Protein AF-A0A6P2DGN4-F1 (afdb_monomer)

Organism: NCBI:txid1210884

Solvent-accessible surface area (backbone atoms only — not comparable to full-atom values): 27970 Å² total; per-residue (Å²): 133,80,82,75,58,71,58,46,63,34,18,65,72,60,80,46,64,60,84,51,56,34,68,55,40,52,53,45,51,62,70,48,25,75,83,38,80,68,57,68,59,66,69,50,57,21,28,32,29,60,55,43,68,44,93,53,76,55,58,70,58,62,66,58,57,51,49,52,50,51,52,49,50,58,44,38,75,46,43,89,79,43,56,40,70,54,39,44,52,53,50,52,54,60,42,72,76,45,84,65,49,73,69,57,59,71,50,54,87,52,32,78,51,79,91,75,86,54,88,52,68,64,26,33,53,52,50,49,52,49,55,55,41,59,56,37,58,76,68,58,25,53,50,52,51,53,51,52,52,61,78,44,50,92,47,44,68,61,54,32,55,24,46,55,50,36,44,72,79,40,45,68,58,48,65,71,41,56,66,59,52,52,54,48,29,77,76,38,46,58,58,46,52,54,48,52,56,52,60,74,70,46,78,81,70,69,71,75,48,69,66,57,52,49,52,53,53,55,67,72,59,69,78,87,71,80,87,77,82,88,85,85,85,85,83,88,87,80,84,94,83,73,73,69,69,68,62,58,64,67,65,68,77,76,78,80,84,89,80,92,80,84,90,81,79,98,66,82,79,76,83,82,78,80,73,79,80,83,73,76,68,93,80,67,77,90,62,85,80,82,47,38,45,67,57,41,50,50,47,54,47,47,51,52,41,42,74,72,70,46,89,66,80,78,62,95,59,44,69,61,39,57,74,65,68,61,64,82,39,43,79,75,84,79,62,94,86,72,85,82,70,77,85,63,96,75,78,81,75,53,65,67,56,45,52,46,38,55,48,41,55,59,45,34,78,73,64,73,78,63,82,77,54,89,59,40,67,60,38,56,73,65,67,57,67,70,69,95,69,72,68,78,76,72,88,34,61,73,46,76,40,50,65,65,59,42,52,51,38,52,51,33,71,73,64,76,58,81,85,77,56,92,58,41,66,58,39,55,65,52,68,60,62,91,69,61,48,78,40,70,26,80,60,79,85,126

Sequence (446 aa):
MTATDPRAQWAELLPIPADAPPDAAVAQFLRTLPGADFVPPMERIAAVNVLAGAALPTTPDETVERMLRAEVEAFAERYWELPPAERLTTWVELSGRGTPTTRLRELEPGLDVPVTRLVDPVAEELAGVFRTLFVLPPRERAIRRNTWLLEHAADAGRWSSALAVVQRDSAPLVALEPNLRTALSAHFARTRTAFVEGATTAPLKSPPTYTDRVTRAAHSYEPQRASNEGWKGGGVLGSGALIVLFIGIRLIAALGSSSNSPSRSNVPDPPRLNFPAYTSPKGAPASIRTFTIAEVAEFQRYEREKDEGRNPQVPWAYASWVLAGRPAGTLERANPWAASAKPSHNQTFTAAEVAACERYEREKAKRGNVEQPQAYASWVLAGRPEVSSRPEQPNGLTFSFDSALILACQKYDQTMTGSKPDDYEFWVKAGKPSRPGDYTLPTDQN

Mean predicted aligned error: 20.8 Å

Foldseek 3Di:
DPDDDPLCVLCVVLVHDSPDALVVLVVSLVVCCVVVVNDDDLSSVLSSCVRNVPPDDSDPPVVLVVVLVVLLLVCLVCVLVDALVVNVVSLVVSVVSDPDDPSSVLCVLCSHFGDDQAPDPLLNVVLVLLSVLSSDDPVVSVVSLVVVCVVCLVVLVVLLVSLVRCCVVGVSSCVSCVPSVVCSHPVNNVVSVVVVVVVVPDDPPPDCPVVNVVVVVVVVPDPPDDDDDDDDDDDDDDDDPDPVVVVVVVVVVPPDDDDDDDDDDPDDDDDPPPDPDPDPPPDDPPDLDAAAQVRLVVLVVVVVCVVVVHDDDDDPCNVSCVVSVNDRHDHDDPDPPPPDDDPPLPDDDDLVQLVLLVVCVVVCVPPVDDDHDPCNVVCVVNVVDDPPPPPPPQPFDKDWDDQVNLVLLVVCVVPVDDDHPPCNVVCVQQVSDPHTDIGGGHPPPD

Structure (mmCIF, N/CA/C/O backbone):
data_AF-A0A6P2DGN4-F1
#
_entry.id   AF-A0A6P2DGN4-F1
#
loop_
_atom_site.group_PDB
_atom_site.id
_atom_site.type_symbol
_atom_site.label_atom_id
_atom_site.label_alt_id
_atom_site.label_comp_id
_atom_site.label_asym_id
_atom_site.label_entity_id
_atom_site.label_seq_id
_atom_site.pdbx_PDB_ins_code
_atom_site.Cartn_x
_atom_site.Cartn_y
_atom_site.Cartn_z
_atom_site.occupancy
_atom_site.B_iso_or_equiv
_atom_site.auth_seq_id
_atom_site.auth_comp_id
_atom_site.auth_asym_id
_atom_site.auth_atom_id
_atom_site.pdbx_PDB_model_num
ATOM 1 N N . MET A 1 1 ? -18.885 26.636 45.337 1.00 42.25 1 MET A N 1
ATOM 2 C CA . MET A 1 1 ? -18.660 26.264 43.926 1.00 42.25 1 MET A CA 1
ATOM 3 C C . MET A 1 1 ? -19.544 25.061 43.653 1.00 42.25 1 MET A C 1
ATOM 5 O O . MET A 1 1 ? -19.277 24.000 44.195 1.00 42.25 1 MET A O 1
ATOM 9 N N . THR A 1 2 ? -20.672 25.253 42.972 1.00 61.28 2 THR A N 1
ATOM 10 C CA . THR A 1 2 ? -21.564 24.157 42.564 1.00 61.28 2 THR A CA 1
ATOM 11 C C . THR A 1 2 ? -20.855 23.344 41.486 1.00 61.28 2 THR A C 1
ATOM 13 O O . THR A 1 2 ? -20.359 23.935 40.531 1.00 61.28 2 THR A O 1
ATOM 16 N N . ALA A 1 3 ? -20.753 22.025 41.656 1.00 61.59 3 ALA A N 1
ATOM 17 C CA . ALA A 1 3 ? -20.214 21.150 40.622 1.00 61.59 3 ALA A CA 1
ATOM 18 C C . ALA A 1 3 ? -21.085 21.296 39.368 1.00 61.59 3 ALA A C 1
ATOM 20 O O . ALA A 1 3 ? -22.277 20.994 39.410 1.00 61.59 3 ALA A O 1
ATOM 21 N N . THR A 1 4 ? -20.517 21.843 38.295 1.00 78.94 4 THR A N 1
ATOM 22 C CA . THR A 1 4 ? -21.189 21.950 37.001 1.00 78.94 4 THR A CA 1
ATOM 23 C C . THR A 1 4 ? -21.542 20.540 36.546 1.00 78.94 4 THR A C 1
ATOM 25 O O . THR A 1 4 ? -20.655 19.691 36.469 1.00 78.94 4 THR A O 1
ATOM 28 N N . ASP A 1 5 ? -22.826 20.277 36.299 1.00 85.62 5 ASP A N 1
ATOM 29 C CA . ASP A 1 5 ? -23.285 18.981 35.806 1.00 85.62 5 ASP A CA 1
ATOM 30 C C . ASP A 1 5 ? -22.560 18.672 34.481 1.00 85.62 5 ASP A C 1
ATOM 32 O O . ASP A 1 5 ? -22.741 19.414 33.508 1.00 85.62 5 ASP A O 1
ATOM 36 N N . PRO A 1 6 ? -21.729 17.614 34.407 1.00 81.38 6 PRO A N 1
ATOM 37 C CA . PRO A 1 6 ? -20.992 17.281 33.193 1.00 81.38 6 PRO A CA 1
ATOM 38 C C . PRO A 1 6 ? -21.928 17.037 32.004 1.00 81.38 6 PRO A C 1
ATOM 40 O O . PRO A 1 6 ? -21.554 17.309 30.866 1.00 81.38 6 PRO A O 1
ATOM 43 N N . ARG A 1 7 ? -23.170 16.592 32.243 1.00 85.88 7 ARG A N 1
ATOM 44 C CA . ARG A 1 7 ? -24.180 16.403 31.195 1.00 85.88 7 ARG A CA 1
ATOM 45 C C . ARG A 1 7 ? -24.610 17.733 30.567 1.00 85.88 7 ARG A C 1
ATOM 47 O O . ARG A 1 7 ? -24.830 17.784 29.359 1.00 85.88 7 ARG A O 1
ATOM 54 N N . ALA A 1 8 ? -24.671 18.810 31.353 1.00 89.81 8 ALA A N 1
ATOM 55 C CA . ALA A 1 8 ? -25.030 20.140 30.864 1.00 89.81 8 ALA A CA 1
ATOM 56 C C . ALA A 1 8 ? -23.984 20.694 29.885 1.00 89.81 8 ALA A C 1
ATOM 58 O O . ALA A 1 8 ? -24.351 21.236 28.846 1.00 89.81 8 ALA A O 1
ATOM 59 N N . GLN A 1 9 ? -22.694 20.466 30.152 1.00 87.12 9 GLN A N 1
ATOM 60 C CA . GLN A 1 9 ? -21.610 20.894 29.261 1.00 87.12 9 GLN A CA 1
ATOM 61 C C . GLN A 1 9 ? -21.675 20.204 27.885 1.00 87.12 9 GLN A C 1
ATOM 63 O O . GLN A 1 9 ? -21.457 20.839 26.856 1.00 87.12 9 GLN A O 1
ATOM 68 N N . TRP A 1 10 ? -22.014 18.911 27.841 1.00 88.75 10 TRP A N 1
ATOM 69 C CA . TRP A 1 10 ? -22.179 18.183 26.575 1.00 88.75 10 TRP A CA 1
ATOM 70 C C . TRP A 1 10 ? -23.445 18.593 25.813 1.00 88.75 10 TRP A C 1
ATOM 72 O O . TRP A 1 10 ? -23.447 18.611 24.581 1.00 88.75 10 TRP A O 1
ATOM 82 N N . ALA A 1 11 ? -24.512 18.951 26.529 1.00 90.50 11 ALA A N 1
ATOM 83 C CA . ALA A 1 11 ? -25.775 19.381 25.937 1.00 90.50 11 ALA A CA 1
ATOM 84 C C . ALA A 1 11 ? -25.652 20.714 25.168 1.00 90.50 11 ALA A C 1
ATOM 86 O O . ALA A 1 11 ? -26.287 20.880 24.121 1.00 90.50 11 ALA A O 1
ATOM 87 N N . GLU A 1 12 ? -24.761 21.613 25.608 1.00 91.06 12 GLU A N 1
ATOM 88 C CA . GLU A 1 12 ? -24.445 22.870 24.910 1.00 91.06 12 GLU A CA 1
ATOM 89 C C . GLU A 1 12 ? -23.850 22.649 23.505 1.00 91.06 12 GLU A C 1
ATOM 91 O O . GLU A 1 12 ? -24.103 23.440 22.594 1.00 91.06 12 GLU A O 1
ATOM 96 N N . LEU A 1 13 ? -23.107 21.555 23.288 1.00 90.06 13 LEU A N 1
ATOM 97 C CA . LEU A 1 13 ? -22.484 21.242 21.992 1.00 90.06 13 LEU A CA 1
ATOM 98 C C . LEU A 1 13 ? -23.475 20.718 20.937 1.00 90.06 13 LEU A C 1
ATOM 100 O O . LEU A 1 13 ? -23.181 20.786 19.737 1.00 90.06 13 LEU A O 1
ATOM 104 N N . LEU A 1 14 ? -24.636 20.202 21.362 1.00 90.44 14 LEU A N 1
ATOM 105 C CA . LEU A 1 14 ? -25.682 19.632 20.497 1.00 90.44 14 LEU A CA 1
ATOM 106 C C . LEU A 1 14 ? -26.949 20.498 20.410 1.00 90.44 14 LEU A C 1
ATOM 108 O O . LEU A 1 14 ? -27.947 20.064 19.844 1.00 90.44 14 LEU A O 1
ATOM 112 N N . PRO A 1 15 ? -26.860 21.788 20.751 1.00 93.12 15 PRO A N 1
ATOM 113 C CA . PRO A 1 15 ? -27.997 22.644 21.126 1.00 93.12 15 PRO A CA 1
ATOM 114 C C . PRO A 1 15 ? -29.261 21.914 21.634 1.00 93.12 15 PRO A C 1
ATOM 116 O O . PRO A 1 15 ? -30.344 22.093 21.073 1.00 93.12 15 PRO A O 1
ATOM 119 N N . ILE A 1 16 ? -29.142 21.088 22.683 1.00 94.81 16 ILE A N 1
ATOM 120 C CA . ILE A 1 16 ? -30.290 20.415 23.326 1.00 94.81 16 ILE A CA 1
ATOM 121 C C . ILE A 1 16 ? -30.358 20.702 24.834 1.00 94.81 16 ILE A C 1
ATOM 123 O O . ILE A 1 16 ? -29.330 21.003 25.436 1.00 94.81 16 ILE A O 1
ATOM 127 N N . PRO A 1 17 ? -31.540 20.594 25.472 1.00 95.00 17 PRO A N 1
ATOM 128 C CA . PRO A 1 17 ? -31.654 20.619 26.932 1.00 95.00 17 PRO A CA 1
ATOM 129 C C . PRO A 1 17 ? -30.862 19.482 27.599 1.00 95.00 17 PRO A C 1
ATOM 131 O O . PRO A 1 17 ? -30.801 18.372 27.069 1.00 95.00 17 PRO A O 1
ATOM 134 N N . ALA A 1 18 ? -30.274 19.729 28.775 1.00 91.81 18 ALA A N 1
ATOM 135 C CA . ALA A 1 18 ? -29.469 18.732 29.496 1.00 91.81 18 ALA A CA 1
ATOM 136 C C . ALA A 1 18 ? -30.286 17.509 29.961 1.00 91.81 18 ALA A C 1
ATOM 138 O O . ALA A 1 18 ? -29.761 16.399 30.048 1.00 91.81 18 ALA A O 1
ATOM 139 N N . ASP A 1 19 ? -31.579 17.697 30.210 1.00 93.00 19 ASP A N 1
ATOM 140 C CA . ASP A 1 19 ? -32.555 16.672 30.583 1.00 93.00 19 ASP A CA 1
ATOM 141 C C . ASP A 1 19 ? -33.188 15.964 29.372 1.00 93.00 19 ASP A C 1
ATOM 143 O O . ASP A 1 19 ? -34.050 15.099 29.541 1.00 93.00 19 ASP A O 1
ATOM 147 N N . ALA A 1 20 ? -32.754 16.287 28.146 1.00 94.19 20 ALA A N 1
ATOM 148 C CA . ALA A 1 20 ? -33.277 15.658 26.943 1.00 94.19 20 ALA A CA 1
ATOM 149 C C . ALA A 1 20 ? -33.047 14.131 26.964 1.00 94.19 20 ALA A C 1
ATOM 151 O O . ALA A 1 20 ? -31.972 13.665 27.376 1.00 94.19 20 ALA A O 1
ATOM 152 N N . PRO A 1 21 ? -34.033 13.336 26.499 1.00 95.25 21 PRO A N 1
ATOM 153 C CA . PRO A 1 21 ? -33.898 11.888 26.440 1.00 95.25 21 PRO A CA 1
ATOM 154 C C . PRO A 1 21 ? -32.789 11.483 25.449 1.00 95.25 21 PRO A C 1
ATOM 156 O O . PRO A 1 21 ? -32.555 12.207 24.476 1.00 95.25 21 PRO A O 1
ATOM 159 N N . PRO A 1 22 ? -32.141 10.318 25.639 1.00 93.69 22 PRO A N 1
ATOM 160 C CA . PRO A 1 22 ? -31.085 9.797 24.761 1.00 93.69 22 PRO A CA 1
ATOM 161 C C . PRO A 1 22 ? -31.377 9.924 23.257 1.00 93.69 22 PRO A C 1
ATOM 163 O O . PRO A 1 22 ? -30.546 10.414 22.490 1.00 93.69 22 PRO A O 1
ATOM 166 N N . ASP A 1 23 ? -32.595 9.569 22.846 1.00 95.00 23 ASP A N 1
ATOM 167 C CA . ASP A 1 23 ? -33.023 9.589 21.445 1.00 95.00 23 ASP A CA 1
ATOM 168 C C . ASP A 1 23 ? -33.029 11.002 20.841 1.00 95.00 23 ASP A C 1
ATOM 170 O O . ASP A 1 23 ? -32.777 11.175 19.646 1.00 95.00 23 ASP A O 1
ATOM 174 N N . ALA A 1 24 ? -33.271 12.034 21.657 1.00 95.31 24 ALA A N 1
ATOM 175 C CA . ALA A 1 24 ? -33.249 13.422 21.206 1.00 95.31 24 ALA A CA 1
ATOM 176 C C . ALA A 1 24 ? -31.824 13.884 20.863 1.00 95.31 24 ALA A C 1
ATOM 178 O O . ALA A 1 24 ? -31.646 14.611 19.883 1.00 95.31 24 ALA A O 1
ATOM 179 N N . ALA A 1 25 ? -30.811 13.420 21.604 1.00 93.69 25 ALA A N 1
ATOM 180 C CA . ALA A 1 25 ? -29.409 13.713 21.309 1.00 93.69 25 ALA A CA 1
ATOM 181 C C . ALA A 1 25 ? -28.961 13.074 19.987 1.00 93.69 25 ALA A C 1
ATOM 183 O O . ALA A 1 25 ? -28.352 13.743 19.148 1.00 93.69 25 ALA A O 1
ATOM 184 N N . VAL A 1 26 ? -29.336 11.810 19.757 1.00 93.94 26 VAL A N 1
ATOM 185 C CA . VAL A 1 26 ? -29.051 11.096 18.501 1.00 93.94 26 VAL A CA 1
ATOM 186 C C . VAL A 1 26 ? -29.756 11.768 17.321 1.00 93.94 26 VAL A C 1
ATOM 188 O O . VAL A 1 26 ? -29.125 12.064 16.305 1.00 93.94 26 VAL A O 1
ATOM 191 N N . ALA A 1 27 ? -31.053 12.065 17.453 1.00 95.50 27 ALA A N 1
ATOM 192 C CA . ALA A 1 27 ? -31.824 12.715 16.396 1.00 95.50 27 ALA A CA 1
ATOM 193 C C . ALA A 1 27 ? -31.245 14.087 16.025 1.00 95.50 27 ALA A C 1
ATOM 195 O O . ALA A 1 27 ? -31.149 14.426 14.843 1.00 95.50 27 ALA A O 1
ATOM 196 N N . GLN A 1 28 ? -30.836 14.873 17.021 1.00 95.62 28 GLN A N 1
ATOM 197 C CA . GLN A 1 28 ? -30.255 16.187 16.790 1.00 95.62 28 GLN A CA 1
ATOM 198 C C . GLN A 1 28 ? -28.887 16.103 16.108 1.00 95.62 28 GLN A C 1
ATOM 200 O O . GLN A 1 28 ? -28.640 16.829 15.146 1.00 95.62 28 GLN A O 1
ATOM 205 N N . PHE A 1 29 ? -28.029 15.172 16.520 1.00 94.94 29 PHE A N 1
ATOM 206 C CA . PHE A 1 29 ? -26.758 14.925 15.846 1.00 94.94 29 PHE A CA 1
ATOM 207 C C . PHE A 1 29 ? -26.941 14.573 14.370 1.00 94.94 29 PHE A C 1
ATOM 209 O O . PHE A 1 29 ? -26.343 15.229 13.514 1.00 94.94 29 PHE A O 1
ATOM 216 N N . LEU A 1 30 ? -27.835 13.628 14.058 1.00 95.31 30 LEU A N 1
ATOM 217 C CA . LEU A 1 30 ? -28.118 13.220 12.679 1.00 95.31 30 LEU A CA 1
ATOM 218 C C . LEU A 1 30 ? -28.623 14.386 11.813 1.00 95.31 30 LEU A C 1
ATOM 220 O O . LEU A 1 30 ? -28.238 14.489 10.650 1.00 95.31 30 LEU A O 1
ATOM 224 N N . ARG A 1 31 ? -29.419 15.309 12.374 1.00 96.00 31 ARG A N 1
ATOM 225 C CA . ARG A 1 31 ? -29.864 16.527 11.666 1.00 96.00 31 ARG A CA 1
ATOM 226 C C . ARG A 1 31 ? -28.724 17.492 11.349 1.00 96.00 31 ARG A C 1
ATOM 228 O O . ARG A 1 31 ? -28.823 18.230 10.373 1.00 96.00 31 ARG A O 1
ATOM 235 N N . THR A 1 32 ? -27.663 17.509 12.156 1.00 93.56 32 THR A N 1
ATOM 236 C CA . THR A 1 32 ? -26.519 18.413 11.952 1.00 93.56 32 THR A CA 1
ATOM 237 C C . THR A 1 32 ? -25.470 17.878 10.976 1.00 93.56 32 THR A C 1
ATOM 239 O O . THR A 1 32 ? -24.683 18.673 10.463 1.00 93.56 32 THR A O 1
ATOM 242 N N . LEU A 1 33 ? -25.476 16.573 10.669 1.00 92.38 33 LEU A N 1
ATOM 243 C CA . LEU A 1 33 ? -24.492 15.942 9.776 1.00 92.38 33 LEU A CA 1
ATOM 244 C C . LEU A 1 33 ? -24.392 16.591 8.386 1.00 92.38 33 LEU A C 1
ATOM 246 O O . LEU A 1 33 ? -23.265 16.843 7.958 1.00 92.38 33 LEU A O 1
ATOM 250 N N . PRO A 1 34 ? -25.496 16.927 7.685 1.00 93.62 34 PRO A N 1
ATOM 251 C CA . PRO A 1 34 ? -25.395 17.551 6.366 1.00 93.62 34 PRO A CA 1
ATOM 252 C C . PRO A 1 34 ? -24.683 18.910 6.386 1.00 93.62 34 PRO A C 1
ATOM 254 O O . PRO A 1 34 ? -24.055 19.281 5.404 1.00 93.62 34 PRO A O 1
ATOM 257 N N . GLY A 1 35 ? -24.757 19.648 7.501 1.00 87.38 35 GLY A N 1
ATOM 258 C CA . GLY A 1 35 ? -24.066 20.931 7.666 1.00 87.38 35 GLY A CA 1
ATOM 259 C C . GLY A 1 35 ? -22.568 20.804 7.962 1.00 87.38 35 GLY A C 1
ATOM 260 O O . GLY A 1 35 ? -21.872 21.814 7.968 1.00 87.38 35 GLY A O 1
ATOM 261 N N . ALA A 1 36 ? -22.084 19.588 8.217 1.00 83.31 36 ALA A N 1
ATOM 262 C CA . ALA A 1 36 ? -20.685 19.268 8.486 1.00 83.31 36 ALA A CA 1
ATOM 263 C C . ALA A 1 36 ? -20.106 18.309 7.428 1.00 83.31 36 ALA A C 1
ATOM 265 O O . ALA A 1 36 ? -19.214 17.529 7.740 1.00 83.31 36 ALA A O 1
ATOM 266 N N . ASP A 1 37 ? -20.663 18.295 6.209 1.00 88.62 37 ASP A N 1
ATOM 267 C CA . ASP A 1 37 ? -20.269 17.377 5.127 1.00 88.62 37 ASP A CA 1
ATOM 268 C C . ASP A 1 37 ? -20.249 15.895 5.554 1.00 88.62 37 ASP A C 1
ATOM 270 O O . ASP A 1 37 ? -19.453 15.096 5.066 1.00 88.62 37 ASP A O 1
ATOM 274 N N . PHE A 1 38 ? -21.135 15.518 6.487 1.00 88.88 38 PHE A N 1
ATOM 275 C CA . PHE A 1 38 ? -21.195 14.193 7.118 1.00 88.88 38 PHE A CA 1
ATOM 276 C C . PHE A 1 38 ? -19.922 13.780 7.884 1.00 88.88 38 PHE A C 1
ATOM 278 O O . PHE A 1 38 ? -19.768 12.610 8.233 1.00 88.88 38 PHE A O 1
ATOM 285 N N . VAL A 1 39 ? -19.051 14.738 8.216 1.00 84.06 39 VAL A N 1
ATOM 286 C CA . VAL A 1 39 ? -17.859 14.569 9.058 1.00 84.06 39 VAL A CA 1
ATOM 287 C C . VAL A 1 39 ? -17.999 15.473 10.292 1.00 84.06 39 VAL A C 1
ATOM 289 O O . VAL A 1 39 ? -17.487 16.593 10.318 1.00 84.06 39 VAL A O 1
ATOM 292 N N . PRO A 1 40 ? -18.756 15.042 11.318 1.00 84.19 40 PRO A N 1
ATOM 293 C CA . PRO A 1 40 ? -18.975 15.859 12.502 1.00 84.19 40 PRO A CA 1
ATOM 294 C C . PRO A 1 40 ? -17.672 16.013 13.308 1.00 84.19 40 PRO A C 1
ATOM 296 O O . PRO A 1 40 ? -16.874 15.076 13.361 1.00 84.19 40 PRO A O 1
ATOM 299 N N . PRO A 1 41 ? -17.471 17.157 13.985 1.00 82.38 41 PRO A N 1
ATOM 300 C CA . PRO A 1 41 ? -16.383 17.331 14.944 1.00 82.38 41 PRO A CA 1
ATOM 301 C C . PRO A 1 41 ? -16.406 16.240 16.022 1.00 82.38 41 PRO A C 1
ATOM 303 O O . PRO A 1 41 ? -17.484 15.824 16.465 1.00 82.38 41 PRO A O 1
ATOM 306 N N . MET A 1 42 ? -15.229 15.795 16.463 1.00 77.56 42 MET A N 1
ATOM 307 C CA . MET A 1 42 ? -15.087 14.704 17.436 1.00 77.56 42 MET A CA 1
ATOM 308 C C . MET A 1 42 ? -15.782 15.018 18.764 1.00 77.56 42 MET A C 1
ATOM 310 O O . MET A 1 42 ? -16.397 14.137 19.363 1.00 77.56 42 MET A O 1
ATOM 314 N N . GLU A 1 43 ? -15.795 16.286 19.173 1.00 85.19 43 GLU A N 1
ATOM 315 C CA . GLU A 1 43 ? -16.450 16.744 20.398 1.00 85.19 43 GLU A CA 1
ATOM 316 C C . GLU A 1 43 ? -17.971 16.548 20.334 1.00 85.19 43 GLU A C 1
ATOM 318 O O . GLU A 1 43 ? -18.611 16.281 21.349 1.00 85.19 43 GLU A O 1
ATOM 323 N N . ARG A 1 44 ? -18.570 16.621 19.137 1.00 89.06 44 ARG A N 1
ATOM 324 C CA . ARG A 1 44 ? -20.001 16.337 18.957 1.00 89.06 44 ARG A CA 1
ATOM 325 C C . ARG A 1 44 ? -20.299 14.847 19.014 1.00 89.06 44 ARG A C 1
ATOM 327 O O . ARG A 1 44 ? -21.336 14.473 19.548 1.00 89.06 44 ARG A O 1
ATOM 334 N N . ILE A 1 45 ? -19.408 14.001 18.498 1.00 86.69 45 ILE A N 1
ATOM 335 C CA . ILE A 1 45 ? -19.538 12.539 18.615 1.00 86.69 45 ILE A CA 1
ATOM 336 C C . ILE A 1 45 ? -19.454 12.134 20.094 1.00 86.69 45 ILE A C 1
ATOM 338 O O . ILE A 1 45 ? -20.305 11.388 20.580 1.00 86.69 45 ILE A O 1
ATOM 342 N N . ALA A 1 46 ? -18.481 12.691 20.821 1.00 84.12 46 ALA A N 1
ATOM 343 C CA . ALA A 1 46 ? -18.331 12.537 22.265 1.00 84.12 46 ALA A CA 1
ATOM 344 C C . ALA A 1 46 ? -19.606 12.952 23.016 1.00 84.12 46 ALA A C 1
ATOM 346 O O . ALA A 1 46 ? -20.144 12.167 23.800 1.00 84.12 46 ALA A O 1
ATOM 347 N N . ALA A 1 47 ? -20.136 14.143 22.708 1.00 89.00 47 ALA A N 1
ATOM 348 C CA . ALA A 1 47 ? -21.362 14.670 23.303 1.00 89.00 47 ALA A CA 1
ATOM 349 C C . ALA A 1 47 ? -22.556 13.725 23.116 1.00 89.00 47 ALA A C 1
ATOM 351 O O . ALA A 1 47 ? -23.285 13.457 24.071 1.00 89.00 47 ALA A O 1
ATOM 352 N N . VAL A 1 48 ? -22.747 13.184 21.906 1.00 92.12 48 VAL A N 1
ATOM 353 C CA . VAL A 1 48 ? -23.840 12.239 21.629 1.00 92.12 48 VAL A CA 1
ATOM 354 C C . VAL A 1 48 ? -23.671 10.965 22.429 1.00 92.12 48 VAL A C 1
ATOM 356 O O . VAL A 1 48 ? -24.644 10.510 23.015 1.00 92.12 48 VAL A O 1
ATOM 359 N N . ASN A 1 49 ? -22.466 10.397 22.477 1.00 86.75 49 ASN A N 1
ATOM 360 C CA . ASN A 1 49 ? -22.225 9.150 23.199 1.00 86.75 49 ASN A CA 1
ATOM 361 C C . ASN A 1 49 ? -22.531 9.304 24.696 1.00 86.75 49 ASN A C 1
ATOM 363 O O . ASN A 1 49 ? -23.222 8.456 25.262 1.00 86.75 49 ASN A O 1
ATOM 367 N N . VAL A 1 50 ? -22.111 10.423 25.306 1.00 88.38 50 VAL A N 1
ATOM 368 C CA . VAL A 1 50 ? -22.439 10.756 26.704 1.00 88.38 50 VAL A CA 1
ATOM 369 C C . VAL A 1 50 ? -23.949 10.918 26.896 1.00 88.38 50 VAL A C 1
ATOM 371 O O . VAL A 1 50 ? -24.535 10.295 27.782 1.00 88.38 50 VAL A O 1
ATOM 374 N N . LEU A 1 51 ? -24.602 11.751 26.078 1.00 90.00 51 LEU A N 1
ATOM 375 C CA . LEU A 1 51 ? -26.021 12.090 26.250 1.00 90.00 51 LEU A CA 1
ATOM 376 C C . LEU A 1 51 ? -26.956 10.917 25.930 1.00 90.00 51 LEU A C 1
ATOM 378 O O . LEU A 1 51 ? -27.994 10.770 26.583 1.00 90.00 51 LEU A O 1
ATOM 382 N N . ALA A 1 52 ? -26.566 10.065 24.980 1.00 90.75 52 ALA A N 1
ATOM 383 C CA . ALA A 1 52 ? -27.278 8.850 24.609 1.00 90.75 52 ALA A CA 1
ATOM 384 C C . ALA A 1 52 ? -27.080 7.699 25.612 1.00 90.75 52 ALA A C 1
ATOM 386 O O . ALA A 1 52 ? -27.725 6.661 25.482 1.00 90.75 52 ALA A O 1
ATOM 387 N N . GLY A 1 53 ? -26.192 7.857 26.603 1.00 86.12 53 GLY A N 1
ATOM 388 C CA . GLY A 1 53 ? -25.854 6.791 27.549 1.00 86.12 53 GLY A CA 1
ATOM 389 C C . GLY A 1 53 ? -25.175 5.592 26.881 1.00 86.12 53 GLY A C 1
ATOM 390 O O . GLY A 1 53 ? -25.220 4.482 27.411 1.00 86.12 53 GLY A O 1
ATOM 391 N N . ALA A 1 54 ? -24.569 5.792 25.708 1.00 81.69 54 ALA A N 1
ATOM 392 C CA . ALA A 1 54 ? -23.809 4.749 25.046 1.00 81.69 54 ALA A CA 1
ATOM 393 C C . ALA A 1 54 ? -22.514 4.529 25.834 1.00 81.69 54 ALA A C 1
ATOM 395 O O . ALA A 1 54 ? -21.751 5.466 26.054 1.00 81.69 54 ALA A O 1
ATOM 396 N N . ALA A 1 55 ? -22.226 3.282 26.212 1.00 66.38 55 ALA A N 1
ATOM 397 C CA . ALA A 1 55 ? -20.955 2.888 26.830 1.00 66.38 55 ALA A CA 1
ATOM 398 C C . ALA A 1 55 ? -19.788 2.887 25.816 1.00 66.38 55 ALA A C 1
ATOM 400 O O . ALA A 1 55 ? -18.919 2.018 25.841 1.00 66.38 55 ALA A O 1
ATOM 401 N N . LEU A 1 56 ? -19.805 3.825 24.870 1.00 63.84 56 LEU A N 1
ATOM 402 C CA . LEU A 1 56 ? -18.721 4.050 23.933 1.00 63.84 56 LEU A CA 1
ATOM 403 C C . LEU A 1 56 ? -17.712 4.985 24.603 1.00 63.84 56 LEU A C 1
ATOM 405 O O . LEU A 1 56 ? -18.135 5.956 25.233 1.00 63.84 56 LEU A O 1
ATOM 409 N N . PRO A 1 57 ? -16.399 4.730 24.475 1.00 57.91 57 PRO A N 1
ATOM 410 C CA . PRO A 1 57 ? -15.376 5.646 24.958 1.00 57.91 57 PRO A CA 1
ATOM 411 C C . PRO A 1 57 ? -15.662 7.049 24.420 1.00 57.91 57 PRO A C 1
ATOM 413 O O . PRO A 1 57 ? -15.691 7.275 23.211 1.00 57.91 57 PRO A O 1
ATOM 416 N N . THR A 1 58 ? -15.954 7.978 25.326 1.00 57.69 58 THR A N 1
ATOM 417 C CA . THR A 1 58 ? -16.406 9.338 24.998 1.00 57.69 58 THR A CA 1
ATOM 418 C C . THR A 1 58 ? -15.283 10.180 24.411 1.00 57.69 58 THR A C 1
ATOM 420 O O . THR A 1 58 ? -15.539 11.161 23.732 1.00 57.69 58 THR A O 1
ATOM 423 N N . THR A 1 59 ? -14.050 9.730 24.581 1.00 55.34 59 THR A N 1
ATOM 424 C CA . THR A 1 59 ? -12.884 10.096 23.794 1.00 55.34 59 THR A CA 1
ATOM 425 C C . THR A 1 59 ? -12.025 8.826 23.715 1.00 55.34 59 THR A C 1
ATOM 427 O O . THR A 1 59 ? -11.760 8.225 24.761 1.00 55.34 59 THR A O 1
ATOM 430 N N . PRO A 1 60 ? -11.565 8.349 22.538 1.00 54.88 60 PRO A N 1
ATOM 431 C CA . PRO A 1 60 ? -10.245 7.727 22.554 1.00 54.88 60 PRO A CA 1
ATOM 432 C C . PRO A 1 60 ? -9.352 8.784 23.195 1.00 54.88 60 PRO A C 1
ATOM 434 O O . PRO A 1 60 ? -9.471 9.945 22.810 1.00 54.88 60 PRO A O 1
ATOM 437 N N . ASP A 1 61 ? -8.592 8.445 24.236 1.00 65.38 61 ASP A N 1
ATOM 438 C CA . ASP A 1 61 ? -7.685 9.404 24.863 1.00 65.38 61 ASP A CA 1
ATOM 439 C C . ASP A 1 61 ? -6.878 10.041 23.726 1.00 65.38 61 ASP A C 1
ATOM 441 O O . ASP A 1 61 ? -6.049 9.380 23.099 1.00 65.38 61 ASP A O 1
ATOM 445 N N . GLU A 1 62 ? -7.239 11.270 23.332 1.00 67.69 62 GLU A N 1
ATOM 446 C CA . GLU A 1 62 ? -6.753 11.864 22.083 1.00 67.69 62 GLU A CA 1
ATOM 447 C C . GLU A 1 62 ? -5.238 11.994 22.150 1.00 67.69 62 GLU A C 1
ATOM 449 O O . GLU A 1 62 ? -4.556 12.019 21.129 1.00 67.69 62 GLU A O 1
ATOM 454 N N . THR A 1 63 ? -4.723 12.048 23.376 1.00 75.25 63 THR A N 1
ATOM 455 C CA . THR A 1 63 ? -3.324 11.929 23.734 1.00 75.25 63 THR A CA 1
ATOM 456 C C . THR A 1 63 ? -2.748 10.597 23.266 1.00 75.25 63 THR A C 1
ATOM 458 O O . THR A 1 63 ? -1.772 10.612 22.527 1.00 75.25 63 THR A O 1
ATOM 461 N N . VAL A 1 64 ? -3.363 9.461 23.608 1.00 78.88 64 VAL A N 1
ATOM 462 C CA . VAL A 1 64 ? -2.922 8.115 23.201 1.00 78.88 64 VAL A CA 1
ATOM 463 C C . VAL A 1 64 ? -3.003 7.936 21.688 1.00 78.88 64 VAL A C 1
ATOM 465 O O . VAL A 1 64 ? -2.039 7.467 21.090 1.00 78.88 64 VAL A O 1
ATOM 468 N N . GLU A 1 65 ? -4.092 8.351 21.034 1.00 81.81 65 GLU A N 1
ATOM 469 C CA . GLU A 1 65 ? -4.193 8.224 19.571 1.00 81.81 65 GLU A CA 1
ATOM 470 C C . GLU A 1 65 ? -3.173 9.123 18.851 1.00 81.81 65 GLU A C 1
ATOM 472 O O . GLU A 1 65 ? -2.542 8.711 17.876 1.00 81.81 65 GLU A O 1
ATOM 477 N N . ARG A 1 66 ? -2.964 10.351 19.341 1.00 84.75 66 ARG A N 1
ATOM 478 C CA . ARG A 1 66 ? -1.966 11.285 18.800 1.00 84.75 66 ARG A CA 1
ATOM 479 C C . ARG A 1 66 ? -0.543 10.792 19.036 1.00 84.75 66 ARG A C 1
ATOM 481 O O . ARG A 1 66 ? 0.281 10.929 18.136 1.00 84.75 66 ARG A O 1
ATOM 488 N N . MET A 1 67 ? -0.268 10.208 20.201 1.00 87.19 67 MET A N 1
ATOM 489 C CA . MET A 1 67 ? 1.010 9.566 20.509 1.00 87.19 67 MET A CA 1
ATOM 490 C C . MET A 1 67 ? 1.247 8.374 19.586 1.00 87.19 67 MET A C 1
ATOM 492 O O . MET A 1 67 ? 2.275 8.339 18.922 1.00 87.19 67 MET A O 1
ATOM 496 N N . LEU A 1 68 ? 0.274 7.468 19.443 1.00 91.06 68 LEU A N 1
ATOM 497 C CA . LEU A 1 68 ? 0.383 6.324 18.536 1.00 91.06 68 LEU A CA 1
ATOM 498 C C . LEU A 1 68 ? 0.584 6.777 17.085 1.00 91.06 68 LEU A C 1
ATOM 500 O O . LEU A 1 68 ? 1.396 6.210 16.363 1.00 91.06 68 LEU A O 1
ATOM 504 N N . ARG A 1 69 ? -0.113 7.832 16.648 1.00 91.19 69 ARG A N 1
ATOM 505 C CA . ARG A 1 69 ? 0.091 8.419 15.318 1.00 91.19 69 ARG A CA 1
ATOM 506 C C . ARG A 1 69 ? 1.520 8.933 15.146 1.00 91.19 69 ARG A C 1
ATOM 508 O O . ARG A 1 69 ? 2.135 8.633 14.131 1.00 91.19 69 ARG A O 1
ATOM 515 N N . ALA A 1 70 ? 2.051 9.660 16.127 1.00 92.69 70 ALA A N 1
ATOM 516 C CA . ALA A 1 70 ? 3.431 10.139 16.092 1.00 92.69 70 ALA A CA 1
ATOM 517 C C . ALA A 1 70 ? 4.447 8.982 16.078 1.00 92.69 70 ALA A C 1
ATOM 519 O O . ALA A 1 70 ? 5.419 9.037 15.331 1.00 92.69 70 ALA A O 1
ATOM 520 N N . GLU A 1 71 ? 4.203 7.913 16.840 1.00 96.00 71 GLU A N 1
ATOM 521 C CA . GLU A 1 71 ? 5.036 6.703 16.828 1.00 96.00 71 GLU A CA 1
ATOM 522 C C . GLU A 1 71 ? 5.005 5.992 15.468 1.00 96.00 71 GLU A C 1
ATOM 524 O O . GLU A 1 71 ? 6.049 5.559 14.981 1.00 96.00 71 GLU A O 1
ATOM 529 N N . VAL A 1 72 ? 3.834 5.905 14.826 1.00 96.50 72 VAL A N 1
ATOM 530 C CA . VAL A 1 72 ? 3.690 5.317 13.484 1.00 96.50 72 VAL A CA 1
ATOM 531 C C . VAL A 1 72 ? 4.437 6.140 12.433 1.00 96.50 72 VAL A C 1
ATOM 533 O O . VAL A 1 72 ? 5.097 5.553 11.578 1.00 96.50 72 VAL A O 1
ATOM 536 N N . GLU A 1 73 ? 4.391 7.473 12.495 1.00 96.06 73 GLU A N 1
ATOM 537 C CA . GLU A 1 73 ? 5.170 8.311 11.571 1.00 96.06 73 GLU A CA 1
ATOM 538 C C . GLU A 1 73 ? 6.683 8.198 11.840 1.00 96.06 73 GLU A C 1
ATOM 540 O O . GLU A 1 73 ? 7.458 8.012 10.905 1.00 96.06 73 GLU A O 1
ATOM 545 N N . ALA A 1 74 ? 7.116 8.165 13.105 1.00 97.12 74 ALA A N 1
ATOM 546 C CA . ALA A 1 74 ? 8.521 7.926 13.457 1.00 97.12 74 ALA A CA 1
ATOM 547 C C . ALA A 1 74 ? 9.016 6.521 13.047 1.00 97.12 74 ALA A C 1
ATOM 549 O O . ALA A 1 74 ? 10.207 6.308 12.792 1.00 97.12 74 ALA A O 1
ATOM 550 N N . PHE A 1 75 ? 8.115 5.535 13.002 1.00 98.12 75 PHE A N 1
ATOM 551 C CA . PHE A 1 75 ? 8.387 4.221 12.425 1.00 98.12 75 PHE A CA 1
ATOM 552 C C . PHE A 1 75 ? 8.500 4.291 10.898 1.00 98.12 75 PHE A C 1
ATOM 554 O O . PHE A 1 75 ? 9.431 3.711 10.344 1.00 98.12 75 PHE A O 1
ATOM 561 N N . ALA A 1 76 ? 7.616 5.030 10.219 1.00 97.62 76 ALA A N 1
ATOM 562 C CA . ALA A 1 76 ? 7.666 5.222 8.770 1.00 97.62 76 ALA A CA 1
ATOM 563 C C . ALA A 1 76 ? 8.971 5.903 8.312 1.00 97.62 76 ALA A C 1
ATOM 565 O O . ALA A 1 76 ? 9.559 5.483 7.316 1.00 97.62 76 ALA A O 1
ATOM 566 N N . GLU A 1 77 ? 9.461 6.898 9.058 1.00 97.50 77 GLU A N 1
ATOM 567 C CA . GLU A 1 77 ? 10.720 7.604 8.768 1.00 97.50 77 GLU A CA 1
ATOM 568 C C . GLU A 1 77 ? 11.940 6.672 8.788 1.00 97.50 77 GLU A C 1
ATOM 570 O O . GLU A 1 77 ? 12.776 6.723 7.887 1.00 97.50 77 GLU A O 1
ATOM 575 N N . ARG A 1 78 ? 12.015 5.771 9.775 1.00 98.31 78 ARG A N 1
ATOM 576 C CA . ARG A 1 78 ? 13.126 4.811 9.936 1.00 98.31 78 ARG A CA 1
ATOM 577 C C . ARG A 1 78 ? 12.885 3.477 9.236 1.00 98.31 78 ARG A C 1
ATOM 579 O O . ARG A 1 78 ? 13.707 2.571 9.333 1.00 98.31 78 ARG A O 1
ATOM 586 N N . TYR A 1 79 ? 11.760 3.326 8.541 1.00 98.50 79 TYR A N 1
ATOM 587 C CA . TYR A 1 79 ? 11.261 2.034 8.076 1.00 98.50 79 TYR A CA 1
ATOM 588 C C . TYR A 1 79 ? 12.311 1.245 7.283 1.00 98.50 79 TYR A C 1
ATOM 590 O O . TYR A 1 79 ? 12.555 0.077 7.562 1.00 98.50 79 TYR A O 1
ATOM 598 N N . TRP A 1 80 ? 12.987 1.892 6.332 1.00 98.19 80 TRP A N 1
ATOM 599 C CA . TRP A 1 80 ? 13.996 1.239 5.488 1.00 98.19 80 TRP A CA 1
ATOM 600 C C . TRP A 1 80 ? 15.393 1.145 6.110 1.00 98.19 80 TRP A C 1
ATOM 602 O O . TRP A 1 80 ? 16.262 0.497 5.529 1.00 98.19 80 TRP A O 1
ATOM 612 N N . GLU A 1 81 ? 15.614 1.761 7.270 1.00 97.75 81 GLU A N 1
ATOM 613 C CA . GLU A 1 81 ? 16.846 1.609 8.056 1.00 97.75 81 GLU A CA 1
ATOM 614 C C . GLU A 1 81 ? 16.807 0.329 8.903 1.00 97.75 81 GLU A C 1
ATOM 616 O O . GLU A 1 81 ? 17.849 -0.228 9.246 1.00 97.75 81 GLU A O 1
ATOM 621 N N . LEU A 1 82 ? 15.600 -0.161 9.206 1.00 98.25 82 LEU A N 1
ATOM 622 C CA . LEU A 1 82 ? 15.371 -1.353 10.010 1.00 98.25 82 LEU A CA 1
ATOM 623 C C . LEU A 1 82 ? 15.430 -2.638 9.156 1.00 98.25 82 LEU A C 1
ATOM 625 O O . LEU A 1 82 ? 14.759 -2.741 8.115 1.00 98.25 82 LEU A O 1
ATOM 629 N N . PRO A 1 83 ? 16.151 -3.683 9.607 1.00 97.31 83 PRO A N 1
ATOM 630 C CA . PRO A 1 83 ? 16.058 -5.018 9.026 1.00 97.31 83 PRO A CA 1
ATOM 631 C C . PRO A 1 83 ? 14.604 -5.536 8.992 1.00 97.31 83 PRO A C 1
ATOM 633 O O . PRO A 1 83 ? 13.805 -5.173 9.858 1.00 97.31 83 PRO A O 1
ATOM 636 N N . PRO A 1 84 ? 14.233 -6.421 8.041 1.00 98.00 84 PRO A N 1
ATOM 637 C CA . PRO A 1 84 ? 12.866 -6.958 7.935 1.00 98.00 84 PRO A CA 1
ATOM 638 C C . PRO A 1 84 ? 12.287 -7.512 9.252 1.00 98.00 84 PRO A C 1
ATOM 640 O O . PRO A 1 84 ? 11.145 -7.232 9.607 1.00 98.00 84 PRO A O 1
ATOM 643 N N . ALA A 1 85 ? 13.093 -8.252 10.023 1.00 97.19 85 ALA A N 1
ATOM 644 C CA . ALA A 1 85 ? 12.665 -8.829 11.300 1.00 97.19 85 ALA A CA 1
ATOM 645 C C . ALA A 1 85 ? 12.335 -7.760 12.361 1.00 97.19 85 ALA A C 1
ATOM 647 O O . ALA A 1 85 ? 11.363 -7.896 13.107 1.00 97.19 85 ALA A O 1
ATOM 648 N N . GLU A 1 86 ? 13.115 -6.678 12.407 1.00 98.06 86 GLU A N 1
ATOM 649 C CA . GLU A 1 86 ? 12.867 -5.554 13.313 1.00 98.06 86 GLU A CA 1
ATOM 650 C C . GLU A 1 86 ? 11.621 -4.778 12.889 1.00 98.06 86 GLU A C 1
ATOM 652 O O . GLU A 1 86 ? 10.787 -4.472 13.736 1.00 98.06 86 GLU A O 1
ATOM 657 N N . ARG A 1 87 ? 11.418 -4.558 11.581 1.00 98.50 87 ARG A N 1
ATOM 658 C CA . ARG A 1 87 ? 10.186 -3.943 11.065 1.00 98.50 87 ARG A CA 1
ATOM 659 C C . ARG A 1 87 ? 8.940 -4.708 11.476 1.00 98.50 87 ARG A C 1
ATOM 661 O O . ARG A 1 87 ? 7.994 -4.089 11.954 1.00 98.50 87 ARG A O 1
ATOM 668 N N . LEU A 1 88 ? 8.939 -6.031 11.303 1.00 97.75 88 LEU A N 1
ATOM 669 C CA . LEU A 1 88 ? 7.820 -6.877 11.717 1.00 97.75 88 LEU A CA 1
ATOM 670 C C . LEU A 1 88 ? 7.575 -6.763 13.2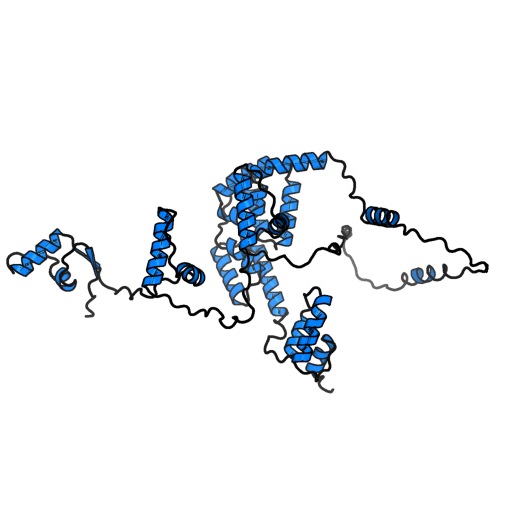26 1.00 97.75 88 LEU A C 1
ATOM 672 O O . LEU A 1 88 ? 6.436 -6.584 13.647 1.00 97.75 88 LEU A O 1
ATOM 676 N N . THR A 1 89 ? 8.639 -6.808 14.030 1.00 97.88 89 THR A N 1
ATOM 677 C CA . THR A 1 89 ? 8.546 -6.690 15.493 1.00 97.88 89 THR A CA 1
ATOM 678 C C . THR A 1 89 ? 7.936 -5.349 15.908 1.00 97.88 89 THR A C 1
ATOM 680 O O . THR A 1 89 ? 6.952 -5.329 16.645 1.00 97.88 89 THR A O 1
ATOM 683 N N . THR A 1 90 ? 8.453 -4.232 15.384 1.00 97.75 90 THR A N 1
ATOM 684 C CA . THR A 1 90 ? 7.923 -2.888 15.664 1.00 97.75 90 THR A CA 1
ATOM 685 C C . THR A 1 90 ? 6.486 -2.729 15.168 1.00 97.75 90 THR A C 1
ATOM 687 O O . THR A 1 90 ? 5.654 -2.142 15.856 1.00 97.75 90 THR A O 1
ATOM 690 N N . TRP A 1 91 ? 6.157 -3.279 13.998 1.00 97.75 91 TRP A N 1
ATOM 691 C CA . TRP A 1 91 ? 4.799 -3.235 13.460 1.00 97.75 91 TRP A CA 1
ATOM 692 C C . TRP A 1 91 ? 3.801 -4.004 14.337 1.00 97.75 91 TRP A C 1
ATOM 694 O O . TRP A 1 91 ? 2.711 -3.493 14.604 1.00 97.75 91 TRP A O 1
ATOM 704 N N . VAL A 1 92 ? 4.169 -5.197 14.823 1.00 96.81 92 VAL A N 1
ATOM 705 C CA . VAL A 1 92 ? 3.345 -5.999 15.747 1.00 96.81 92 VAL A CA 1
ATOM 706 C C . VAL A 1 92 ? 3.160 -5.268 17.074 1.00 96.81 92 VAL A C 1
ATOM 708 O O . VAL A 1 92 ? 2.044 -5.210 17.586 1.00 96.81 92 VAL A O 1
ATOM 711 N N . GLU A 1 93 ? 4.222 -4.663 17.607 1.00 96.25 93 GLU A N 1
ATOM 712 C CA . GLU A 1 93 ? 4.163 -3.876 18.838 1.00 96.25 93 GLU A CA 1
ATOM 713 C C . GLU A 1 93 ? 3.200 -2.687 18.709 1.00 96.25 93 GLU A C 1
ATOM 715 O O . GLU A 1 93 ? 2.299 -2.533 19.535 1.00 96.25 93 GLU A O 1
ATOM 720 N N . LEU A 1 94 ? 3.334 -1.880 17.650 1.00 95.62 94 LEU A N 1
ATOM 721 C CA . LEU A 1 94 ? 2.442 -0.745 17.390 1.00 95.62 94 LEU A CA 1
ATOM 722 C C . LEU A 1 94 ? 0.994 -1.196 17.154 1.00 95.62 94 LEU A C 1
ATOM 724 O O . LEU A 1 94 ? 0.062 -0.548 17.628 1.00 95.62 94 LEU A O 1
ATOM 728 N N . SER A 1 95 ? 0.797 -2.328 16.472 1.00 94.06 95 SER A N 1
ATOM 729 C CA . SER A 1 95 ? -0.531 -2.906 16.225 1.00 94.06 95 SER A CA 1
ATOM 730 C C . SER A 1 95 ? -1.180 -3.480 17.488 1.00 94.06 95 SER A C 1
ATOM 732 O O . SER A 1 95 ? -2.402 -3.528 17.573 1.00 94.06 95 SER A O 1
ATOM 734 N N . GLY A 1 96 ? -0.393 -3.910 18.479 1.00 92.62 96 GLY A N 1
ATOM 735 C CA . GLY A 1 96 ? -0.897 -4.434 19.752 1.00 92.62 96 GLY A CA 1
ATOM 736 C C . GLY A 1 96 ? -1.362 -3.355 20.736 1.00 92.62 96 GLY A C 1
ATOM 737 O O . GLY A 1 96 ? -2.135 -3.647 21.646 1.00 92.62 96 GLY A O 1
ATOM 738 N N . ARG A 1 97 ? -0.921 -2.102 20.559 1.00 89.12 97 ARG A N 1
ATOM 739 C CA . ARG A 1 97 ? -1.241 -0.970 21.451 1.00 89.12 97 ARG A CA 1
ATOM 740 C C . ARG A 1 97 ? -2.617 -0.341 21.191 1.00 89.12 97 ARG A C 1
ATOM 742 O O . ARG A 1 97 ? -3.046 0.516 21.959 1.00 89.12 97 ARG A O 1
ATOM 749 N N . GLY A 1 98 ? -3.320 -0.746 20.133 1.00 84.12 98 GLY A N 1
ATOM 750 C CA . GLY A 1 98 ? -4.650 -0.238 19.795 1.00 84.12 98 GLY A CA 1
ATOM 751 C C . GLY A 1 98 ? -5.095 -0.647 18.394 1.00 84.12 98 GLY A C 1
ATOM 752 O O . GLY A 1 98 ? -4.432 -1.428 17.722 1.00 84.12 98 GLY A O 1
ATOM 753 N N . THR A 1 99 ? -6.226 -0.117 17.924 1.00 73.25 99 THR A N 1
ATOM 754 C CA . THR A 1 99 ? -6.683 -0.372 16.550 1.00 73.25 99 THR A CA 1
ATOM 755 C C . THR A 1 99 ? -5.639 0.148 15.553 1.00 73.25 99 THR A C 1
ATOM 757 O O . THR A 1 99 ? -5.351 1.349 15.576 1.00 73.25 99 THR A O 1
ATOM 760 N N . PRO A 1 100 ? -5.101 -0.694 14.645 1.00 72.44 100 PRO A N 1
ATOM 761 C CA . PRO A 1 100 ? -4.094 -0.261 13.689 1.00 72.44 100 PRO A CA 1
ATOM 762 C C . PRO A 1 100 ? -4.601 0.914 12.858 1.00 72.44 100 PRO A C 1
ATOM 764 O O . PRO A 1 100 ? -5.615 0.817 12.143 1.00 72.44 100 PRO A O 1
ATOM 767 N N . THR A 1 101 ? -3.875 2.029 12.936 1.00 84.19 101 THR A N 1
ATOM 768 C CA . THR A 1 101 ? -4.140 3.192 12.091 1.00 84.19 101 THR A CA 1
ATOM 769 C C . THR A 1 101 ? -4.079 2.759 10.624 1.00 84.19 101 THR A C 1
ATOM 771 O O . THR A 1 101 ? -3.354 1.828 10.261 1.00 84.19 101 THR A O 1
ATOM 774 N N . THR A 1 102 ? -4.853 3.410 9.750 1.00 88.81 102 THR A N 1
ATOM 775 C CA . THR A 1 102 ? -4.795 3.140 8.299 1.00 88.81 102 THR A CA 1
ATOM 776 C C . THR A 1 102 ? -3.354 3.203 7.792 1.00 88.81 102 THR A C 1
ATOM 778 O O . THR A 1 102 ? -2.931 2.348 7.023 1.00 88.81 102 THR A O 1
ATOM 781 N N . ARG A 1 103 ? -2.579 4.156 8.323 1.00 93.50 103 ARG A N 1
ATOM 782 C CA . ARG A 1 103 ? -1.161 4.335 8.030 1.00 93.50 103 ARG A CA 1
ATOM 783 C C . ARG A 1 103 ? -0.322 3.091 8.336 1.00 93.50 103 ARG A C 1
ATOM 785 O O . ARG A 1 103 ? 0.451 2.668 7.486 1.00 93.50 103 ARG A O 1
ATOM 792 N N . LEU A 1 104 ? -0.482 2.487 9.515 1.00 95.94 104 LEU A N 1
ATOM 793 C CA . LEU A 1 104 ? 0.293 1.307 9.908 1.00 95.94 104 LEU A CA 1
ATOM 794 C C . LEU A 1 104 ? -0.016 0.093 9.015 1.00 95.94 104 LEU A C 1
ATOM 796 O O . LEU A 1 104 ? 0.894 -0.636 8.626 1.00 95.94 104 LEU A O 1
ATOM 800 N N . ARG A 1 105 ? -1.285 -0.086 8.624 1.00 95.50 105 ARG A N 1
ATOM 801 C CA . ARG A 1 105 ? -1.702 -1.139 7.679 1.00 95.50 105 ARG A CA 1
ATOM 802 C C . ARG A 1 105 ? -1.103 -0.959 6.286 1.00 95.50 105 ARG A C 1
ATOM 804 O O . ARG A 1 105 ? -0.709 -1.930 5.657 1.00 95.50 105 ARG A O 1
ATOM 811 N N . GLU A 1 106 ? -0.974 0.274 5.805 1.00 95.50 106 GLU A N 1
ATOM 812 C CA . GLU A 1 106 ? -0.342 0.551 4.505 1.00 95.50 106 GLU A CA 1
ATOM 813 C C . GLU A 1 106 ? 1.146 0.176 4.454 1.00 95.50 106 GLU A C 1
ATOM 815 O O . GLU A 1 106 ? 1.675 -0.040 3.364 1.00 95.50 106 GLU A O 1
ATOM 820 N N . LEU A 1 107 ? 1.817 0.107 5.607 1.00 97.94 107 LEU A N 1
ATOM 821 C CA . LEU A 1 107 ? 3.220 -0.295 5.718 1.00 97.94 107 LEU A CA 1
ATOM 822 C C . LEU A 1 107 ? 3.403 -1.818 5.813 1.00 97.94 107 LEU A C 1
ATOM 824 O O . LEU A 1 107 ? 4.520 -2.298 5.648 1.00 97.94 107 LEU A O 1
ATOM 828 N N . GLU A 1 108 ? 2.340 -2.585 6.057 1.00 97.75 108 GLU A N 1
ATOM 829 C CA . GLU A 1 108 ? 2.392 -4.047 6.198 1.00 97.75 108 GLU A CA 1
ATOM 830 C C . GLU A 1 108 ? 2.999 -4.767 4.974 1.00 97.75 108 GLU A C 1
ATOM 832 O O . GLU A 1 108 ? 3.877 -5.609 5.165 1.00 97.75 108 GLU A O 1
ATOM 837 N N . PRO A 1 109 ? 2.664 -4.415 3.713 1.00 98.31 109 PRO A N 1
ATOM 838 C CA . PRO A 1 109 ? 3.191 -5.131 2.547 1.00 98.31 109 PRO A CA 1
ATOM 839 C C . PRO A 1 109 ? 4.705 -5.000 2.352 1.00 98.31 109 PRO A C 1
ATOM 841 O O . PRO A 1 109 ? 5.277 -5.709 1.534 1.00 98.31 109 PRO A O 1
ATOM 844 N N . GLY A 1 110 ? 5.347 -4.050 3.037 1.00 98.00 110 GLY A N 1
ATOM 845 C CA . GLY A 1 110 ? 6.783 -3.828 2.934 1.00 98.00 110 GLY A CA 1
ATOM 846 C C . GLY A 1 110 ? 7.607 -4.618 3.947 1.00 98.00 110 GLY A C 1
ATOM 847 O O . GLY A 1 110 ? 8.829 -4.595 3.825 1.00 98.00 110 GLY A O 1
ATOM 848 N N . LEU A 1 111 ? 6.994 -5.266 4.950 1.00 98.38 111 LEU A N 1
ATOM 849 C CA . LEU A 1 111 ? 7.697 -5.733 6.156 1.00 98.38 111 LEU A CA 1
ATOM 850 C C . LEU A 1 111 ? 8.794 -6.760 5.853 1.00 98.38 111 LEU A C 1
ATOM 852 O O . LEU A 1 111 ? 9.850 -6.737 6.481 1.00 98.38 111 LEU A O 1
ATOM 856 N N . ASP A 1 112 ? 8.568 -7.617 4.863 1.00 97.75 112 ASP A N 1
ATOM 857 C CA . ASP A 1 112 ? 9.465 -8.690 4.438 1.00 97.75 112 ASP A CA 1
ATOM 858 C C . ASP A 1 112 ? 10.385 -8.301 3.266 1.00 97.75 112 ASP A C 1
ATOM 860 O O . ASP A 1 112 ? 11.310 -9.043 2.932 1.00 97.75 112 ASP A O 1
ATOM 864 N N . VAL A 1 113 ? 10.188 -7.125 2.659 1.00 98.06 113 VAL A N 1
ATOM 865 C CA . VAL A 1 113 ? 10.945 -6.692 1.476 1.00 98.06 113 VAL A CA 1
ATOM 866 C C . VAL A 1 113 ? 12.401 -6.393 1.855 1.00 98.06 113 VAL A C 1
ATOM 868 O O . VAL A 1 113 ? 12.643 -5.451 2.617 1.00 98.06 113 VAL A O 1
ATOM 871 N N . PRO A 1 114 ? 13.401 -7.131 1.335 1.00 97.19 114 PRO A N 1
ATOM 872 C CA . PRO A 1 114 ? 14.800 -6.905 1.680 1.00 97.19 114 PRO A CA 1
ATOM 873 C C . PRO A 1 114 ? 15.332 -5.604 1.062 1.00 97.19 114 PRO A C 1
ATOM 875 O O . PRO A 1 114 ? 15.021 -5.260 -0.079 1.00 97.19 114 PRO A O 1
ATOM 878 N N . VAL A 1 115 ? 16.195 -4.899 1.800 1.00 96.62 115 VAL A N 1
ATOM 879 C CA . VAL A 1 115 ? 16.938 -3.742 1.281 1.00 96.62 115 VAL A CA 1
ATOM 880 C C . VAL A 1 115 ? 18.256 -4.240 0.698 1.00 96.62 115 VAL A C 1
ATOM 882 O O . VAL A 1 115 ? 19.272 -4.330 1.383 1.00 96.62 115 VAL A O 1
ATOM 885 N N . THR A 1 116 ? 18.232 -4.607 -0.580 1.00 95.88 116 THR A N 1
ATOM 886 C CA . THR A 1 116 ? 19.434 -4.991 -1.327 1.00 95.88 116 THR A CA 1
ATOM 887 C C . THR A 1 116 ? 19.910 -3.807 -2.154 1.00 95.88 116 THR A C 1
ATOM 889 O O . THR A 1 116 ? 19.136 -3.229 -2.914 1.00 95.88 116 THR A O 1
ATOM 892 N N . ARG A 1 117 ? 21.187 -3.445 -2.007 1.00 97.50 117 ARG A N 1
ATOM 893 C CA . ARG A 1 117 ? 21.815 -2.418 -2.839 1.00 97.50 117 ARG A CA 1
ATOM 894 C C . ARG A 1 117 ? 22.049 -2.970 -4.242 1.00 97.50 117 ARG A C 1
ATOM 896 O O . ARG A 1 117 ? 22.682 -4.014 -4.397 1.00 97.50 117 ARG A O 1
ATOM 903 N N . LEU A 1 118 ? 21.559 -2.262 -5.248 1.00 97.75 118 LEU A N 1
ATOM 904 C CA . LEU A 1 118 ? 21.742 -2.595 -6.651 1.00 97.75 118 LEU A CA 1
ATOM 905 C C . LEU A 1 118 ? 23.112 -2.113 -7.144 1.00 97.75 118 LEU A C 1
ATOM 907 O O . LEU A 1 118 ? 23.638 -1.092 -6.699 1.00 97.75 118 LEU A O 1
ATOM 911 N N . VAL A 1 119 ? 23.701 -2.877 -8.066 1.00 98.19 119 VAL A N 1
ATOM 912 C CA . VAL A 1 119 ? 25.021 -2.570 -8.647 1.00 98.19 119 VAL A CA 1
ATOM 913 C C . VAL A 1 119 ? 24.936 -1.394 -9.623 1.00 98.19 119 VAL A C 1
ATOM 915 O O . VAL A 1 119 ? 25.843 -0.566 -9.671 1.00 98.19 119 VAL A O 1
ATOM 918 N N . ASP A 1 120 ? 23.851 -1.314 -10.396 1.00 98.06 120 ASP A N 1
ATOM 919 C CA . ASP A 1 120 ? 23.600 -0.200 -11.310 1.00 98.06 120 ASP A CA 1
ATOM 920 C C . ASP A 1 120 ? 23.195 1.051 -10.502 1.00 98.06 120 ASP A C 1
ATOM 922 O O . ASP A 1 120 ? 22.165 1.021 -9.820 1.00 98.06 120 ASP A O 1
ATOM 926 N N . PRO A 1 121 ? 23.962 2.157 -10.576 1.00 98.25 121 PRO A N 1
ATOM 927 C CA . PRO A 1 121 ? 23.690 3.357 -9.788 1.00 98.25 121 PRO A CA 1
ATOM 928 C C . PRO A 1 121 ? 22.352 4.019 -10.140 1.00 98.25 121 PRO A C 1
ATOM 930 O O . PRO A 1 121 ? 21.711 4.589 -9.262 1.00 98.25 121 PRO A O 1
ATOM 933 N N . VAL A 1 122 ? 21.902 3.934 -11.395 1.00 98.12 122 VAL A N 1
ATOM 934 C CA . VAL A 1 122 ? 20.616 4.504 -11.825 1.00 98.12 122 VAL A CA 1
ATOM 935 C C . VAL A 1 122 ? 19.459 3.650 -11.313 1.00 98.12 122 VAL A C 1
ATOM 937 O O . VAL A 1 122 ? 18.430 4.177 -10.889 1.00 98.12 122 VAL A O 1
ATOM 940 N N . ALA A 1 123 ? 19.626 2.326 -11.330 1.00 98.19 123 ALA A N 1
ATOM 941 C CA . ALA A 1 123 ? 18.652 1.415 -10.741 1.00 98.19 123 ALA A CA 1
ATOM 942 C C . ALA A 1 123 ? 18.566 1.600 -9.219 1.00 98.19 123 ALA A C 1
ATOM 944 O O . ALA A 1 123 ? 17.464 1.617 -8.677 1.00 98.19 123 ALA A O 1
ATOM 945 N N . GLU A 1 124 ? 19.698 1.797 -8.537 1.00 98.44 124 GLU A N 1
ATOM 946 C CA . GLU A 1 124 ? 19.732 2.079 -7.097 1.00 98.44 124 GLU A CA 1
ATOM 947 C C . GLU A 1 124 ? 19.040 3.405 -6.754 1.00 98.44 124 GLU A C 1
ATOM 949 O O . GLU A 1 124 ? 18.268 3.474 -5.797 1.00 98.44 124 GLU A O 1
ATOM 954 N N . GLU A 1 125 ? 19.250 4.445 -7.565 1.00 98.31 125 GLU A N 1
ATOM 955 C CA . GLU A 1 125 ? 18.550 5.724 -7.426 1.00 98.31 125 GLU A CA 1
ATOM 956 C C . GLU A 1 125 ? 17.029 5.541 -7.558 1.00 98.31 125 GLU A C 1
ATOM 958 O O . GLU A 1 125 ? 16.266 5.987 -6.697 1.00 98.31 125 GLU A O 1
ATOM 963 N N . LEU A 1 126 ? 16.575 4.801 -8.577 1.00 98.44 126 LEU A N 1
ATOM 964 C CA . LEU A 1 126 ? 15.157 4.492 -8.763 1.00 98.44 126 LEU A CA 1
ATOM 965 C C . LEU A 1 126 ? 14.592 3.642 -7.612 1.00 98.44 126 LEU A C 1
ATOM 967 O O . LEU A 1 126 ? 13.490 3.914 -7.137 1.00 98.44 126 LEU A O 1
ATOM 971 N N . ALA A 1 127 ? 15.333 2.643 -7.127 1.00 98.38 127 ALA A N 1
ATOM 972 C CA . ALA A 1 127 ? 14.951 1.858 -5.954 1.00 98.38 127 ALA A CA 1
ATOM 973 C C . ALA A 1 127 ? 14.791 2.751 -4.709 1.00 98.38 127 ALA A C 1
ATOM 975 O O . ALA A 1 127 ? 13.848 2.574 -3.935 1.00 98.38 127 ALA A O 1
ATOM 976 N N . GLY A 1 128 ? 15.648 3.767 -4.559 1.00 98.38 128 GLY A N 1
ATOM 977 C CA . GLY A 1 128 ? 15.493 4.835 -3.571 1.00 98.38 128 GLY A CA 1
ATOM 978 C C . GLY A 1 128 ? 14.142 5.545 -3.675 1.00 98.38 128 GLY A C 1
ATOM 979 O O . GLY A 1 128 ? 13.453 5.691 -2.669 1.00 98.38 128 GLY A O 1
ATOM 980 N N . VAL A 1 129 ? 13.705 5.896 -4.888 1.00 98.44 129 VAL A N 1
ATOM 981 C CA . VAL A 1 129 ? 12.394 6.529 -5.123 1.00 98.44 129 VAL A CA 1
ATOM 982 C C . VAL A 1 129 ? 11.237 5.612 -4.713 1.00 98.44 129 VAL A C 1
ATOM 984 O O . VAL A 1 129 ? 10.318 6.079 -4.041 1.00 98.44 129 VAL A O 1
ATOM 987 N N . PHE A 1 130 ? 11.275 4.317 -5.053 1.00 98.50 130 PHE A N 1
ATOM 988 C CA . PHE A 1 130 ? 10.261 3.345 -4.605 1.00 98.50 130 PHE A CA 1
ATOM 989 C C . PHE A 1 130 ? 10.170 3.290 -3.073 1.00 98.50 130 PHE A C 1
ATOM 991 O O . PHE A 1 130 ? 9.074 3.384 -2.516 1.00 98.50 130 PHE A O 1
ATOM 998 N N . ARG A 1 131 ? 11.324 3.208 -2.395 1.00 98.50 131 ARG A N 1
ATOM 999 C CA . ARG A 1 131 ? 11.411 3.207 -0.929 1.00 98.50 131 ARG A CA 1
ATOM 1000 C C . ARG A 1 131 ? 10.819 4.484 -0.328 1.00 98.50 131 ARG A C 1
ATOM 1002 O O . ARG A 1 131 ? 9.960 4.394 0.549 1.00 98.50 131 ARG A O 1
ATOM 1009 N N . THR A 1 132 ? 11.211 5.656 -0.831 1.00 98.38 132 THR A N 1
ATOM 1010 C CA . THR A 1 132 ? 10.684 6.949 -0.368 1.00 98.38 132 THR A CA 1
ATOM 1011 C C . THR A 1 132 ? 9.177 7.059 -0.577 1.00 98.38 132 THR A C 1
ATOM 1013 O O . THR A 1 132 ? 8.469 7.452 0.340 1.00 98.38 132 THR A O 1
ATOM 1016 N N . LEU A 1 133 ? 8.654 6.706 -1.755 1.00 98.38 133 LEU A N 1
ATOM 1017 C CA . LEU A 1 133 ? 7.219 6.817 -2.032 1.00 98.38 133 LEU A CA 1
ATOM 1018 C C . LEU A 1 133 ? 6.379 5.918 -1.117 1.00 98.38 133 LEU A C 1
ATOM 1020 O O . LEU A 1 133 ? 5.342 6.360 -0.618 1.00 98.38 133 LEU A O 1
ATOM 1024 N N . PHE A 1 134 ? 6.840 4.695 -0.853 1.00 98.31 134 PHE A N 1
ATOM 1025 C CA . PHE A 1 134 ? 6.124 3.749 -0.003 1.00 98.31 134 PHE A CA 1
ATOM 1026 C C . PHE A 1 134 ? 5.913 4.279 1.429 1.00 98.31 134 PHE A C 1
ATOM 1028 O O . PHE A 1 134 ? 4.814 4.181 1.979 1.00 98.31 134 PHE A O 1
ATOM 1035 N N . VAL A 1 135 ? 6.921 4.928 2.016 1.00 98.06 135 VAL A N 1
ATOM 1036 C CA . VAL A 1 135 ? 6.840 5.466 3.389 1.00 98.06 135 VAL A CA 1
ATOM 1037 C C . VAL A 1 135 ? 6.131 6.814 3.489 1.00 98.06 135 VAL A C 1
ATOM 1039 O O . VAL A 1 135 ? 5.980 7.332 4.591 1.00 98.06 135 VAL A O 1
ATOM 1042 N N . LEU A 1 136 ? 5.620 7.364 2.384 1.00 96.75 136 LEU A N 1
ATOM 1043 C CA . LEU A 1 136 ? 4.783 8.564 2.418 1.00 96.75 136 LEU A CA 1
ATOM 1044 C C . LEU A 1 136 ? 3.293 8.223 2.597 1.00 96.75 136 LEU A C 1
ATOM 1046 O O . LEU A 1 136 ? 2.831 7.198 2.068 1.00 96.75 136 LEU A O 1
ATOM 1050 N N . PRO A 1 137 ? 2.516 9.096 3.272 1.00 94.31 137 PRO A N 1
ATOM 1051 C CA . PRO A 1 137 ? 1.056 9.043 3.273 1.00 94.31 137 PRO A CA 1
ATOM 1052 C C . PRO A 1 137 ? 0.476 9.087 1.846 1.00 94.31 137 PRO A C 1
ATOM 1054 O O . PRO A 1 137 ? 1.077 9.706 0.962 1.00 94.31 137 PRO A O 1
ATOM 1057 N N . PRO A 1 138 ? -0.722 8.524 1.581 1.00 90.81 138 PRO A N 1
ATOM 1058 C CA . PRO A 1 138 ? -1.242 8.349 0.217 1.00 90.81 138 PRO A CA 1
ATOM 1059 C C . PRO A 1 138 ? -1.290 9.625 -0.635 1.00 90.81 138 PRO A C 1
ATOM 1061 O O . PRO A 1 138 ? -0.945 9.607 -1.821 1.00 90.81 138 PRO A O 1
ATOM 1064 N N . ARG A 1 139 ? -1.693 10.754 -0.036 1.00 92.50 139 ARG A N 1
ATOM 1065 C CA . ARG A 1 139 ? -1.761 12.050 -0.729 1.00 92.50 139 ARG A CA 1
ATOM 1066 C C . ARG A 1 139 ? -0.369 12.566 -1.092 1.00 92.50 139 ARG A C 1
ATOM 1068 O O . ARG A 1 139 ? -0.146 12.968 -2.232 1.00 92.50 139 ARG A O 1
ATOM 1075 N N . GLU A 1 140 ? 0.556 12.548 -0.140 1.00 95.25 140 GLU A N 1
ATOM 1076 C CA . GLU A 1 140 ? 1.932 13.015 -0.335 1.00 95.25 140 GLU A CA 1
ATOM 1077 C C . GLU A 1 140 ? 2.686 12.130 -1.322 1.00 95.25 140 GLU A C 1
ATOM 1079 O O . GLU A 1 140 ? 3.342 12.640 -2.225 1.00 95.25 140 GLU A O 1
ATOM 1084 N N . ARG A 1 141 ? 2.495 10.812 -1.237 1.00 96.94 141 ARG A N 1
ATOM 1085 C CA . ARG A 1 141 ? 2.992 9.828 -2.201 1.00 96.94 141 ARG A CA 1
ATOM 1086 C C . ARG A 1 141 ? 2.543 10.147 -3.625 1.00 96.94 141 ARG A C 1
ATOM 1088 O O . ARG A 1 141 ? 3.361 10.147 -4.542 1.00 96.94 141 ARG A O 1
ATOM 1095 N N . ALA A 1 142 ? 1.257 10.440 -3.834 1.00 95.56 142 ALA A N 1
ATOM 1096 C CA . ALA A 1 142 ? 0.736 10.781 -5.158 1.00 95.56 142 ALA A CA 1
ATOM 1097 C C . ALA A 1 142 ? 1.348 12.082 -5.704 1.00 95.56 142 ALA A C 1
ATOM 1099 O O . ALA A 1 142 ? 1.746 12.124 -6.870 1.00 95.56 142 ALA A O 1
ATOM 1100 N N . ILE A 1 143 ? 1.459 13.115 -4.861 1.00 94.56 143 ILE A N 1
ATOM 1101 C CA . ILE A 1 143 ? 2.100 14.388 -5.218 1.00 94.56 143 ILE A CA 1
ATOM 1102 C C . ILE A 1 143 ? 3.570 14.146 -5.567 1.00 94.56 143 ILE A C 1
ATOM 1104 O O . ILE A 1 143 ? 3.988 14.469 -6.675 1.00 94.56 143 ILE A O 1
ATOM 1108 N N . ARG A 1 144 ? 4.333 13.504 -4.673 1.00 97.81 144 ARG A N 1
ATOM 1109 C CA . ARG A 1 144 ? 5.766 13.251 -4.853 1.00 97.81 144 ARG A CA 1
ATOM 1110 C C . ARG A 1 144 ? 6.046 12.420 -6.099 1.00 97.81 144 ARG A C 1
ATOM 1112 O O . ARG A 1 144 ? 6.964 12.756 -6.841 1.00 97.81 144 ARG A O 1
ATOM 1119 N N . ARG A 1 145 ? 5.238 11.391 -6.370 1.00 97.94 145 ARG A N 1
ATOM 1120 C CA . ARG A 1 145 ? 5.339 10.576 -7.589 1.00 97.94 145 ARG A CA 1
ATOM 1121 C C . ARG A 1 145 ? 5.153 11.423 -8.844 1.00 97.94 145 ARG A C 1
ATOM 1123 O O . ARG A 1 145 ? 5.958 11.325 -9.763 1.00 97.94 145 ARG A O 1
ATOM 1130 N N . ASN A 1 146 ? 4.105 12.244 -8.893 1.00 95.38 146 ASN A N 1
ATOM 1131 C CA . ASN A 1 146 ? 3.823 13.077 -10.062 1.00 95.38 146 ASN A CA 1
ATOM 1132 C C . ASN A 1 146 ? 4.898 14.151 -10.263 1.00 95.38 146 ASN A C 1
ATOM 1134 O O . ASN A 1 146 ? 5.345 14.347 -11.389 1.00 95.38 146 ASN A O 1
ATOM 1138 N N . THR A 1 147 ? 5.351 14.793 -9.183 1.00 95.06 147 THR A N 1
ATOM 1139 C CA . THR A 1 147 ? 6.467 15.746 -9.215 1.00 95.06 147 THR A CA 1
ATOM 1140 C C . THR A 1 147 ? 7.728 15.089 -9.765 1.00 95.06 147 THR A C 1
ATOM 1142 O O . THR A 1 147 ? 8.288 15.580 -10.739 1.00 95.06 147 THR A O 1
ATOM 1145 N N . TRP A 1 148 ? 8.115 13.928 -9.226 1.00 97.38 148 TRP A N 1
ATOM 1146 C CA . TRP A 1 148 ? 9.298 13.203 -9.687 1.00 97.38 148 TRP A CA 1
ATOM 1147 C C . TRP A 1 148 ? 9.188 12.807 -11.168 1.00 97.38 148 TRP A C 1
ATOM 1149 O O . TRP A 1 148 ? 10.133 12.998 -11.928 1.00 97.38 148 TRP A O 1
ATOM 1159 N N . LEU A 1 149 ? 8.021 12.323 -11.614 1.00 94.44 149 LEU A N 1
ATOM 1160 C CA . LEU A 1 149 ? 7.786 11.955 -13.017 1.00 94.44 149 LEU A CA 1
ATOM 1161 C C . LEU A 1 149 ? 7.878 13.146 -13.984 1.00 94.44 149 LEU A C 1
ATOM 1163 O O . LEU A 1 149 ? 8.272 12.942 -15.133 1.00 94.44 149 LEU A O 1
ATOM 1167 N N . LEU A 1 150 ? 7.490 14.349 -13.548 1.00 89.31 150 LEU A N 1
ATOM 1168 C CA . LEU A 1 150 ? 7.596 15.580 -14.336 1.00 89.31 150 LEU A CA 1
ATOM 1169 C C . LEU A 1 150 ? 9.040 16.086 -14.395 1.00 89.31 150 LEU A C 1
ATOM 1171 O O . LEU A 1 150 ? 9.525 16.387 -15.482 1.00 89.31 150 LEU A O 1
ATOM 1175 N N . GLU A 1 151 ? 9.733 16.124 -13.252 1.00 93.56 151 GLU A N 1
ATOM 1176 C CA . GLU A 1 151 ? 11.148 16.521 -13.148 1.00 93.56 151 GLU A CA 1
ATOM 1177 C C . GLU A 1 151 ? 12.051 15.657 -14.040 1.00 93.56 151 GLU A C 1
ATOM 1179 O O . GLU A 1 151 ? 13.005 16.151 -14.632 1.00 93.56 151 GLU A O 1
ATOM 1184 N N . HIS A 1 152 ? 11.704 14.378 -14.190 1.00 94.75 152 HIS A N 1
ATOM 1185 C CA . HIS A 1 152 ? 12.502 13.385 -14.906 1.00 94.75 152 HIS A CA 1
ATOM 1186 C C . HIS A 1 152 ? 11.910 12.985 -16.266 1.00 94.75 152 HIS A C 1
ATOM 1188 O O . HIS A 1 152 ? 12.279 11.953 -16.834 1.00 94.75 152 HIS A O 1
ATOM 1194 N N . ALA A 1 153 ? 10.975 13.774 -16.806 1.00 90.69 153 ALA A N 1
ATOM 1195 C CA . ALA A 1 153 ? 10.287 13.444 -18.052 1.00 90.69 153 ALA A CA 1
ATOM 1196 C C . ALA A 1 153 ? 11.235 13.365 -19.264 1.00 90.69 153 ALA A C 1
ATOM 1198 O O . ALA A 1 153 ? 11.046 12.499 -20.119 1.00 90.69 153 ALA A O 1
ATOM 1199 N N . ALA A 1 154 ? 12.265 14.218 -19.315 1.00 89.31 154 ALA A N 1
ATOM 1200 C CA . ALA A 1 154 ? 13.261 14.231 -20.392 1.00 89.31 154 ALA A CA 1
ATOM 1201 C C . ALA A 1 154 ? 14.104 12.940 -20.440 1.00 89.31 154 ALA A C 1
ATOM 1203 O O . ALA A 1 154 ? 14.478 12.483 -21.516 1.00 89.31 154 ALA A O 1
ATOM 1204 N N . ASP A 1 155 ? 1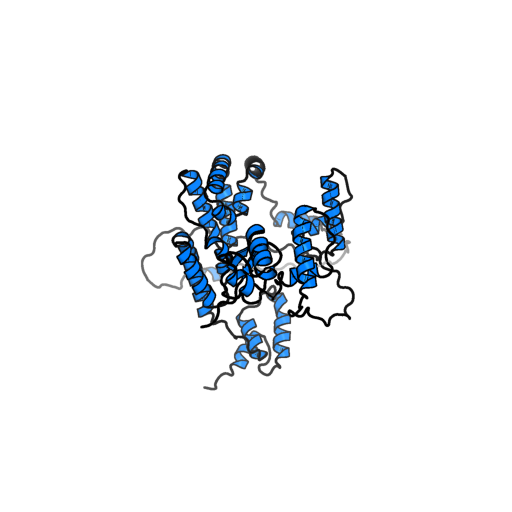4.313 12.301 -19.286 1.00 94.38 155 ASP A N 1
ATOM 1205 C CA . ASP A 1 155 ? 15.117 11.085 -19.133 1.00 94.38 155 ASP A CA 1
ATOM 1206 C C . ASP A 1 155 ? 14.258 9.810 -19.052 1.00 94.38 155 ASP A C 1
ATOM 1208 O O . ASP A 1 155 ? 14.693 8.777 -18.538 1.00 94.38 155 ASP A O 1
ATOM 1212 N N . ALA A 1 156 ? 13.017 9.838 -19.553 1.00 90.94 156 ALA A N 1
ATOM 1213 C CA . ALA A 1 156 ? 12.073 8.725 -19.408 1.00 90.94 156 ALA A CA 1
ATOM 1214 C C . ALA A 1 156 ? 12.626 7.375 -19.910 1.00 90.94 156 ALA A C 1
ATOM 1216 O O . ALA A 1 156 ? 12.351 6.335 -19.304 1.00 90.94 156 ALA A O 1
ATOM 1217 N N . GLY A 1 157 ? 13.429 7.378 -20.981 1.00 92.69 157 GLY A N 1
ATOM 1218 C CA . GLY A 1 157 ? 14.088 6.174 -21.498 1.00 92.69 157 GLY A CA 1
ATOM 1219 C C . GLY A 1 157 ? 15.083 5.567 -20.503 1.00 92.69 157 GLY A C 1
ATOM 1220 O O . GLY A 1 157 ? 15.045 4.361 -20.263 1.00 92.69 157 GLY A O 1
ATOM 1221 N N . ARG A 1 158 ? 15.906 6.404 -19.854 1.00 95.94 158 ARG A N 1
ATOM 1222 C CA . ARG A 1 158 ? 16.864 5.988 -18.816 1.00 95.94 158 ARG A CA 1
ATOM 1223 C C . ARG A 1 158 ? 16.142 5.330 -17.638 1.00 95.94 158 ARG A C 1
ATOM 1225 O O . ARG A 1 158 ? 16.526 4.239 -17.224 1.00 95.94 158 ARG A O 1
ATOM 1232 N N . TRP A 1 159 ? 15.063 5.942 -17.150 1.00 96.88 159 TRP A N 1
ATOM 1233 C CA . TRP A 1 159 ? 14.279 5.400 -16.032 1.00 96.88 159 TRP A CA 1
ATOM 1234 C C . TRP A 1 159 ? 13.508 4.127 -16.383 1.00 96.88 159 TRP A C 1
ATOM 1236 O O . TRP A 1 159 ? 13.361 3.250 -15.536 1.00 96.88 159 TRP A O 1
ATOM 1246 N N . SER A 1 160 ? 13.059 3.993 -17.632 1.00 95.62 160 SER A N 1
ATOM 1247 C CA . SER A 1 160 ? 12.413 2.765 -18.115 1.00 95.62 160 SER A CA 1
ATOM 1248 C C . SER A 1 160 ? 13.400 1.590 -18.144 1.00 95.62 160 SER A C 1
ATOM 1250 O O . SER A 1 160 ? 13.056 0.488 -17.719 1.00 95.62 160 SER A O 1
ATOM 1252 N N . SER A 1 161 ? 14.642 1.822 -18.586 1.00 95.81 161 SER A N 1
ATOM 1253 C CA . SER A 1 161 ? 15.708 0.811 -18.544 1.00 95.81 161 SER A CA 1
ATOM 1254 C C . SER A 1 161 ? 16.098 0.449 -17.109 1.00 95.81 161 SER A C 1
ATOM 1256 O O . SER A 1 161 ? 16.212 -0.732 -16.786 1.00 95.81 161 SER A O 1
ATOM 1258 N N . ALA A 1 162 ? 16.228 1.445 -16.226 1.00 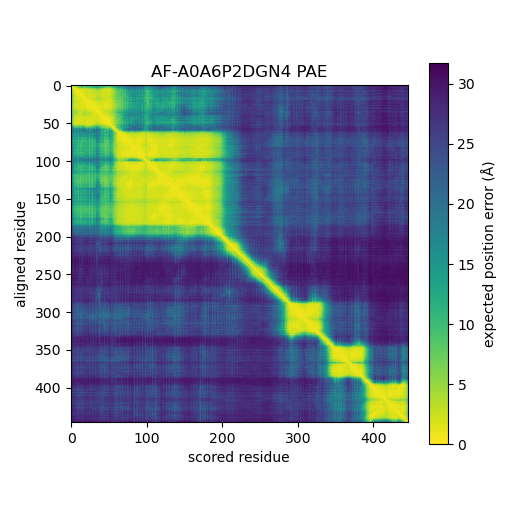97.50 162 ALA A N 1
ATOM 1259 C CA . ALA A 1 162 ? 16.502 1.221 -14.807 1.00 97.50 162 ALA A CA 1
ATOM 1260 C C . ALA A 1 162 ? 15.393 0.397 -14.132 1.00 97.50 162 ALA A C 1
ATOM 1262 O O . ALA A 1 162 ? 15.691 -0.514 -13.363 1.00 97.50 162 ALA A O 1
ATOM 1263 N N . LEU A 1 163 ? 14.118 0.642 -14.465 1.00 97.62 163 LEU A N 1
ATOM 1264 C CA . LEU A 1 163 ? 12.993 -0.140 -13.941 1.00 97.62 163 LEU A CA 1
ATOM 1265 C C . LEU A 1 163 ? 13.136 -1.635 -14.254 1.00 97.62 163 LEU A C 1
ATOM 1267 O O . LEU A 1 163 ? 12.834 -2.454 -13.391 1.00 97.62 163 LEU A O 1
ATOM 1271 N N . ALA A 1 164 ? 13.611 -2.002 -15.449 1.00 97.00 164 ALA A N 1
ATOM 1272 C CA . ALA A 1 164 ? 13.826 -3.405 -15.800 1.00 97.00 164 ALA A CA 1
ATOM 1273 C C . ALA A 1 164 ? 14.875 -4.073 -14.890 1.00 97.00 164 ALA A C 1
ATOM 1275 O O . ALA A 1 164 ? 14.697 -5.225 -14.493 1.00 97.00 164 ALA A O 1
ATOM 1276 N N . VAL A 1 165 ? 15.927 -3.337 -14.510 1.00 98.00 165 VAL A N 1
ATOM 1277 C CA . VAL A 1 165 ? 16.953 -3.804 -13.563 1.00 98.00 165 VAL A CA 1
ATOM 1278 C C . VAL A 1 165 ? 16.365 -3.957 -12.158 1.00 98.00 165 VAL A C 1
ATOM 1280 O O . VAL A 1 165 ? 16.477 -5.032 -11.574 1.00 98.00 165 VAL A O 1
ATOM 1283 N N . VAL A 1 166 ? 15.658 -2.939 -11.644 1.00 98.06 166 VAL A N 1
ATOM 1284 C CA . VAL A 1 166 ? 15.014 -3.007 -10.316 1.00 98.06 166 VAL A CA 1
ATOM 1285 C C . VAL A 1 166 ? 13.991 -4.143 -10.260 1.00 98.06 166 VAL A C 1
ATOM 1287 O O . VAL A 1 166 ? 13.923 -4.863 -9.273 1.00 98.06 166 VAL A O 1
ATOM 1290 N N . GLN A 1 167 ? 13.212 -4.356 -11.321 1.00 97.62 167 GLN A N 1
ATOM 1291 C CA . GLN A 1 167 ? 12.220 -5.429 -11.366 1.00 97.62 167 GLN A CA 1
ATOM 1292 C C . GLN A 1 167 ? 12.861 -6.821 -11.378 1.00 97.62 167 GLN A C 1
ATOM 1294 O O . GLN A 1 167 ? 12.307 -7.736 -10.774 1.00 97.62 167 GLN A O 1
ATOM 1299 N N . ARG A 1 168 ? 14.006 -6.993 -12.047 1.00 97.75 168 ARG A N 1
ATOM 1300 C CA . ARG A 1 168 ? 14.749 -8.260 -12.054 1.00 97.75 168 ARG A CA 1
ATOM 1301 C C . ARG A 1 168 ? 15.362 -8.555 -10.685 1.00 97.75 168 ARG A C 1
ATOM 1303 O O . ARG A 1 168 ? 15.237 -9.673 -10.198 1.00 97.75 168 ARG A O 1
ATOM 1310 N N . ASP A 1 169 ? 15.994 -7.553 -10.081 1.00 98.00 169 ASP A N 1
ATOM 1311 C CA . ASP A 1 169 ? 16.848 -7.742 -8.903 1.00 98.00 169 ASP A CA 1
ATOM 1312 C C . ASP A 1 169 ? 16.104 -7.486 -7.575 1.00 98.00 169 ASP A C 1
ATOM 1314 O O . ASP A 1 169 ? 16.557 -7.905 -6.514 1.00 98.00 169 ASP A O 1
ATOM 1318 N N . SER A 1 170 ? 14.946 -6.816 -7.614 1.00 97.88 170 SER A N 1
ATOM 1319 C CA . SER A 1 170 ? 14.126 -6.464 -6.446 1.00 97.88 170 SER A CA 1
ATOM 1320 C C . SER A 1 170 ? 12.627 -6.367 -6.791 1.00 97.88 170 SER A C 1
ATOM 1322 O O . SER A 1 170 ? 11.949 -5.370 -6.530 1.00 97.88 170 SER A O 1
ATOM 1324 N N . ALA A 1 171 ? 12.069 -7.428 -7.384 1.00 97.88 171 ALA A N 1
ATOM 1325 C CA . ALA A 1 171 ? 10.646 -7.488 -7.741 1.00 97.88 171 ALA A CA 1
ATOM 1326 C C . ALA A 1 171 ? 9.671 -7.127 -6.590 1.00 97.88 171 ALA A C 1
ATOM 1328 O O . ALA A 1 171 ? 8.710 -6.396 -6.861 1.00 97.88 171 ALA A O 1
ATOM 1329 N N . PRO A 1 172 ? 9.891 -7.562 -5.325 1.00 98.12 172 PRO A N 1
ATOM 1330 C CA . PRO A 1 172 ? 9.003 -7.208 -4.215 1.00 98.12 172 PRO A CA 1
ATOM 1331 C C . PRO A 1 172 ? 8.927 -5.699 -3.954 1.00 98.12 172 PRO A C 1
ATOM 1333 O O . PRO A 1 172 ? 7.841 -5.176 -3.729 1.00 98.12 172 PRO A O 1
ATOM 1336 N N . LEU A 1 173 ? 10.043 -4.969 -4.079 1.00 98.31 173 LEU A N 1
ATOM 1337 C CA . LEU A 1 173 ? 10.063 -3.513 -3.907 1.00 98.31 173 LEU A CA 1
ATOM 1338 C C . LEU A 1 173 ? 9.209 -2.807 -4.966 1.00 98.31 173 LEU A C 1
ATOM 1340 O O . LEU A 1 173 ? 8.455 -1.885 -4.661 1.00 98.31 173 LEU A O 1
ATOM 1344 N N . VAL A 1 174 ? 9.281 -3.266 -6.217 1.00 98.19 174 VAL A N 1
ATOM 1345 C CA . VAL A 1 174 ? 8.489 -2.696 -7.316 1.00 98.19 174 VAL A CA 1
ATOM 1346 C C . VAL A 1 174 ? 6.986 -2.926 -7.106 1.00 98.19 174 VAL A C 1
ATOM 1348 O O . VAL A 1 174 ? 6.169 -2.092 -7.508 1.00 98.19 174 VAL A O 1
ATOM 1351 N N . ALA A 1 175 ? 6.601 -4.036 -6.468 1.00 97.75 175 ALA A N 1
ATOM 1352 C CA . ALA A 1 175 ? 5.203 -4.347 -6.175 1.00 97.75 175 ALA A CA 1
ATOM 1353 C C . ALA A 1 175 ? 4.555 -3.350 -5.195 1.00 97.75 175 ALA A C 1
ATOM 1355 O O . ALA A 1 175 ? 3.337 -3.178 -5.243 1.00 97.75 175 ALA A O 1
ATOM 1356 N N . LEU A 1 176 ? 5.352 -2.651 -4.378 1.00 97.69 176 LEU A N 1
ATOM 1357 C CA . LEU A 1 176 ? 4.866 -1.665 -3.408 1.00 97.69 176 LEU A CA 1
ATOM 1358 C C . LEU A 1 176 ? 4.325 -0.377 -4.054 1.00 97.69 176 LEU A C 1
ATOM 1360 O O . LEU A 1 176 ? 3.436 0.260 -3.495 1.00 97.69 176 LEU A O 1
ATOM 1364 N N . GLU A 1 177 ? 4.811 -0.000 -5.244 1.00 98.00 177 GLU A N 1
ATOM 1365 C CA . GLU A 1 177 ? 4.352 1.193 -5.979 1.00 98.00 177 GLU A CA 1
ATOM 1366 C C . GLU A 1 177 ? 3.908 0.852 -7.413 1.00 98.00 177 GLU A C 1
ATOM 1368 O O . GLU A 1 177 ? 4.555 1.230 -8.402 1.00 98.00 177 GLU A O 1
ATOM 1373 N N . PRO A 1 178 ? 2.748 0.187 -7.575 1.00 97.38 178 PRO A N 1
ATOM 1374 C CA . PRO A 1 178 ? 2.271 -0.259 -8.884 1.00 97.38 178 PRO A CA 1
ATOM 1375 C C . PRO A 1 178 ? 2.023 0.902 -9.856 1.00 97.38 178 PRO A C 1
ATOM 1377 O O . PRO A 1 178 ? 2.168 0.743 -11.070 1.00 97.38 178 PRO A O 1
ATOM 1380 N N . ASN A 1 179 ? 1.686 2.084 -9.338 1.00 96.75 179 ASN A N 1
ATOM 1381 C CA . ASN A 1 179 ? 1.442 3.277 -10.142 1.00 96.75 179 ASN A CA 1
ATOM 1382 C C . ASN A 1 179 ? 2.731 3.839 -10.755 1.00 96.75 179 ASN A C 1
ATOM 1384 O O . ASN A 1 179 ? 2.727 4.210 -11.928 1.00 96.75 179 ASN A O 1
ATOM 1388 N N . LEU A 1 180 ? 3.837 3.876 -9.998 1.00 97.06 180 LEU A N 1
ATOM 1389 C CA . LEU A 1 180 ? 5.129 4.312 -10.537 1.00 97.06 180 LEU A CA 1
ATOM 1390 C C . LEU A 1 180 ? 5.638 3.307 -11.576 1.00 97.06 180 LEU A C 1
ATOM 1392 O O . LEU A 1 180 ? 6.028 3.716 -12.670 1.00 97.06 180 LEU A O 1
ATOM 1396 N N . ARG A 1 181 ? 5.537 2.001 -11.282 1.00 97.31 181 ARG A N 1
ATOM 1397 C CA . ARG A 1 181 ? 5.839 0.932 -12.248 1.00 97.31 181 ARG A CA 1
ATOM 1398 C C . ARG A 1 181 ? 5.063 1.122 -13.551 1.00 97.31 181 ARG A C 1
ATOM 1400 O O . ARG A 1 181 ? 5.646 1.088 -14.629 1.00 97.31 181 ARG A O 1
ATOM 1407 N N . THR A 1 182 ? 3.749 1.323 -13.453 1.00 95.62 182 THR A N 1
ATOM 1408 C CA . THR A 1 182 ? 2.876 1.487 -14.625 1.00 95.62 182 THR A CA 1
ATOM 1409 C C . THR A 1 182 ? 3.276 2.716 -15.430 1.00 95.62 182 THR A C 1
ATOM 1411 O O . THR A 1 182 ? 3.453 2.611 -16.643 1.00 95.62 182 THR A O 1
ATOM 1414 N N . ALA A 1 183 ? 3.502 3.850 -14.759 1.00 94.19 183 ALA A N 1
ATOM 1415 C CA . ALA A 1 183 ? 3.930 5.078 -15.413 1.00 94.19 183 ALA A CA 1
ATOM 1416 C C . ALA A 1 183 ? 5.240 4.876 -16.184 1.00 94.19 183 ALA A C 1
ATOM 1418 O O . ALA A 1 183 ? 5.312 5.258 -17.348 1.00 94.19 183 ALA A O 1
ATOM 1419 N N . LEU A 1 184 ? 6.249 4.252 -15.568 1.00 95.38 184 LEU A N 1
ATOM 1420 C CA . LEU A 1 184 ? 7.575 4.002 -16.146 1.00 95.38 184 LEU A CA 1
ATOM 1421 C C . LEU A 1 184 ? 7.632 2.840 -17.153 1.00 95.38 184 LEU A C 1
ATOM 1423 O O . LEU A 1 184 ? 8.670 2.624 -17.771 1.00 95.38 184 LEU A O 1
ATOM 1427 N N . SER A 1 185 ? 6.544 2.097 -17.350 1.00 93.88 185 SER A N 1
ATOM 1428 C CA . SER A 1 185 ? 6.512 1.031 -18.351 1.00 93.88 185 SER A CA 1
ATOM 1429 C C . SER A 1 185 ? 6.649 1.587 -19.776 1.00 93.88 185 SER A C 1
ATOM 1431 O O . SER A 1 185 ? 6.153 2.671 -20.098 1.00 93.88 185 SER A O 1
ATOM 1433 N N . ALA A 1 186 ? 7.268 0.808 -20.669 1.00 85.50 186 ALA A N 1
ATOM 1434 C CA . ALA A 1 186 ? 7.486 1.199 -22.066 1.00 85.50 186 ALA A CA 1
ATOM 1435 C C . ALA A 1 186 ? 6.187 1.585 -22.804 1.00 85.50 186 ALA A C 1
ATOM 1437 O O . ALA A 1 186 ? 6.208 2.418 -23.711 1.00 85.50 186 ALA A O 1
ATOM 1438 N N . HIS A 1 187 ? 5.051 1.009 -22.396 1.00 81.19 187 HIS A N 1
ATOM 1439 C CA . HIS A 1 187 ? 3.739 1.334 -22.949 1.00 81.19 187 HIS A CA 1
ATOM 1440 C C . HIS A 1 187 ? 3.347 2.795 -22.676 1.00 81.19 187 HIS A C 1
ATOM 1442 O O . HIS A 1 187 ? 2.924 3.502 -23.588 1.00 81.19 187 HIS A O 1
ATOM 1448 N N . PHE A 1 188 ? 3.563 3.273 -21.448 1.00 81.56 188 PHE A N 1
ATOM 1449 C CA . PHE A 1 188 ? 3.235 4.641 -21.045 1.00 81.56 188 PHE A CA 1
ATOM 1450 C C . PHE A 1 188 ? 4.304 5.667 -21.420 1.00 81.56 188 PHE A C 1
ATOM 1452 O O . PHE A 1 188 ? 3.987 6.852 -21.540 1.00 81.56 188 PHE A O 1
ATOM 1459 N N . ALA A 1 189 ? 5.551 5.240 -21.645 1.00 76.25 189 ALA A N 1
ATOM 1460 C CA . ALA A 1 189 ? 6.618 6.130 -22.098 1.00 76.25 189 ALA A CA 1
ATOM 1461 C C . ALA A 1 189 ? 6.229 6.862 -23.397 1.00 76.25 189 ALA A C 1
ATOM 1463 O O . ALA A 1 189 ? 6.355 8.081 -23.466 1.00 76.25 189 ALA A O 1
ATOM 1464 N N . ARG A 1 190 ? 5.640 6.151 -24.373 1.00 73.94 190 ARG A N 1
ATOM 1465 C CA . ARG A 1 190 ? 5.201 6.739 -25.655 1.00 73.94 190 ARG A CA 1
ATOM 1466 C C . ARG A 1 190 ? 4.123 7.808 -25.480 1.00 73.94 190 ARG A C 1
ATOM 1468 O O . ARG A 1 190 ? 4.215 8.881 -26.069 1.00 73.94 190 ARG A O 1
ATOM 1475 N N . THR A 1 191 ? 3.117 7.534 -24.651 1.00 76.00 191 THR A N 1
ATOM 1476 C CA . THR A 1 191 ? 2.033 8.487 -24.369 1.00 76.00 191 THR A CA 1
ATOM 1477 C C . THR A 1 191 ? 2.557 9.727 -23.650 1.00 76.00 191 THR A C 1
ATOM 1479 O O . THR A 1 191 ? 2.080 10.834 -23.891 1.00 76.00 191 THR A O 1
ATOM 1482 N N . ARG A 1 192 ? 3.564 9.560 -22.786 1.00 73.50 192 ARG A N 1
ATOM 1483 C CA . ARG A 1 192 ? 4.153 10.664 -22.030 1.00 73.50 192 ARG A CA 1
ATOM 1484 C C . ARG A 1 192 ? 4.996 11.583 -22.906 1.00 73.50 192 ARG A C 1
ATOM 1486 O O . ARG A 1 192 ? 4.856 12.792 -22.775 1.00 73.50 192 ARG A O 1
ATOM 1493 N N . THR A 1 193 ? 5.811 11.038 -23.811 1.00 73.94 193 THR A N 1
ATOM 1494 C CA . THR A 1 193 ? 6.586 11.849 -24.765 1.00 73.94 193 THR A CA 1
ATOM 1495 C C . THR A 1 193 ? 5.653 12.703 -25.621 1.00 73.94 193 THR A C 1
ATOM 1497 O O . THR A 1 193 ? 5.829 13.914 -25.677 1.00 73.94 193 THR A O 1
ATOM 1500 N N . ALA A 1 194 ? 4.576 12.111 -26.151 1.00 76.69 194 ALA A N 1
ATOM 1501 C CA . ALA A 1 194 ? 3.562 12.846 -26.907 1.00 76.69 194 ALA A CA 1
ATOM 1502 C C . ALA A 1 194 ? 2.857 13.933 -26.069 1.00 76.69 194 ALA A C 1
ATOM 1504 O O . ALA A 1 194 ? 2.582 15.023 -26.567 1.00 76.69 194 ALA A O 1
ATOM 1505 N N . PHE A 1 195 ? 2.579 13.665 -24.787 1.00 75.75 195 PHE A N 1
ATOM 1506 C CA . PHE A 1 195 ? 1.999 14.663 -23.886 1.00 75.75 195 PHE A CA 1
ATOM 1507 C C . PHE A 1 195 ? 2.958 15.826 -23.614 1.00 75.75 195 PHE A C 1
ATOM 1509 O O . PHE A 1 195 ? 2.532 16.974 -23.651 1.00 75.75 195 PHE A O 1
ATOM 1516 N N . VAL A 1 196 ? 4.240 15.554 -23.358 1.00 74.50 196 VAL A N 1
ATOM 1517 C CA . VAL A 1 196 ? 5.250 16.590 -23.080 1.00 74.50 196 VAL A CA 1
ATOM 1518 C C . VAL A 1 196 ? 5.542 17.421 -24.332 1.00 74.50 196 VAL A C 1
ATOM 1520 O O . VAL A 1 196 ? 5.594 18.648 -24.251 1.00 74.50 196 VAL A O 1
ATOM 1523 N N . GLU A 1 197 ? 5.657 16.790 -25.500 1.00 76.00 197 GLU A N 1
ATOM 1524 C CA . GLU A 1 197 ? 5.796 17.487 -26.786 1.00 76.00 197 GLU A CA 1
ATOM 1525 C C . GLU A 1 197 ? 4.559 18.347 -27.092 1.00 76.00 197 GLU A C 1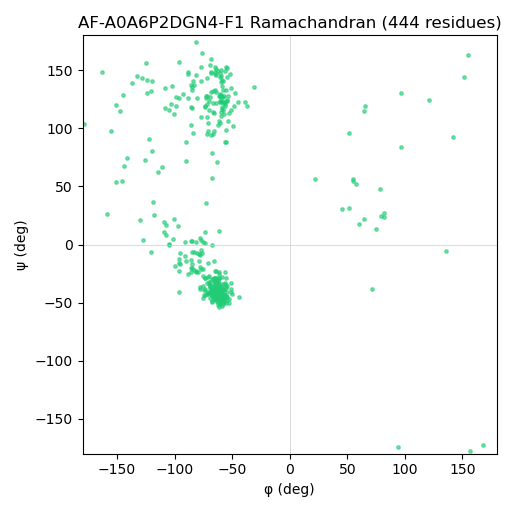
ATOM 1527 O O . GLU A 1 197 ? 4.684 19.501 -27.500 1.00 76.00 197 GLU A O 1
ATOM 1532 N N . GLY A 1 198 ? 3.351 17.845 -26.813 1.00 70.69 198 GLY A N 1
ATOM 1533 C CA . GLY A 1 198 ? 2.111 18.611 -26.970 1.00 70.69 198 GLY A CA 1
ATOM 1534 C C . GLY A 1 198 ? 1.955 19.750 -25.953 1.00 70.69 198 GLY A C 1
ATOM 1535 O O . GLY A 1 198 ? 1.460 20.824 -26.293 1.00 70.69 198 GLY A O 1
ATOM 1536 N N . ALA A 1 199 ? 2.406 19.548 -24.713 1.00 68.19 199 ALA A N 1
ATOM 1537 C CA . ALA A 1 199 ? 2.336 20.542 -23.642 1.00 68.19 199 ALA A CA 1
ATOM 1538 C C . ALA A 1 199 ? 3.370 21.669 -23.792 1.00 68.19 199 ALA A C 1
ATOM 1540 O O . ALA A 1 199 ? 3.128 22.778 -23.326 1.00 68.19 199 ALA A O 1
ATOM 1541 N N . THR A 1 200 ? 4.509 21.406 -24.438 1.00 60.56 200 THR A N 1
ATOM 1542 C CA . THR A 1 200 ? 5.557 22.413 -24.685 1.00 60.56 200 THR A CA 1
ATOM 1543 C C . THR A 1 200 ? 5.312 23.235 -25.953 1.00 60.56 200 THR A C 1
ATOM 1545 O O . THR A 1 200 ? 5.791 24.363 -26.045 1.00 60.56 200 THR A O 1
ATOM 1548 N N . THR A 1 201 ? 4.543 22.715 -26.915 1.00 56.50 201 THR A N 1
ATOM 1549 C CA . THR A 1 201 ? 4.283 23.382 -28.207 1.00 56.50 201 THR A CA 1
ATOM 1550 C C . THR A 1 201 ? 2.983 24.181 -28.249 1.00 56.50 201 THR A C 1
ATOM 1552 O O . THR A 1 201 ? 2.866 25.122 -29.036 1.00 56.50 201 THR A O 1
ATOM 1555 N N . ALA A 1 202 ? 2.010 23.869 -27.393 1.00 46.72 202 ALA A N 1
ATOM 1556 C CA . ALA A 1 202 ? 0.823 24.695 -27.242 1.00 46.72 202 ALA A CA 1
ATOM 1557 C C . ALA A 1 202 ? 1.117 25.836 -26.251 1.00 46.72 202 ALA A C 1
ATOM 1559 O O . ALA A 1 202 ? 1.349 25.553 -25.073 1.00 46.72 202 ALA A O 1
ATOM 1560 N N . PRO A 1 203 ? 1.068 27.126 -26.652 1.00 46.88 203 PRO A N 1
ATOM 1561 C CA . PRO A 1 203 ? 1.019 28.195 -25.668 1.00 46.88 203 PRO A CA 1
ATOM 1562 C C . PRO A 1 203 ? -0.161 27.891 -24.750 1.00 46.88 203 PRO A C 1
ATOM 1564 O O . PRO A 1 203 ? -1.277 27.687 -25.237 1.00 46.88 203 PRO A O 1
ATOM 1567 N N . LEU A 1 204 ? 0.100 27.813 -23.442 1.00 41.34 204 LEU A N 1
ATOM 1568 C CA . LEU A 1 204 ? -0.925 27.717 -22.410 1.00 41.34 204 LEU A CA 1
ATOM 1569 C C . LEU A 1 204 ? -1.856 28.917 -22.592 1.00 41.34 204 LEU A C 1
ATOM 1571 O O . LEU A 1 204 ? -1.649 29.981 -22.014 1.00 41.34 204 LEU A O 1
ATOM 1575 N N . LYS A 1 205 ? -2.885 28.769 -23.433 1.00 44.34 205 LYS A N 1
ATOM 1576 C CA . LYS A 1 205 ? -4.051 29.633 -23.389 1.00 44.34 205 LYS A CA 1
ATOM 1577 C C . LYS A 1 205 ? -4.589 29.404 -21.997 1.00 44.34 205 LYS A C 1
ATOM 1579 O O . LYS A 1 205 ? -5.122 28.327 -21.723 1.00 44.34 205 LYS A O 1
ATOM 1584 N N . SER A 1 206 ? -4.365 30.381 -21.121 1.00 38.03 206 SER A N 1
ATOM 1585 C CA . SER A 1 206 ? -4.961 30.430 -19.798 1.00 38.03 206 SER A CA 1
ATOM 1586 C C . SER A 1 206 ? -6.396 29.937 -19.948 1.00 38.03 206 SER A C 1
ATOM 1588 O O . SER A 1 206 ? -7.112 30.472 -20.807 1.00 38.03 206 SER A O 1
ATOM 1590 N N . PRO A 1 207 ? -6.812 28.886 -19.218 1.00 46.62 207 PRO A N 1
ATOM 1591 C CA . PRO A 1 207 ? -8.206 28.483 -19.221 1.00 46.62 207 PRO A CA 1
ATOM 1592 C C . PRO A 1 207 ? -9.023 29.759 -19.015 1.00 46.62 207 PRO A C 1
ATOM 1594 O O . PRO A 1 207 ? -8.636 30.534 -18.132 1.00 46.62 207 PRO A O 1
ATOM 1597 N N . PRO A 1 208 ? -10.061 30.040 -19.832 1.00 46.88 208 PRO A N 1
ATOM 1598 C CA . PRO A 1 208 ? -10.881 31.225 -19.624 1.00 46.88 208 PRO A CA 1
ATOM 1599 C C . PRO A 1 208 ? -11.238 31.236 -18.147 1.00 46.88 208 PRO A C 1
ATOM 1601 O O . PRO A 1 208 ? -11.764 30.238 -17.636 1.00 46.88 208 PRO A O 1
ATOM 1604 N N . THR A 1 209 ? -10.814 32.290 -17.448 1.00 51.28 209 THR A N 1
ATOM 1605 C CA . THR A 1 209 ? -11.005 32.396 -16.007 1.00 51.28 209 THR A CA 1
ATOM 1606 C C . THR A 1 209 ? -12.480 32.148 -15.724 1.00 51.28 209 THR A C 1
ATOM 1608 O O . THR A 1 209 ? -13.342 32.450 -16.548 1.00 51.28 209 THR A O 1
ATOM 1611 N N . TYR A 1 210 ? -12.807 31.537 -14.587 1.00 45.69 210 TYR A N 1
ATOM 1612 C CA . TYR A 1 210 ? -14.203 31.246 -14.247 1.00 45.69 210 TYR A CA 1
ATOM 1613 C C . TYR A 1 210 ? -15.092 32.499 -14.380 1.00 45.69 210 TYR A C 1
ATOM 1615 O O . TYR A 1 210 ? -16.219 32.409 -14.858 1.00 45.69 210 TYR A O 1
ATOM 1623 N N . THR A 1 211 ? -14.536 33.681 -14.094 1.00 54.31 211 THR A N 1
ATOM 1624 C CA . THR A 1 211 ? -15.162 34.985 -14.341 1.00 54.31 211 THR A CA 1
ATOM 1625 C C . THR A 1 211 ? -15.555 35.203 -15.798 1.00 54.31 211 THR A C 1
ATOM 1627 O O . THR A 1 211 ? -16.635 35.716 -16.030 1.00 54.31 211 THR A O 1
ATOM 1630 N N . ASP A 1 212 ? -14.743 34.762 -16.757 1.00 53.69 212 ASP A N 1
ATOM 1631 C CA . ASP A 1 212 ? -14.941 34.893 -18.205 1.00 53.69 212 ASP A CA 1
ATOM 1632 C C . ASP A 1 212 ? -16.028 33.944 -18.746 1.00 53.69 212 ASP A C 1
ATOM 1634 O O . ASP A 1 212 ? -16.729 34.255 -19.710 1.00 53.69 212 ASP A O 1
ATOM 1638 N N . ARG A 1 213 ? -16.224 32.782 -18.099 1.00 55.75 213 ARG A N 1
ATOM 1639 C CA . ARG A 1 213 ? -17.386 31.909 -18.360 1.00 55.75 213 ARG A CA 1
ATOM 1640 C C . ARG A 1 213 ? -18.653 32.429 -17.694 1.00 55.75 213 ARG A C 1
ATOM 1642 O O . ARG A 1 213 ? -19.718 32.315 -18.290 1.00 55.75 213 ARG A O 1
ATOM 1649 N N . VAL A 1 214 ? -18.549 33.002 -16.496 1.00 54.28 214 VAL A N 1
ATOM 1650 C CA . VAL A 1 214 ? -19.698 33.559 -15.770 1.00 54.28 214 VAL A CA 1
ATOM 1651 C C . VAL A 1 214 ? -20.189 34.856 -16.411 1.00 54.28 214 VAL A C 1
ATOM 1653 O O . VAL A 1 214 ? -21.393 35.001 -16.568 1.00 54.28 214 VAL A O 1
ATOM 1656 N N . THR A 1 215 ? -19.316 35.758 -16.867 1.00 62.34 215 THR A N 1
ATOM 1657 C CA . THR A 1 215 ? -19.729 36.959 -17.620 1.00 62.34 215 THR A CA 1
ATOM 1658 C C . THR A 1 215 ? -20.314 36.595 -18.976 1.00 62.34 215 THR A C 1
ATOM 1660 O O . THR A 1 215 ? -21.326 37.164 -19.370 1.00 62.34 215 THR A O 1
ATOM 1663 N N . ARG A 1 216 ? -19.757 35.598 -19.673 1.00 62.66 216 ARG A N 1
ATOM 1664 C CA . ARG A 1 216 ? -20.322 35.132 -20.948 1.00 62.66 216 ARG A CA 1
ATOM 1665 C C . ARG A 1 216 ? -21.675 34.437 -20.767 1.00 62.66 216 ARG A C 1
ATOM 1667 O O . ARG A 1 216 ? -22.567 34.670 -21.573 1.00 62.66 216 ARG A O 1
ATOM 1674 N N . ALA A 1 217 ? -21.852 33.664 -19.693 1.00 56.94 217 ALA A N 1
ATOM 1675 C CA . ALA A 1 217 ? -23.136 33.063 -19.329 1.00 56.94 217 ALA A CA 1
ATOM 1676 C C . ALA A 1 217 ? -24.166 34.112 -18.861 1.00 56.94 217 ALA A C 1
ATOM 1678 O O . ALA A 1 217 ? -25.342 34.012 -19.209 1.00 56.94 217 ALA A O 1
ATOM 1679 N N . ALA A 1 218 ? -23.725 35.142 -18.131 1.00 56.69 218 ALA A N 1
ATOM 1680 C CA . ALA A 1 218 ? -24.565 36.251 -17.677 1.00 56.69 218 ALA A CA 1
ATOM 1681 C C . ALA A 1 218 ? -24.998 37.173 -18.828 1.00 56.69 218 ALA A C 1
ATOM 1683 O O . ALA A 1 218 ? -26.123 37.657 -18.819 1.00 56.69 218 ALA A O 1
ATOM 1684 N N . HIS A 1 219 ? -24.159 37.366 -19.851 1.00 56.06 219 HIS A N 1
ATOM 1685 C CA . HIS A 1 219 ? -24.536 38.105 -21.061 1.00 56.06 219 HIS A CA 1
ATOM 1686 C C . HIS A 1 219 ? -25.410 37.296 -22.027 1.00 56.06 219 HIS A C 1
ATOM 1688 O O . HIS A 1 219 ? -26.130 37.885 -22.823 1.00 56.06 219 HIS A O 1
ATOM 1694 N N . SER A 1 220 ? -25.398 35.961 -21.953 1.00 54.59 220 SER A N 1
ATOM 1695 C CA . SER A 1 220 ? -26.309 35.114 -22.741 1.00 54.59 220 SER A CA 1
ATOM 1696 C C . SER A 1 220 ? -27.688 34.908 -22.102 1.00 54.59 220 SER A C 1
ATOM 1698 O O . SER A 1 220 ? -28.562 34.319 -22.731 1.00 54.59 220 SER A O 1
ATOM 1700 N N . TYR A 1 221 ? -27.894 35.381 -20.870 1.00 44.72 221 TYR A N 1
ATOM 1701 C CA . TYR A 1 221 ? -29.175 35.328 -20.163 1.00 44.72 221 TYR A CA 1
ATOM 1702 C C . TYR A 1 221 ? -29.695 36.751 -19.943 1.00 44.72 221 TYR A C 1
ATOM 1704 O O . TYR A 1 221 ? -29.836 37.224 -18.819 1.00 44.72 221 TYR A O 1
ATOM 1712 N N . GLU A 1 222 ? -29.957 37.457 -21.039 1.00 41.84 222 GLU A N 1
ATOM 1713 C CA . GLU A 1 222 ? -30.730 38.692 -21.007 1.00 41.84 222 GLU A CA 1
ATOM 1714 C C . GLU A 1 222 ? -32.217 38.304 -21.086 1.00 41.84 222 GLU A C 1
ATOM 1716 O O . GLU A 1 222 ? -32.691 37.891 -22.147 1.00 41.84 222 GLU A O 1
ATOM 1721 N N . PRO A 1 223 ? -32.977 38.329 -19.973 1.00 44.38 223 PRO A N 1
ATOM 1722 C CA . PRO A 1 223 ? -34.411 38.119 -20.052 1.00 44.38 223 PRO A CA 1
ATOM 1723 C C . PRO A 1 223 ? -34.999 39.27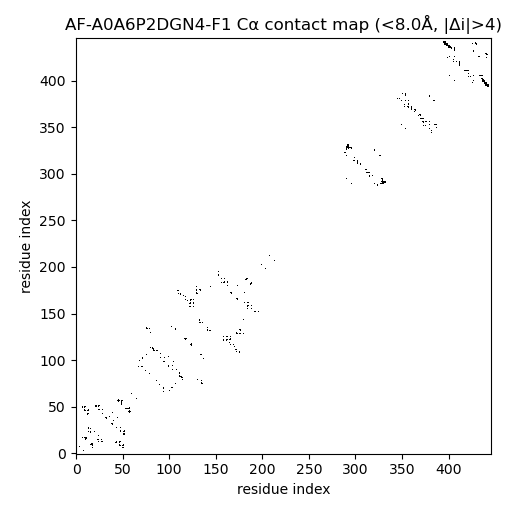2 -20.864 1.00 44.38 223 PRO A C 1
ATOM 1725 O O . PRO A 1 223 ? -34.860 40.433 -20.477 1.00 44.38 223 PRO A O 1
ATOM 1728 N N . GLN A 1 224 ? -35.681 38.951 -21.966 1.00 43.66 224 GLN A N 1
ATOM 1729 C CA . GLN A 1 224 ? -36.588 39.868 -22.656 1.00 43.66 224 GLN A CA 1
ATOM 1730 C C . GLN A 1 224 ? -37.639 40.362 -21.651 1.00 43.66 224 GLN A C 1
ATOM 1732 O O . GLN A 1 224 ? -38.698 39.762 -21.465 1.00 43.66 224 GLN A O 1
ATOM 1737 N N . ARG A 1 225 ? -37.328 41.455 -20.950 1.00 40.31 225 ARG A N 1
ATOM 1738 C CA . ARG A 1 225 ? -38.295 42.207 -20.162 1.00 40.31 225 ARG A CA 1
ATOM 1739 C C . ARG A 1 225 ? -39.109 43.035 -21.136 1.00 40.31 225 ARG A C 1
ATOM 1741 O O . ARG A 1 225 ? -38.610 43.993 -21.719 1.00 40.31 225 ARG A O 1
ATOM 1748 N N . ALA A 1 226 ? -40.366 42.631 -21.278 1.00 40.31 226 ALA A N 1
ATOM 1749 C CA . ALA A 1 226 ? -41.422 43.448 -21.835 1.00 40.31 226 ALA A CA 1
ATOM 1750 C C . ALA A 1 226 ? -41.348 44.856 -21.229 1.00 40.31 226 ALA A C 1
ATOM 1752 O O . ALA A 1 226 ? -41.367 45.040 -20.009 1.00 40.31 226 ALA A O 1
ATOM 1753 N N . SER A 1 227 ? -41.208 45.831 -22.117 1.00 42.38 227 SER A N 1
ATOM 1754 C CA . SER A 1 227 ? -41.299 47.249 -21.832 1.00 42.38 227 SER A CA 1
ATOM 1755 C C . SER A 1 227 ? -42.692 47.561 -21.295 1.00 42.38 227 SER A C 1
ATOM 1757 O O . SER A 1 227 ? -43.648 47.594 -22.065 1.00 42.38 227 SER A O 1
ATOM 1759 N N . ASN A 1 228 ? -42.797 47.813 -19.992 1.00 40.34 228 ASN A N 1
ATOM 1760 C CA . ASN A 1 228 ? -43.903 48.591 -19.459 1.00 40.34 228 ASN A CA 1
ATOM 1761 C C . ASN A 1 228 ? -43.391 49.979 -19.102 1.00 40.34 228 ASN A C 1
ATOM 1763 O O . ASN A 1 228 ? -42.502 50.175 -18.273 1.00 40.34 228 ASN A O 1
ATOM 1767 N N . GLU A 1 229 ? -43.965 50.911 -19.841 1.00 41.50 229 GLU A N 1
ATOM 1768 C CA . GLU A 1 229 ? -43.847 52.345 -19.756 1.00 41.50 229 GLU A CA 1
ATOM 1769 C C . GLU A 1 229 ? -44.294 52.870 -18.385 1.00 41.50 229 GLU A C 1
ATOM 1771 O O . GLU A 1 229 ? -45.214 52.346 -17.761 1.00 41.50 229 GLU A O 1
ATOM 1776 N N . GLY A 1 230 ? -43.691 53.987 -17.976 1.00 46.09 230 GLY A N 1
ATOM 1777 C CA . GLY A 1 230 ? -44.386 54.987 -17.171 1.00 46.09 230 GLY A CA 1
ATOM 1778 C C . GLY A 1 230 ? -44.181 54.929 -15.659 1.00 46.09 230 GLY A C 1
ATOM 1779 O O . GLY A 1 230 ? -45.071 54.524 -14.924 1.00 46.09 230 GLY A O 1
ATOM 1780 N N . TRP A 1 231 ? -43.094 55.536 -15.174 1.00 40.78 231 TRP A N 1
ATOM 1781 C CA . TRP A 1 231 ? -43.196 56.376 -13.975 1.00 40.78 231 TRP A CA 1
ATOM 1782 C C . TRP A 1 231 ? -42.201 57.540 -14.047 1.00 40.78 231 TRP A C 1
ATOM 1784 O O . TRP A 1 231 ? -40.987 57.354 -14.096 1.00 40.78 231 TRP A O 1
ATOM 1794 N N . LYS A 1 232 ? -42.750 58.758 -14.113 1.00 44.81 232 LYS A N 1
ATOM 1795 C CA . LYS A 1 232 ? -42.043 60.045 -14.103 1.00 44.81 232 LYS A CA 1
ATOM 1796 C C . LYS A 1 232 ? -41.838 60.539 -12.668 1.00 44.81 232 LYS A C 1
ATOM 1798 O O . LYS A 1 232 ? -42.745 60.429 -11.851 1.00 44.81 232 LYS A O 1
ATOM 1803 N N . GLY A 1 233 ? -40.717 61.231 -12.458 1.00 34.38 233 GLY A N 1
ATOM 1804 C CA . GLY A 1 233 ? -40.435 62.093 -11.302 1.00 34.38 233 GLY A CA 1
ATOM 1805 C C . GLY A 1 233 ? -39.634 61.365 -10.227 1.00 34.38 233 GLY A C 1
ATOM 1806 O O . GLY A 1 233 ? -39.980 60.260 -9.847 1.00 34.38 233 GLY A O 1
ATOM 1807 N N . GLY A 1 234 ? -38.537 61.878 -9.688 1.00 34.34 234 GLY A N 1
ATOM 1808 C CA . GLY A 1 234 ? -37.943 63.211 -9.692 1.00 34.34 234 GLY A CA 1
ATOM 1809 C C . GLY A 1 234 ? -37.157 63.314 -8.379 1.00 34.34 234 GLY A C 1
ATOM 1810 O O . GLY A 1 234 ? -37.595 62.749 -7.381 1.00 34.34 234 GLY A O 1
ATOM 1811 N N . GLY A 1 235 ? -36.006 63.988 -8.359 1.00 33.22 235 GLY A N 1
ATOM 1812 C CA . GLY A 1 235 ? -35.314 64.282 -7.098 1.00 33.22 235 GLY A CA 1
ATOM 1813 C C . GLY A 1 235 ? -33.797 64.187 -7.165 1.00 33.22 235 GLY A C 1
ATOM 1814 O O . GLY A 1 235 ? -33.212 63.132 -6.955 1.00 33.22 235 GLY A O 1
ATOM 1815 N N . VAL A 1 236 ? -33.186 65.335 -7.436 1.00 41.09 236 VAL A N 1
ATOM 1816 C CA . VAL A 1 236 ? -31.785 65.675 -7.163 1.00 41.09 236 VAL A CA 1
ATOM 1817 C C . VAL A 1 236 ? -31.624 65.996 -5.666 1.00 41.09 236 VAL A C 1
ATOM 1819 O O . VAL A 1 236 ? -32.579 66.490 -5.072 1.00 41.09 236 VAL A O 1
ATOM 1822 N N . LEU A 1 237 ? -30.402 65.780 -5.139 1.00 41.53 237 LEU A N 1
ATOM 1823 C CA . LEU A 1 237 ? -29.780 66.144 -3.836 1.00 41.53 237 LEU A CA 1
ATOM 1824 C C . LEU A 1 237 ? -29.341 64.861 -3.105 1.00 41.53 237 LEU A C 1
ATOM 1826 O O . LEU A 1 237 ? -30.153 63.978 -2.892 1.00 41.53 237 LEU A O 1
ATOM 1830 N N . GLY A 1 238 ? -28.106 64.627 -2.672 1.00 35.50 238 GLY A N 1
ATOM 1831 C CA . GLY A 1 238 ? -26.919 65.451 -2.464 1.00 35.50 238 GLY A CA 1
ATOM 1832 C C . GLY A 1 238 ? -26.053 64.753 -1.396 1.00 35.50 238 GLY A C 1
ATOM 1833 O O . GLY A 1 238 ? -26.561 63.919 -0.651 1.00 35.50 238 GLY A O 1
ATOM 1834 N N . SER A 1 239 ? -24.772 65.133 -1.300 1.00 38.09 239 SER A N 1
ATOM 1835 C CA . SER A 1 239 ? -23.776 64.791 -0.249 1.00 38.09 239 SER A CA 1
ATOM 1836 C C . SER A 1 239 ? -23.376 63.303 -0.118 1.00 38.09 239 SER A C 1
ATOM 1838 O O . SER A 1 239 ? -24.167 62.458 0.259 1.00 38.09 239 SER A O 1
ATOM 1840 N N . GLY A 1 240 ? -22.138 62.872 -0.375 1.00 42.22 240 GLY A N 1
ATOM 1841 C CA . GLY A 1 240 ? -20.873 63.557 -0.098 1.00 42.22 240 GLY A CA 1
ATOM 1842 C C . GLY A 1 240 ? -20.473 63.454 1.381 1.00 42.22 240 GLY A C 1
ATOM 1843 O O . GLY A 1 240 ? -20.178 64.480 1.975 1.00 42.22 240 GLY A O 1
ATOM 1844 N N . ALA A 1 241 ? -20.522 62.259 1.996 1.00 46.44 241 ALA A N 1
ATOM 1845 C CA . ALA A 1 241 ? -20.136 62.072 3.408 1.00 46.44 241 ALA A CA 1
ATOM 1846 C C . ALA A 1 241 ? -19.756 60.628 3.831 1.00 46.44 241 ALA A C 1
ATOM 1848 O O . ALA A 1 241 ? -19.882 60.294 5.003 1.00 46.44 241 ALA A O 1
ATOM 1849 N N . LEU A 1 242 ? -19.280 59.749 2.933 1.00 44.00 242 LEU A N 1
ATOM 1850 C CA . LEU A 1 242 ? -18.918 58.361 3.316 1.00 44.00 242 LEU A CA 1
ATOM 1851 C C . LEU A 1 242 ? -17.507 57.891 2.925 1.00 44.00 242 LEU A C 1
ATOM 1853 O O . LEU A 1 242 ? -17.137 56.759 3.220 1.00 44.00 242 LEU A O 1
ATOM 1857 N N . ILE A 1 243 ? -16.675 58.759 2.340 1.00 48.75 243 ILE A N 1
ATOM 1858 C CA . ILE A 1 243 ? -15.305 58.392 1.925 1.00 48.75 243 ILE A CA 1
ATOM 1859 C C . ILE A 1 243 ? -14.242 58.777 2.979 1.00 48.75 243 ILE A C 1
ATOM 1861 O O . ILE A 1 243 ? -13.154 58.211 2.998 1.00 48.75 243 ILE A O 1
ATOM 1865 N N . VAL A 1 244 ? -14.568 59.641 3.948 1.00 46.19 244 VAL A N 1
ATOM 1866 C CA . VAL A 1 244 ? -13.619 60.071 5.001 1.00 46.19 244 VAL A CA 1
ATOM 1867 C C . VAL A 1 244 ? -13.584 59.113 6.209 1.00 46.19 244 VAL A C 1
ATOM 1869 O O . VAL A 1 244 ? -12.573 59.033 6.902 1.00 46.19 244 VAL A O 1
ATOM 1872 N N . LEU A 1 245 ? -14.618 58.288 6.422 1.00 45.00 245 LEU A N 1
ATOM 1873 C CA . LEU A 1 245 ? -14.676 57.357 7.563 1.00 45.00 245 LEU A CA 1
ATOM 1874 C C . LEU A 1 245 ? -13.841 56.073 7.354 1.00 45.00 245 LEU A C 1
ATOM 1876 O O . LEU A 1 245 ? -13.374 55.476 8.320 1.00 45.00 245 LEU A O 1
ATOM 1880 N N . PHE A 1 246 ? -13.575 55.675 6.104 1.00 49.66 246 PHE A N 1
ATOM 1881 C CA . PHE A 1 246 ? -12.792 54.465 5.803 1.00 49.66 246 PHE A CA 1
ATOM 1882 C C . PHE A 1 246 ? -11.269 54.682 5.801 1.00 49.66 246 PHE A C 1
ATOM 1884 O O . PHE A 1 246 ? -10.515 53.726 5.983 1.00 49.66 246 PHE A O 1
ATOM 1891 N N . ILE A 1 247 ? -10.801 55.927 5.656 1.00 51.38 247 ILE A N 1
ATOM 1892 C CA . ILE A 1 247 ? -9.365 56.257 5.677 1.00 51.38 247 ILE A CA 1
ATOM 1893 C C . ILE A 1 247 ? -8.875 56.538 7.114 1.00 51.38 247 ILE A C 1
ATOM 1895 O O . ILE A 1 247 ? -7.722 56.253 7.433 1.00 51.38 247 ILE A O 1
ATOM 1899 N N . GLY A 1 248 ? -9.757 56.967 8.028 1.00 45.34 248 GLY A N 1
ATOM 1900 C CA . GLY A 1 248 ? -9.415 57.207 9.441 1.00 45.34 248 GLY A CA 1
ATOM 1901 C C . GLY A 1 248 ? -9.198 55.942 10.287 1.00 45.34 248 GLY A C 1
ATOM 1902 O O . GLY A 1 248 ? -8.385 55.951 11.206 1.00 45.34 248 GLY A O 1
ATOM 1903 N N . ILE A 1 249 ? -9.853 54.824 9.955 1.00 49.56 249 ILE A N 1
ATOM 1904 C CA . ILE A 1 249 ? -9.760 53.578 10.744 1.00 49.56 249 ILE A CA 1
ATOM 1905 C C . ILE A 1 249 ? -8.492 52.770 10.409 1.00 49.56 249 ILE A C 1
ATOM 1907 O O . ILE A 1 249 ? -7.984 52.037 11.256 1.00 49.56 249 ILE A O 1
ATOM 1911 N N . ARG A 1 250 ? -7.892 52.958 9.223 1.00 45.78 250 ARG A N 1
ATOM 1912 C CA . ARG A 1 250 ? -6.608 52.316 8.883 1.00 45.78 250 ARG A CA 1
ATOM 1913 C C . ARG A 1 250 ? -5.375 52.994 9.486 1.00 45.78 250 ARG A C 1
ATOM 1915 O O . ARG A 1 250 ? -4.324 52.362 9.508 1.00 45.78 250 ARG A O 1
ATOM 1922 N N . LEU A 1 251 ? -5.487 54.220 10.006 1.00 40.12 251 LEU A N 1
ATOM 1923 C CA . LEU A 1 251 ? -4.347 54.937 10.592 1.00 40.12 251 LEU 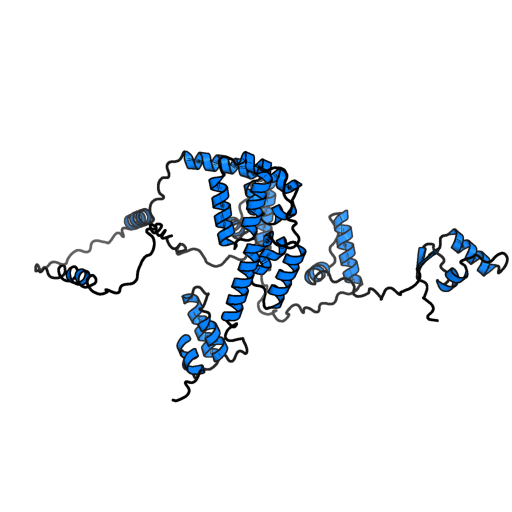A CA 1
ATOM 1924 C C . LEU A 1 251 ? -4.155 54.688 12.103 1.00 40.12 251 LEU A C 1
ATOM 1926 O O . LEU A 1 251 ? -3.086 54.975 12.629 1.00 40.12 251 LEU A O 1
ATOM 1930 N N . ILE A 1 252 ? -5.146 54.114 12.800 1.00 46.72 252 ILE A N 1
ATOM 1931 C CA . ILE A 1 252 ? -5.098 53.889 14.263 1.00 46.72 252 ILE A CA 1
ATOM 1932 C C . ILE A 1 252 ? -4.623 52.465 14.630 1.00 46.72 252 ILE A C 1
ATOM 1934 O O . ILE A 1 252 ? -4.188 52.225 15.751 1.00 46.72 252 ILE A O 1
ATOM 1938 N N . ALA A 1 253 ? -4.564 51.533 13.674 1.00 41.12 253 ALA A N 1
ATOM 1939 C CA . ALA A 1 253 ? -4.007 50.190 13.891 1.00 41.12 253 ALA A CA 1
ATOM 1940 C C . ALA A 1 253 ? -2.469 50.099 13.726 1.00 41.12 253 ALA A C 1
ATOM 1942 O O . ALA A 1 253 ? -1.910 49.012 13.839 1.00 41.12 253 ALA A O 1
ATOM 1943 N N . ALA A 1 254 ? -1.776 51.216 13.467 1.00 41.97 254 ALA A N 1
ATOM 1944 C CA . ALA A 1 254 ? -0.333 51.245 13.185 1.00 41.97 254 ALA A CA 1
ATOM 1945 C C . ALA A 1 254 ? 0.546 51.822 14.319 1.00 41.97 254 ALA A C 1
ATOM 1947 O O . ALA A 1 254 ? 1.743 52.005 14.115 1.00 41.97 254 ALA A O 1
ATOM 1948 N N . LEU A 1 255 ? -0.001 52.103 15.511 1.00 41.22 255 LEU A N 1
ATOM 1949 C CA . LEU A 1 255 ? 0.747 52.755 16.606 1.00 41.22 255 LEU A CA 1
ATOM 1950 C C . LEU A 1 255 ? 0.653 52.059 17.979 1.00 41.22 255 LEU A C 1
ATOM 1952 O O . LEU A 1 255 ? 0.935 52.679 18.999 1.00 41.22 255 LEU A O 1
ATOM 1956 N N . GLY A 1 256 ? 0.315 50.768 18.040 1.00 34.19 256 GLY A N 1
ATOM 1957 C CA . GLY A 1 256 ? 0.162 50.069 19.322 1.00 34.19 256 GLY A CA 1
ATOM 1958 C C . GLY A 1 256 ? 0.669 48.632 19.337 1.00 34.19 256 GLY A C 1
ATOM 1959 O O . GLY A 1 256 ? -0.144 47.718 19.337 1.00 34.19 256 GLY A O 1
ATOM 1960 N N . SER A 1 257 ? 1.991 48.437 19.362 1.00 28.11 257 SER A N 1
ATOM 1961 C CA . SER A 1 257 ? 2.634 47.394 20.185 1.00 28.11 257 SER A CA 1
ATOM 1962 C C . SER A 1 257 ? 4.153 47.425 20.030 1.00 28.11 257 SER A C 1
ATOM 1964 O O . SER A 1 257 ? 4.712 46.958 19.040 1.00 28.11 257 SER A O 1
ATOM 1966 N N . SER A 1 258 ? 4.816 47.971 21.048 1.00 29.05 258 SER A N 1
ATOM 1967 C CA . SER A 1 258 ? 6.241 47.802 21.305 1.00 29.05 258 SER A CA 1
ATOM 1968 C C . SER A 1 258 ? 6.429 46.720 22.370 1.00 29.05 258 SER A C 1
ATOM 1970 O O . SER A 1 258 ? 6.008 46.903 23.512 1.00 29.05 258 SER A O 1
ATOM 1972 N N . SER A 1 259 ? 7.121 45.635 22.039 1.00 30.66 259 SER A N 1
ATOM 1973 C CA . SER A 1 259 ? 7.801 44.807 23.037 1.00 30.66 259 SER A CA 1
ATOM 1974 C C . SER A 1 259 ? 9.025 44.151 22.407 1.00 30.66 259 SER A C 1
ATOM 1976 O O . SER A 1 259 ? 8.920 43.415 21.429 1.00 30.66 259 SER A O 1
ATOM 1978 N N . ASN A 1 260 ? 10.183 44.464 22.982 1.00 38.78 260 ASN A N 1
ATOM 1979 C CA . ASN A 1 260 ? 11.500 43.952 22.628 1.00 38.78 260 ASN A CA 1
ATOM 1980 C C . ASN A 1 260 ? 11.622 42.444 22.897 1.00 38.78 260 ASN A C 1
ATOM 1982 O O . ASN A 1 260 ? 11.345 41.999 24.009 1.00 38.78 260 ASN A O 1
ATOM 1986 N N . SER A 1 261 ? 12.150 41.689 21.930 1.00 30.36 261 SER A N 1
ATOM 1987 C CA . SER A 1 261 ? 13.034 40.531 22.154 1.00 30.36 261 SER A CA 1
ATOM 1988 C C . SER A 1 261 ? 13.786 40.169 20.858 1.00 30.36 261 SER A C 1
ATOM 1990 O O . SER A 1 261 ? 13.276 40.450 19.772 1.00 30.36 261 SER A O 1
ATOM 1992 N N . PRO A 1 262 ? 15.020 39.635 20.947 1.00 40.22 262 PRO A N 1
ATOM 1993 C CA . PRO A 1 262 ? 16.048 39.834 19.927 1.00 40.22 262 PRO A CA 1
ATOM 1994 C C . PRO A 1 262 ? 16.153 38.704 18.889 1.00 40.22 262 PRO A C 1
ATOM 1996 O O . PRO A 1 262 ? 15.832 37.550 19.154 1.00 40.22 262 PRO A O 1
ATOM 1999 N N . SER A 1 263 ? 16.707 39.077 17.731 1.00 42.75 263 SER A N 1
ATOM 2000 C CA . SER A 1 263 ? 17.426 38.248 16.752 1.00 42.75 263 SER A CA 1
ATOM 2001 C C . SER A 1 263 ? 16.757 36.960 16.258 1.00 42.75 263 SER A C 1
ATOM 2003 O O . SER A 1 263 ? 16.987 35.876 16.791 1.00 42.75 263 SER A O 1
ATOM 2005 N N . ARG A 1 264 ? 16.079 37.049 15.104 1.00 33.75 264 ARG A N 1
ATOM 2006 C CA . ARG A 1 264 ? 15.928 35.919 14.174 1.00 33.75 264 ARG A CA 1
ATOM 2007 C C . ARG A 1 264 ? 16.123 36.354 12.721 1.00 33.75 264 ARG A C 1
ATOM 2009 O O . ARG A 1 264 ? 15.706 37.425 12.305 1.00 33.75 264 ARG A O 1
ATOM 2016 N N . SER A 1 265 ? 16.825 35.473 12.022 1.00 37.19 265 SER A N 1
ATOM 2017 C CA . SER A 1 265 ? 17.263 35.449 10.628 1.00 37.19 265 SER A CA 1
ATOM 2018 C C . SER A 1 265 ? 16.366 36.136 9.591 1.00 37.19 265 SER A C 1
ATOM 2020 O O . SER A 1 265 ? 15.174 35.850 9.506 1.00 37.19 265 SER A O 1
ATOM 2022 N N . ASN A 1 266 ? 17.002 36.897 8.696 1.00 39.75 266 ASN A N 1
ATOM 2023 C CA . ASN A 1 266 ? 16.468 37.286 7.389 1.00 39.75 266 ASN A CA 1
ATOM 2024 C C . ASN A 1 266 ? 16.352 36.055 6.468 1.00 39.75 266 ASN A C 1
ATOM 2026 O O . ASN A 1 266 ? 17.206 35.836 5.610 1.00 39.75 266 ASN A O 1
ATOM 2030 N N . VAL A 1 267 ? 15.309 35.245 6.647 1.00 45.72 267 VAL A N 1
ATOM 2031 C CA . VAL A 1 267 ? 14.860 34.292 5.623 1.00 45.72 267 VAL A CA 1
ATOM 2032 C C . VAL A 1 267 ? 13.610 34.896 4.980 1.00 45.72 267 VAL A C 1
ATOM 2034 O O . VAL A 1 267 ? 12.662 35.189 5.706 1.00 45.72 267 VAL A O 1
ATOM 2037 N N . PRO A 1 268 ? 13.592 35.139 3.658 1.00 46.81 268 PRO A N 1
ATOM 2038 C CA . PRO A 1 268 ? 12.386 35.579 2.968 1.00 46.81 268 PRO A CA 1
ATOM 2039 C C . PRO A 1 268 ? 11.285 34.526 3.122 1.00 46.81 268 PRO A C 1
ATOM 2041 O O . PRO A 1 268 ? 11.511 33.355 2.813 1.00 46.81 268 PRO A O 1
ATOM 2044 N N . ASP A 1 269 ? 10.102 34.938 3.579 1.00 42.06 269 ASP A N 1
ATOM 2045 C CA . ASP A 1 269 ? 8.924 34.071 3.587 1.00 42.06 269 ASP A CA 1
ATOM 2046 C C . ASP A 1 269 ? 8.647 33.572 2.156 1.00 42.06 269 ASP A C 1
ATOM 2048 O O . ASP A 1 269 ? 8.553 34.388 1.228 1.00 42.06 269 ASP A O 1
ATOM 2052 N N . PRO A 1 270 ? 8.497 32.253 1.931 1.00 42.94 270 PRO A N 1
ATOM 2053 C CA . PRO A 1 270 ? 8.072 31.753 0.636 1.00 42.94 270 PRO A CA 1
ATOM 2054 C C . PRO A 1 270 ? 6.644 32.241 0.331 1.00 42.94 270 PRO A C 1
ATOM 2056 O O . PRO A 1 270 ? 5.815 32.371 1.240 1.00 42.94 270 PRO A O 1
ATOM 2059 N N . PRO A 1 271 ? 6.319 32.510 -0.946 1.00 41.41 271 PRO A N 1
ATOM 2060 C CA . PRO A 1 271 ? 5.003 32.999 -1.327 1.00 41.41 271 PRO A CA 1
ATOM 2061 C C . PRO A 1 271 ? 3.921 32.010 -0.885 1.00 41.41 271 PRO A C 1
ATOM 2063 O O . PRO A 1 271 ? 3.959 30.825 -1.218 1.00 41.41 271 PRO A O 1
ATOM 2066 N N . ARG A 1 272 ? 2.924 32.511 -0.147 1.00 34.81 272 ARG A N 1
ATOM 2067 C CA . ARG A 1 272 ? 1.722 31.747 0.200 1.00 34.81 272 ARG A CA 1
ATOM 2068 C C . ARG A 1 272 ? 0.975 31.383 -1.084 1.00 34.81 272 ARG A C 1
ATOM 2070 O O . ARG A 1 272 ? 0.289 32.217 -1.673 1.00 34.81 272 ARG A O 1
ATOM 2077 N N . LEU A 1 273 ? 1.100 30.130 -1.511 1.00 30.80 273 LEU A N 1
ATOM 2078 C CA . LEU A 1 273 ? 0.273 29.541 -2.559 1.00 30.80 273 LEU A CA 1
ATOM 2079 C C . LEU A 1 273 ? -1.140 29.323 -2.002 1.00 30.80 273 LEU A C 1
ATOM 2081 O O . LEU A 1 273 ? -1.429 28.313 -1.364 1.00 30.80 273 LEU A O 1
ATOM 2085 N N . ASN A 1 274 ? -2.027 30.288 -2.239 1.00 32.53 274 ASN A N 1
ATOM 2086 C CA . ASN A 1 274 ? -3.463 30.092 -2.068 1.00 32.53 274 ASN A CA 1
ATOM 2087 C C . ASN A 1 274 ? -3.956 29.161 -3.180 1.00 32.53 274 ASN A C 1
ATOM 2089 O O . ASN A 1 274 ? -4.213 29.598 -4.301 1.00 32.53 274 ASN A O 1
ATOM 2093 N N . PHE A 1 275 ? -4.088 27.872 -2.876 1.00 31.27 275 PHE A N 1
ATOM 2094 C CA . PHE A 1 275 ? -4.835 26.964 -3.736 1.00 31.27 275 PHE A CA 1
ATOM 2095 C C . PHE A 1 275 ? -6.325 27.323 -3.633 1.00 31.27 275 PHE A C 1
ATOM 2097 O O . PHE A 1 275 ? -6.857 27.347 -2.520 1.00 31.27 275 PHE A O 1
ATOM 2104 N N . PRO A 1 276 ? -7.023 27.625 -4.743 1.00 33.09 276 PRO A N 1
ATOM 2105 C CA . PRO A 1 276 ? -8.461 27.830 -4.693 1.00 33.09 276 PRO A CA 1
ATOM 2106 C C . PRO A 1 276 ? -9.128 26.542 -4.205 1.00 33.09 276 PRO A C 1
ATOM 2108 O O . PRO A 1 276 ? -8.853 25.453 -4.714 1.00 33.09 276 PRO A O 1
ATOM 2111 N N . ALA A 1 277 ? -10.001 26.669 -3.206 1.00 35.75 277 ALA A N 1
ATOM 2112 C CA . ALA A 1 277 ? -10.870 25.584 -2.787 1.00 35.75 277 ALA A CA 1
ATOM 2113 C C . ALA A 1 277 ? -11.687 25.119 -4.001 1.00 35.75 277 ALA A C 1
ATOM 2115 O O . ALA A 1 277 ? -12.428 25.902 -4.603 1.00 35.75 277 ALA A O 1
ATOM 2116 N N . TYR A 1 278 ? -11.528 23.851 -4.379 1.00 31.80 278 TYR A N 1
ATOM 2117 C CA . TYR A 1 278 ? -12.362 23.216 -5.390 1.00 31.80 278 TYR A CA 1
ATOM 2118 C C . TYR A 1 278 ? -13.783 23.123 -4.835 1.00 31.80 278 TYR A C 1
ATOM 2120 O O . TYR A 1 278 ? -14.108 22.219 -4.070 1.00 31.80 278 TYR A O 1
ATOM 2128 N N . THR A 1 279 ? -14.637 24.071 -5.207 1.00 35.66 279 THR A N 1
ATOM 2129 C CA . THR A 1 279 ? -16.078 23.892 -5.053 1.00 35.66 279 THR A CA 1
ATOM 2130 C C . THR A 1 279 ? -16.521 22.906 -6.126 1.00 35.66 279 THR A C 1
ATOM 2132 O O . THR A 1 279 ? -16.323 23.127 -7.322 1.00 35.66 279 THR A O 1
ATOM 2135 N N . SER A 1 280 ? -17.056 21.767 -5.687 1.00 34.25 280 SER A N 1
ATOM 2136 C CA . SER A 1 280 ? -17.661 20.784 -6.583 1.00 34.25 280 SER A CA 1
ATOM 2137 C C . SER A 1 280 ? -18.753 21.481 -7.409 1.00 34.25 280 SER A C 1
ATOM 2139 O O . SER A 1 280 ? -19.532 22.254 -6.837 1.00 34.25 280 SER A O 1
ATOM 2141 N N . PRO A 1 281 ? -18.815 21.288 -8.741 1.00 34.53 281 PRO A N 1
ATOM 2142 C CA . PRO A 1 281 ? -19.811 21.948 -9.570 1.00 34.53 281 PRO A CA 1
ATOM 2143 C C . PRO A 1 281 ? -21.210 21.589 -9.066 1.00 34.53 281 PRO A C 1
ATOM 2145 O O . PRO A 1 281 ? -21.586 20.419 -8.967 1.00 34.53 281 PRO A O 1
ATOM 2148 N N . LYS A 1 282 ? -21.967 22.634 -8.729 1.00 42.41 282 LYS A N 1
ATOM 2149 C CA . LYS A 1 282 ? -23.355 22.582 -8.269 1.00 42.41 282 LYS A CA 1
ATOM 2150 C C . LYS A 1 282 ? -24.182 21.830 -9.324 1.00 42.41 282 LYS A C 1
ATOM 2152 O O . LYS A 1 282 ? -24.516 22.402 -10.357 1.00 42.41 282 LYS A O 1
ATOM 2157 N N . GLY A 1 283 ? -24.436 20.539 -9.093 1.00 41.81 283 GLY A N 1
ATOM 2158 C CA . GLY A 1 283 ? -25.170 19.663 -10.016 1.00 41.81 283 GLY A CA 1
ATOM 2159 C C . GLY A 1 283 ? -24.584 18.264 -10.253 1.00 41.81 283 GLY A C 1
ATOM 2160 O O . GLY A 1 283 ? -25.243 17.464 -10.908 1.00 41.81 283 GLY A O 1
ATOM 2161 N N . ALA A 1 284 ? -23.398 17.923 -9.732 1.00 39.97 284 ALA A N 1
ATOM 2162 C CA . ALA A 1 284 ? -22.935 16.531 -9.763 1.00 39.97 284 ALA A CA 1
ATOM 2163 C C . ALA A 1 284 ? -23.758 15.678 -8.769 1.00 39.97 284 ALA A C 1
ATOM 2165 O O . ALA A 1 284 ? -23.769 16.002 -7.579 1.00 39.97 284 ALA A O 1
ATOM 2166 N N . PRO A 1 285 ? -24.459 14.610 -9.199 1.00 45.56 285 PRO A N 1
ATOM 2167 C CA . PRO A 1 285 ? -25.175 13.745 -8.269 1.00 45.56 285 PRO A CA 1
ATOM 2168 C C . PRO A 1 285 ? -24.164 13.021 -7.372 1.00 45.56 285 PRO A C 1
ATOM 2170 O O . PRO A 1 285 ? -23.383 12.194 -7.832 1.00 45.56 285 PRO A O 1
ATOM 2173 N N . ALA A 1 286 ? -24.189 13.345 -6.078 1.00 45.28 286 ALA A N 1
ATOM 2174 C CA . ALA A 1 286 ? -23.307 12.797 -5.045 1.00 45.28 286 ALA A CA 1
ATOM 2175 C C . ALA A 1 286 ? -23.639 11.346 -4.636 1.00 45.28 286 ALA A C 1
ATOM 2177 O O . ALA A 1 286 ? -23.100 10.834 -3.660 1.00 45.28 286 ALA A O 1
ATOM 2178 N N . SER A 1 287 ? -24.508 10.655 -5.372 1.00 54.31 287 SER A N 1
ATOM 2179 C CA . SER A 1 287 ? -24.731 9.223 -5.204 1.00 54.31 287 SER A CA 1
ATOM 2180 C C . SER A 1 287 ? -23.958 8.478 -6.284 1.00 54.31 287 SER A C 1
ATOM 2182 O O . SER A 1 287 ? -24.313 8.559 -7.463 1.00 54.31 287 SER A O 1
ATOM 2184 N N . ILE A 1 288 ? -22.923 7.733 -5.888 1.00 66.56 288 ILE A N 1
ATOM 2185 C CA . ILE A 1 288 ? -22.335 6.687 -6.729 1.00 66.56 288 ILE A CA 1
ATOM 2186 C C . ILE A 1 288 ? -23.494 5.775 -7.129 1.00 66.56 288 ILE A C 1
ATOM 2188 O O . ILE A 1 288 ? -24.044 5.059 -6.293 1.00 66.56 288 ILE A O 1
ATOM 2192 N N . ARG A 1 289 ? -23.928 5.873 -8.387 1.00 83.88 289 ARG A N 1
ATOM 2193 C CA . ARG A 1 289 ? -24.972 5.014 -8.937 1.00 83.88 289 ARG A CA 1
ATOM 2194 C C . ARG A 1 289 ? -24.545 3.566 -8.708 1.00 83.88 289 ARG A C 1
ATOM 2196 O O . ARG A 1 289 ? -23.467 3.169 -9.142 1.00 83.88 289 ARG A O 1
ATOM 2203 N N . THR A 1 290 ? -25.378 2.790 -8.031 1.00 88.00 290 THR A N 1
ATOM 2204 C CA . THR A 1 290 ? -25.215 1.339 -7.975 1.00 88.00 290 THR A CA 1
ATOM 2205 C C . THR A 1 290 ? -25.716 0.746 -9.287 1.00 88.00 290 THR A C 1
ATOM 2207 O O . THR A 1 290 ? -26.700 1.220 -9.855 1.00 88.00 290 THR A O 1
ATOM 2210 N N . PHE A 1 291 ? -25.013 -0.262 -9.793 1.00 93.00 291 PHE A N 1
ATOM 2211 C CA . PHE A 1 291 ? -25.364 -0.959 -11.029 1.00 93.00 291 PHE A CA 1
ATOM 2212 C C . PHE A 1 291 ? -25.882 -2.340 -10.662 1.00 93.00 291 PHE A C 1
ATOM 2214 O O . PHE A 1 291 ? -25.288 -3.018 -9.825 1.00 93.00 291 PHE A O 1
ATOM 2221 N N . THR A 1 292 ? -26.982 -2.766 -11.264 1.00 94.56 292 THR A N 1
ATOM 2222 C CA . THR A 1 292 ? -27.499 -4.126 -11.084 1.00 94.56 292 THR A CA 1
ATOM 2223 C C . THR A 1 292 ? -26.564 -5.151 -11.729 1.00 94.56 292 THR A C 1
ATOM 2225 O O . THR A 1 292 ? -25.773 -4.830 -12.619 1.00 94.56 292 THR A O 1
ATOM 2228 N N . ILE A 1 293 ? -26.655 -6.417 -11.315 1.00 92.75 293 ILE A N 1
ATOM 2229 C CA . ILE A 1 293 ? -25.913 -7.511 -11.970 1.00 92.75 293 ILE A CA 1
ATOM 2230 C C . ILE A 1 293 ? -26.252 -7.603 -13.466 1.00 92.75 293 ILE A C 1
ATOM 2232 O O . ILE A 1 293 ? -25.358 -7.852 -14.272 1.00 92.75 293 ILE A O 1
ATOM 2236 N N . ALA A 1 294 ? -27.510 -7.356 -13.844 1.00 93.88 294 ALA A N 1
ATOM 2237 C CA . ALA A 1 294 ? -27.942 -7.371 -15.239 1.00 93.88 294 ALA A CA 1
ATOM 2238 C C . ALA A 1 294 ? -27.292 -6.244 -16.059 1.00 93.88 294 ALA A C 1
ATOM 2240 O O . ALA A 1 294 ? -26.755 -6.507 -17.134 1.00 93.88 294 ALA A O 1
ATOM 2241 N N . GLU A 1 295 ? -27.260 -5.018 -15.527 1.00 94.56 295 GLU A N 1
ATOM 2242 C CA . GLU A 1 295 ? -26.565 -3.888 -16.159 1.00 94.56 295 GLU A CA 1
ATOM 2243 C C . GLU A 1 295 ? -25.062 -4.167 -16.305 1.00 94.56 295 GLU A C 1
ATOM 2245 O O . GLU A 1 295 ? -24.494 -3.959 -17.374 1.00 94.56 295 GLU A O 1
ATOM 2250 N N . VAL A 1 296 ? -24.411 -4.707 -15.267 1.00 95.81 296 VAL A N 1
ATOM 2251 C CA . VAL A 1 296 ? -22.983 -5.061 -15.341 1.00 95.81 296 VAL A CA 1
ATOM 2252 C C . VAL A 1 296 ? -22.724 -6.160 -16.374 1.00 95.81 296 VAL A C 1
ATOM 2254 O O . VAL A 1 296 ? -21.750 -6.069 -17.121 1.00 95.81 296 VAL A O 1
ATOM 2257 N N . ALA A 1 297 ? -23.603 -7.159 -16.486 1.00 95.06 297 ALA A N 1
ATOM 2258 C CA . ALA A 1 297 ? -23.503 -8.186 -17.521 1.00 95.06 297 ALA A CA 1
ATOM 2259 C C . ALA A 1 297 ? -23.667 -7.603 -18.938 1.00 95.06 297 ALA A C 1
ATOM 2261 O O . ALA A 1 297 ? -22.959 -8.018 -19.860 1.00 95.06 297 ALA A O 1
ATOM 2262 N N . GLU A 1 298 ? -24.553 -6.618 -19.114 1.00 97.19 298 GLU A N 1
ATOM 2263 C CA . GLU A 1 298 ? -24.726 -5.892 -20.374 1.00 97.19 298 GLU A CA 1
ATOM 2264 C C . GLU A 1 298 ? -23.472 -5.083 -20.743 1.00 97.19 298 GLU A C 1
ATOM 2266 O O . GLU A 1 298 ? -23.016 -5.149 -21.886 1.00 97.19 298 GLU A O 1
ATOM 2271 N N . PHE A 1 299 ? -22.854 -4.389 -19.781 1.00 97.75 299 PHE A N 1
ATOM 2272 C CA . PHE A 1 299 ? -21.611 -3.644 -20.015 1.00 97.75 299 PHE A CA 1
ATOM 2273 C C . PHE A 1 299 ? -20.450 -4.569 -20.383 1.00 97.75 299 PHE A C 1
ATOM 2275 O O . PHE A 1 299 ? -19.728 -4.299 -21.340 1.00 97.75 299 PHE A O 1
ATOM 2282 N N . GLN A 1 300 ? -20.308 -5.695 -19.680 1.00 95.44 300 GLN A N 1
ATOM 2283 C CA . GLN A 1 300 ? -19.294 -6.702 -19.991 1.00 95.44 300 GLN A CA 1
ATOM 2284 C C . GLN A 1 300 ? -19.514 -7.342 -21.368 1.00 95.44 300 GLN A C 1
ATOM 2286 O O . GLN A 1 300 ? -18.547 -7.671 -22.052 1.00 95.44 300 GLN A O 1
ATOM 2291 N N . ARG A 1 301 ? -20.773 -7.530 -21.796 1.00 97.19 301 ARG A N 1
ATOM 2292 C CA . ARG A 1 301 ? -21.087 -7.989 -23.158 1.00 97.19 301 ARG A CA 1
ATOM 2293 C C . ARG A 1 301 ? -20.658 -6.956 -24.196 1.00 97.19 301 ARG A C 1
ATOM 2295 O O . ARG A 1 301 ? -19.989 -7.332 -25.152 1.00 97.19 301 ARG A O 1
ATOM 2302 N N . TYR A 1 302 ? -20.990 -5.683 -23.979 1.00 97.69 302 TYR A N 1
ATOM 2303 C CA . TYR A 1 302 ? -20.579 -4.586 -24.856 1.00 97.69 302 TYR A CA 1
ATOM 2304 C C . TYR A 1 302 ? -19.050 -4.510 -25.015 1.00 97.69 302 TYR A C 1
ATOM 2306 O O . TYR A 1 302 ? -18.571 -4.361 -26.137 1.00 97.69 302 TYR A O 1
ATOM 2314 N N . GLU A 1 303 ? -18.273 -4.664 -23.935 1.00 96.69 303 GLU A N 1
ATOM 2315 C CA . GLU A 1 303 ? -16.804 -4.672 -24.029 1.00 96.69 303 GLU A CA 1
ATOM 2316 C C . GLU A 1 303 ? -16.267 -5.854 -24.837 1.00 96.69 303 GLU A C 1
ATOM 2318 O O . GLU A 1 303 ? -15.455 -5.640 -25.731 1.00 96.69 303 GLU A O 1
ATOM 2323 N N . ARG A 1 304 ? -16.781 -7.073 -24.611 1.00 97.12 304 ARG A N 1
ATOM 2324 C CA . ARG A 1 304 ? -16.385 -8.250 -25.406 1.00 97.12 304 ARG A CA 1
ATOM 2325 C C . ARG A 1 304 ? -16.691 -8.075 -26.892 1.00 97.12 304 ARG A C 1
ATOM 2327 O O . ARG A 1 304 ? -15.838 -8.337 -27.730 1.00 97.12 304 ARG A O 1
ATOM 2334 N N . GLU A 1 305 ? -17.895 -7.615 -27.228 1.00 96.25 305 GLU A N 1
ATOM 2335 C CA . GLU A 1 305 ? -18.297 -7.402 -28.624 1.00 96.25 305 GLU A CA 1
ATOM 2336 C C . GLU A 1 305 ? -17.454 -6.311 -29.300 1.00 96.25 305 GLU A C 1
ATOM 2338 O O . GLU A 1 305 ? -17.111 -6.434 -30.477 1.00 96.25 305 GLU A O 1
ATOM 2343 N N . LYS A 1 306 ? -17.085 -5.264 -28.554 1.00 96.06 306 LYS A N 1
ATOM 2344 C CA . LYS A 1 306 ? -16.185 -4.212 -29.029 1.00 96.06 306 LYS A CA 1
ATOM 2345 C C . LYS A 1 306 ? -14.760 -4.733 -29.256 1.00 96.06 306 LYS A C 1
ATOM 2347 O O . LYS A 1 306 ? -14.155 -4.384 -30.268 1.00 96.06 306 LYS A O 1
ATOM 2352 N N . ASP A 1 307 ? -14.246 -5.578 -28.365 1.00 91.44 307 ASP A N 1
ATOM 2353 C CA . ASP A 1 307 ? -12.921 -6.203 -28.494 1.00 91.44 307 ASP A CA 1
ATOM 2354 C C . ASP A 1 307 ? -12.857 -7.189 -29.676 1.00 91.44 307 ASP A C 1
ATOM 2356 O O . ASP A 1 307 ? -11.820 -7.320 -30.325 1.00 91.44 307 ASP A O 1
ATOM 2360 N N . GLU A 1 308 ? -13.982 -7.818 -30.029 1.00 96.56 308 GLU A N 1
ATOM 2361 C CA . GLU A 1 308 ? -14.144 -8.632 -31.245 1.00 96.56 308 GLU A CA 1
ATOM 2362 C C . GLU A 1 308 ? -14.226 -7.801 -32.544 1.00 96.56 308 GLU A C 1
ATOM 2364 O O . GLU A 1 308 ? -14.413 -8.355 -33.629 1.00 96.56 308 GLU A O 1
ATOM 2369 N N . GLY A 1 309 ? -14.118 -6.471 -32.467 1.00 94.19 309 GLY A N 1
ATOM 2370 C CA . GLY A 1 309 ? -14.206 -5.580 -33.625 1.00 94.19 309 GLY A CA 1
ATOM 2371 C C . GLY A 1 309 ? -15.627 -5.397 -34.164 1.00 94.19 309 GLY A C 1
ATOM 2372 O O . GLY A 1 309 ? -15.804 -4.868 -35.264 1.00 94.19 309 GLY A O 1
ATOM 2373 N N . ARG A 1 310 ? -16.656 -5.813 -33.413 1.00 95.75 310 ARG A N 1
ATOM 2374 C CA . ARG A 1 310 ? -18.047 -5.473 -33.741 1.00 95.75 310 ARG A CA 1
ATOM 2375 C C . ARG A 1 310 ? -18.322 -4.020 -33.348 1.00 95.75 310 ARG A C 1
ATOM 2377 O O . ARG A 1 310 ? -17.587 -3.413 -32.573 1.00 95.75 310 ARG A O 1
ATOM 2384 N N . ASN A 1 311 ? -19.419 -3.464 -33.861 1.00 96.19 311 ASN A N 1
ATOM 2385 C CA . ASN A 1 311 ? -19.886 -2.122 -33.507 1.00 96.19 311 ASN A CA 1
ATOM 2386 C C . ASN A 1 311 ? -21.191 -2.188 -32.686 1.00 96.19 311 ASN A C 1
ATOM 2388 O O . ASN A 1 311 ? -22.252 -1.833 -33.207 1.00 96.19 311 ASN A O 1
ATOM 2392 N N . PRO A 1 312 ? -21.161 -2.721 -31.447 1.00 97.19 312 PRO A N 1
ATOM 2393 C CA . PRO A 1 312 ? -22.355 -2.829 -30.619 1.00 97.19 312 PRO A CA 1
ATOM 2394 C C . PRO A 1 312 ? -22.844 -1.449 -30.168 1.00 97.19 312 PRO A C 1
ATOM 2396 O O . PRO A 1 312 ? -22.056 -0.529 -29.938 1.00 97.19 312 PRO A O 1
ATOM 2399 N N . GLN A 1 313 ? -24.159 -1.301 -30.003 1.00 96.19 313 GLN A N 1
ATOM 2400 C CA . GLN A 1 313 ? -24.736 -0.077 -29.451 1.00 96.19 313 GLN A CA 1
ATOM 2401 C C . GLN A 1 313 ? -24.273 0.111 -28.000 1.00 96.19 313 GLN A C 1
ATOM 2403 O O . GLN A 1 313 ? -24.364 -0.810 -27.190 1.00 96.19 313 GLN A O 1
ATOM 2408 N N . VAL A 1 314 ? -23.792 1.313 -27.668 1.00 96.50 314 VAL A N 1
ATOM 2409 C CA . VAL A 1 314 ? -23.301 1.636 -26.321 1.00 96.50 314 VAL A CA 1
ATOM 2410 C C . VAL A 1 314 ? -24.466 1.606 -25.323 1.00 96.50 314 VAL A C 1
ATOM 2412 O O . VAL A 1 314 ? -25.409 2.386 -25.495 1.00 96.50 314 VAL A O 1
ATOM 2415 N N . PRO A 1 315 ? -24.416 0.772 -24.264 1.00 97.38 315 PRO A N 1
ATOM 2416 C CA . PRO A 1 315 ? -25.426 0.798 -23.214 1.00 97.38 315 PRO A CA 1
ATOM 2417 C C . PRO A 1 315 ? -25.486 2.184 -22.563 1.00 97.38 315 PRO A C 1
ATOM 2419 O O . PRO A 1 315 ? -24.453 2.778 -22.245 1.00 97.38 315 PRO A O 1
ATOM 2422 N N . TRP A 1 316 ? -26.692 2.702 -22.332 1.00 95.69 316 TRP A N 1
ATOM 2423 C CA . TRP A 1 316 ? -26.931 4.094 -21.912 1.00 95.69 316 TRP A CA 1
ATOM 2424 C C . TRP A 1 316 ? -26.198 4.511 -20.620 1.00 95.69 316 TRP A C 1
ATOM 2426 O O . TRP A 1 316 ? -25.940 5.690 -20.394 1.00 95.69 316 TRP A O 1
ATOM 2436 N N . ALA A 1 317 ? -25.846 3.542 -19.774 1.00 94.69 317 ALA A N 1
ATOM 2437 C CA . ALA A 1 317 ? -25.197 3.728 -18.480 1.00 94.69 317 ALA A CA 1
ATOM 2438 C C . ALA A 1 317 ? -23.696 3.381 -18.461 1.00 94.69 317 ALA A C 1
ATOM 2440 O O . ALA A 1 317 ? -23.046 3.513 -17.420 1.00 94.69 317 ALA A O 1
ATOM 2441 N N . TYR A 1 318 ? -23.132 2.964 -19.598 1.00 95.56 318 TYR A N 1
ATOM 2442 C CA . TYR A 1 318 ? -21.764 2.453 -19.692 1.00 95.56 318 TYR A CA 1
ATOM 2443 C C . TYR A 1 318 ? -20.712 3.470 -19.218 1.00 95.56 318 TYR A C 1
ATOM 2445 O O . TYR A 1 318 ? -19.814 3.131 -18.449 1.00 95.56 318 TYR A O 1
ATOM 2453 N N . ALA A 1 319 ? -20.851 4.745 -19.602 1.00 93.56 319 ALA A N 1
ATOM 2454 C CA . ALA A 1 319 ? -19.916 5.799 -19.197 1.00 93.56 319 ALA A CA 1
ATOM 2455 C C . ALA A 1 319 ? -19.882 6.006 -17.672 1.00 93.56 319 ALA A C 1
ATOM 2457 O O . ALA A 1 319 ? -18.810 6.174 -17.091 1.00 93.56 319 ALA A O 1
ATOM 2458 N N . SER A 1 320 ? -21.042 5.943 -17.009 1.00 89.81 320 SER A N 1
ATOM 2459 C CA . SER A 1 320 ? -21.129 6.043 -15.549 1.00 89.81 320 SER A CA 1
ATOM 2460 C C . SER A 1 320 ? -20.485 4.842 -14.856 1.00 89.81 320 SER A C 1
ATOM 2462 O O . SER A 1 320 ? -19.832 5.022 -13.833 1.00 89.81 320 SER A O 1
ATOM 2464 N N . TRP A 1 321 ? -20.627 3.634 -15.409 1.00 95.56 321 TRP A N 1
ATOM 2465 C CA . TRP A 1 321 ? -20.000 2.422 -14.869 1.00 95.56 321 TRP A CA 1
ATOM 2466 C C . TRP A 1 321 ? -18.472 2.457 -14.982 1.00 95.56 321 TRP A C 1
ATOM 2468 O O . TRP A 1 321 ? -17.773 2.121 -14.024 1.00 95.56 321 TRP A O 1
ATOM 2478 N N . VAL A 1 322 ? -17.942 2.952 -16.108 1.00 92.00 322 VAL A N 1
ATOM 2479 C CA . VAL A 1 322 ? -16.496 3.166 -16.290 1.00 92.00 322 VAL A CA 1
ATOM 2480 C C . VAL A 1 322 ? -15.966 4.213 -15.306 1.00 92.00 322 VAL A C 1
ATOM 2482 O O . VAL A 1 322 ? -14.953 3.968 -14.653 1.00 92.00 322 VAL A O 1
ATOM 2485 N N . LEU A 1 323 ? -16.660 5.348 -15.147 1.00 85.44 323 LEU A N 1
ATOM 2486 C CA . LEU A 1 323 ? -16.285 6.393 -14.183 1.00 85.44 323 LEU A CA 1
ATOM 2487 C C . LEU A 1 323 ? -16.334 5.909 -12.728 1.00 85.44 323 LEU A C 1
ATOM 2489 O O . LEU A 1 323 ? -15.527 6.347 -11.914 1.00 85.44 323 LEU A O 1
ATOM 2493 N N . ALA A 1 324 ? -17.241 4.986 -12.407 1.00 84.94 324 ALA A N 1
ATOM 2494 C CA . ALA A 1 324 ? -17.353 4.374 -11.086 1.00 84.94 324 ALA A CA 1
ATOM 2495 C C . ALA A 1 324 ? -16.281 3.299 -10.804 1.00 84.94 324 ALA A C 1
ATOM 2497 O O . ALA A 1 324 ? -16.335 2.653 -9.761 1.00 84.94 324 ALA A O 1
ATOM 2498 N N . GLY A 1 325 ? -15.324 3.077 -11.712 1.00 89.31 325 GLY A N 1
ATOM 2499 C CA . GLY A 1 325 ? -14.264 2.083 -11.527 1.00 89.31 325 GLY A CA 1
ATOM 2500 C C . GLY A 1 325 ? -14.696 0.647 -11.823 1.00 89.31 325 GLY A C 1
ATOM 2501 O O . GLY A 1 325 ? -14.081 -0.282 -11.309 1.00 89.31 325 GLY A O 1
ATOM 2502 N N . ARG A 1 326 ? -15.728 0.458 -12.661 1.00 93.88 326 ARG A N 1
ATOM 2503 C CA . ARG A 1 326 ? -16.226 -0.855 -13.116 1.00 93.88 326 ARG A CA 1
ATOM 2504 C C . ARG A 1 326 ? -16.638 -1.791 -11.962 1.00 93.88 326 ARG A C 1
ATOM 2506 O O . ARG A 1 326 ? -16.173 -2.931 -11.904 1.00 93.88 326 ARG A O 1
ATOM 2513 N N . PRO A 1 327 ? -17.499 -1.344 -11.029 1.00 89.25 327 PRO A N 1
ATOM 2514 C CA . PRO A 1 327 ? -17.895 -2.152 -9.879 1.00 89.25 327 PRO A CA 1
ATOM 2515 C C . PRO A 1 327 ? -18.625 -3.435 -10.306 1.00 89.25 327 PRO A C 1
ATOM 2517 O O . PRO A 1 327 ? -19.341 -3.454 -11.314 1.00 89.25 327 PRO A O 1
ATOM 2520 N N . ALA A 1 328 ? -18.470 -4.497 -9.509 1.00 79.50 328 ALA A N 1
ATOM 2521 C CA . ALA A 1 328 ? -19.291 -5.700 -9.619 1.00 79.50 328 ALA A CA 1
ATOM 2522 C C . ALA A 1 328 ? -20.739 -5.356 -9.229 1.00 79.50 328 ALA A C 1
ATOM 2524 O O . ALA A 1 328 ? -20.964 -4.665 -8.235 1.00 79.50 328 ALA A O 1
ATOM 2525 N N . GLY A 1 329 ? -21.713 -5.775 -10.040 1.00 74.81 329 GLY A N 1
ATOM 2526 C CA . GLY A 1 329 ? -23.106 -5.362 -9.869 1.00 74.81 329 GLY A CA 1
ATOM 2527 C C . GLY A 1 329 ? -23.685 -5.786 -8.517 1.00 74.81 329 GLY A C 1
ATOM 2528 O O . GLY A 1 329 ? -23.336 -6.831 -7.973 1.00 74.81 329 GLY A O 1
ATOM 2529 N N . THR A 1 330 ? -24.590 -4.983 -7.970 1.00 76.62 330 THR A N 1
ATOM 2530 C CA . THR A 1 330 ? -25.344 -5.316 -6.760 1.00 76.62 330 THR A CA 1
ATOM 2531 C C . THR A 1 330 ? -26.552 -6.177 -7.115 1.00 76.62 330 THR A C 1
ATOM 2533 O O . THR A 1 330 ? -27.248 -5.891 -8.093 1.00 76.62 330 THR A O 1
ATOM 2536 N N . LEU A 1 331 ? -26.816 -7.218 -6.317 1.00 62.22 331 LEU A N 1
ATOM 2537 C CA . LEU A 1 331 ? -28.059 -7.986 -6.407 1.00 62.22 331 LEU A CA 1
ATOM 2538 C C . LEU A 1 331 ? -29.236 -7.024 -6.236 1.00 62.22 331 LEU A C 1
ATOM 2540 O O . LEU A 1 331 ? -29.325 -6.308 -5.236 1.00 62.22 331 LEU A O 1
ATOM 2544 N N . GLU A 1 332 ? -30.118 -7.000 -7.229 1.00 50.44 332 GLU A N 1
ATOM 2545 C CA . GLU A 1 332 ? -31.378 -6.280 -7.143 1.00 50.44 332 GLU A CA 1
ATOM 2546 C C . GLU A 1 332 ? -32.148 -6.844 -5.944 1.00 50.44 332 GLU A C 1
ATOM 2548 O O . GLU A 1 332 ? -32.412 -8.046 -5.862 1.00 50.44 332 GLU A O 1
ATOM 2553 N N . ARG A 1 333 ? -32.421 -5.998 -4.945 1.00 40.97 333 ARG A N 1
ATOM 2554 C CA . ARG A 1 333 ? -33.166 -6.400 -3.750 1.00 40.97 333 ARG A CA 1
ATOM 2555 C C . ARG A 1 333 ? -34.597 -6.723 -4.174 1.00 40.97 333 ARG A C 1
ATOM 2557 O O . ARG A 1 333 ? -35.445 -5.838 -4.247 1.00 40.97 333 ARG A O 1
ATOM 2564 N N . ALA A 1 334 ? -34.872 -7.995 -4.429 1.00 42.69 334 ALA A N 1
ATOM 2565 C CA . ALA A 1 334 ? -36.232 -8.486 -4.519 1.00 42.69 334 ALA A CA 1
ATOM 2566 C C . ALA A 1 334 ? -36.888 -8.377 -3.131 1.00 42.69 334 ALA A C 1
ATOM 2568 O O . ALA A 1 334 ? -36.502 -9.072 -2.197 1.00 42.69 334 ALA A O 1
ATOM 2569 N N . ASN A 1 335 ? -37.892 -7.503 -3.040 1.00 39.03 335 ASN A N 1
ATOM 2570 C CA . ASN A 1 335 ? -38.952 -7.453 -2.029 1.00 39.03 335 ASN A CA 1
ATOM 2571 C C . ASN A 1 335 ? -38.547 -7.137 -0.554 1.00 39.03 335 ASN A C 1
ATOM 2573 O O . ASN A 1 335 ? -37.853 -7.924 0.091 1.00 39.03 335 ASN A O 1
ATOM 2577 N N . PRO A 1 336 ? -39.045 -6.041 0.064 1.00 36.94 336 PRO A N 1
ATOM 2578 C CA . PRO A 1 336 ? -38.704 -5.659 1.445 1.00 36.94 336 PRO A CA 1
ATOM 2579 C C . PRO A 1 336 ? -39.218 -6.590 2.563 1.00 36.94 336 PRO A C 1
ATOM 2581 O O . PRO A 1 336 ? -38.967 -6.306 3.730 1.00 36.94 336 PRO A O 1
ATOM 2584 N N . TRP A 1 337 ? -39.937 -7.675 2.254 1.00 38.00 337 TRP A N 1
ATOM 2585 C CA . TRP A 1 337 ? -40.591 -8.536 3.258 1.00 38.00 337 TRP A CA 1
ATOM 2586 C C . TRP A 1 337 ? -39.852 -9.851 3.573 1.00 38.00 337 TRP A C 1
ATOM 2588 O O . TRP A 1 337 ? -40.339 -10.644 4.371 1.00 38.00 337 TRP A O 1
ATOM 2598 N N . ALA A 1 338 ? -38.656 -10.078 3.017 1.00 40.56 338 ALA A N 1
ATOM 2599 C CA . ALA A 1 338 ? -37.856 -11.288 3.277 1.00 40.56 338 ALA A CA 1
ATOM 2600 C C . ALA A 1 338 ? -36.590 -11.051 4.134 1.00 40.56 338 ALA A C 1
ATOM 2602 O O . ALA A 1 338 ? -35.739 -11.931 4.254 1.00 40.56 338 ALA A O 1
ATOM 2603 N N . ALA A 1 339 ? -36.429 -9.873 4.747 1.00 37.41 339 ALA A N 1
ATOM 2604 C CA . ALA A 1 339 ? -35.236 -9.530 5.524 1.00 37.41 339 ALA A CA 1
ATOM 2605 C C . ALA A 1 339 ? -35.363 -9.921 7.011 1.00 37.41 339 ALA A C 1
ATOM 2607 O O . ALA A 1 339 ? -35.471 -9.078 7.899 1.00 37.41 339 ALA A O 1
ATOM 2608 N N . SER A 1 340 ? -35.303 -11.222 7.287 1.00 39.19 340 SER A N 1
ATOM 2609 C CA . SER A 1 340 ? -34.873 -11.755 8.588 1.00 39.19 340 SER A CA 1
ATOM 2610 C C . SER A 1 340 ? -34.077 -13.039 8.390 1.00 39.19 340 SER A C 1
ATOM 2612 O O . SER A 1 340 ? -34.499 -14.126 8.754 1.00 39.19 340 SER A O 1
ATOM 2614 N N . ALA A 1 341 ? -32.897 -12.897 7.791 1.00 38.94 341 ALA A N 1
ATOM 2615 C CA . ALA A 1 341 ? -31.803 -13.842 7.964 1.00 38.94 341 ALA A CA 1
ATOM 2616 C C . ALA A 1 341 ? -30.490 -13.105 7.680 1.00 38.94 341 ALA A C 1
ATOM 2618 O O . ALA A 1 341 ? -30.088 -12.926 6.531 1.00 38.94 341 ALA A O 1
ATOM 2619 N N . LYS A 1 342 ? -29.814 -12.640 8.736 1.00 38.19 342 LYS A N 1
ATOM 2620 C CA . LYS A 1 342 ? -28.363 -12.433 8.652 1.00 38.19 342 LYS A CA 1
ATOM 2621 C C . LYS A 1 342 ? -27.758 -13.795 8.275 1.00 38.19 342 LYS A C 1
ATOM 2623 O O . LYS A 1 342 ? -28.157 -14.776 8.906 1.00 38.19 342 LYS A O 1
ATOM 2628 N N . PRO A 1 343 ? -26.836 -13.901 7.302 1.00 41.91 343 PRO A N 1
ATOM 2629 C CA . PRO A 1 343 ? -26.091 -15.138 7.122 1.00 41.91 343 PRO A CA 1
ATOM 2630 C C . PRO A 1 343 ? -25.339 -15.390 8.429 1.00 41.91 343 PRO A C 1
ATOM 2632 O O . PRO A 1 343 ? -24.479 -14.607 8.830 1.00 41.91 343 PRO A O 1
ATOM 2635 N N . SER A 1 344 ? -25.753 -16.418 9.166 1.00 44.88 344 SER A N 1
ATOM 2636 C CA . SER A 1 344 ? -25.078 -16.814 10.391 1.00 44.88 344 SER A CA 1
ATOM 2637 C C . SER A 1 344 ? -23.651 -17.207 10.030 1.00 44.88 344 SER A C 1
ATOM 2639 O O . SER A 1 344 ? -23.465 -18.086 9.191 1.00 44.88 344 SER A O 1
ATOM 2641 N N . HIS A 1 345 ? -22.655 -16.632 10.703 1.00 52.47 345 HIS A N 1
ATOM 2642 C CA . HIS A 1 345 ? -21.241 -17.020 10.599 1.00 52.47 345 HIS A CA 1
ATOM 2643 C C . HIS A 1 345 ? -20.946 -18.478 11.035 1.00 52.47 345 HIS A C 1
ATOM 2645 O O . HIS A 1 345 ? -19.790 -18.859 11.148 1.00 52.47 345 HIS A O 1
ATOM 2651 N N . ASN A 1 346 ? -21.979 -19.307 11.224 1.00 63.12 346 ASN A N 1
ATOM 2652 C CA . ASN A 1 346 ? -21.908 -20.704 11.647 1.00 63.12 346 ASN A CA 1
ATOM 2653 C C . ASN A 1 346 ? -22.498 -21.653 10.587 1.00 63.12 346 ASN A C 1
ATOM 2655 O O . ASN A 1 346 ? -23.177 -22.617 10.934 1.00 63.12 346 ASN A O 1
ATOM 2659 N N . GLN A 1 347 ? -22.312 -21.376 9.293 1.00 81.81 347 GLN A N 1
ATOM 2660 C CA . GLN A 1 347 ? -22.682 -22.355 8.271 1.00 81.81 347 GLN A CA 1
ATOM 2661 C C . GLN A 1 347 ? -21.670 -23.508 8.315 1.00 81.81 347 GLN A C 1
ATOM 2663 O O . GLN A 1 347 ? -20.500 -23.333 7.982 1.00 81.81 347 GLN A O 1
ATOM 2668 N N . THR A 1 348 ? -22.111 -24.674 8.782 1.00 88.31 348 THR A N 1
ATOM 2669 C CA . THR A 1 348 ? -21.311 -25.899 8.792 1.00 88.31 348 THR A CA 1
ATOM 2670 C C . THR A 1 348 ? -21.425 -26.595 7.438 1.00 88.31 348 THR A C 1
ATOM 2672 O O . THR A 1 348 ? -22.512 -26.702 6.876 1.00 88.31 348 THR A O 1
ATOM 2675 N N . PHE A 1 349 ? -20.293 -27.055 6.905 1.00 91.81 349 PHE A N 1
ATOM 2676 C CA . PHE A 1 349 ? -20.235 -27.855 5.681 1.00 91.81 349 PHE A CA 1
ATOM 2677 C C . PHE A 1 349 ? -20.032 -29.315 6.062 1.00 91.81 349 PHE A C 1
ATOM 2679 O O . PHE A 1 349 ? -19.207 -29.635 6.920 1.00 91.81 349 PHE A O 1
ATOM 2686 N N . THR A 1 350 ? -20.767 -30.215 5.422 1.00 93.44 350 THR A N 1
ATOM 2687 C CA . THR A 1 350 ? -20.507 -31.648 5.546 1.00 93.44 350 THR A CA 1
ATOM 2688 C C . THR A 1 350 ? -19.192 -32.006 4.849 1.00 93.44 350 THR A C 1
ATOM 2690 O O . THR A 1 350 ? -18.776 -31.355 3.888 1.00 93.44 350 THR A O 1
ATOM 2693 N N . ALA A 1 351 ? -18.542 -33.091 5.279 1.00 89.75 351 ALA A N 1
ATOM 2694 C CA . ALA A 1 351 ? -17.320 -33.578 4.630 1.00 89.75 351 ALA A CA 1
ATOM 2695 C C . ALA A 1 351 ? -17.523 -33.859 3.126 1.00 89.75 351 ALA A C 1
ATOM 2697 O O . ALA A 1 351 ? -16.618 -33.643 2.322 1.00 89.75 351 ALA A O 1
ATOM 2698 N N . ALA A 1 352 ? -18.727 -34.292 2.730 1.00 93.00 352 ALA A N 1
ATOM 2699 C CA . ALA A 1 352 ? -19.081 -34.523 1.333 1.00 93.00 352 ALA A CA 1
ATOM 2700 C C . ALA A 1 352 ? -19.149 -33.218 0.519 1.00 93.00 352 ALA A C 1
ATOM 2702 O O . ALA A 1 352 ? -18.670 -33.182 -0.614 1.00 93.00 352 ALA A O 1
ATOM 2703 N N . GLU A 1 353 ? -19.697 -32.144 1.093 1.00 95.31 353 GLU A N 1
ATOM 2704 C CA . GLU A 1 353 ? -19.769 -30.832 0.439 1.00 95.31 353 GLU A CA 1
ATOM 2705 C C . GLU A 1 353 ? -18.383 -30.214 0.255 1.00 95.31 353 GLU A C 1
ATOM 2707 O O . GLU A 1 353 ? -18.077 -29.729 -0.837 1.00 95.31 353 GLU A O 1
ATOM 2712 N N . VAL A 1 354 ? -17.519 -30.286 1.274 1.00 94.88 354 VAL A N 1
ATOM 2713 C CA . VAL A 1 354 ? -16.132 -29.801 1.170 1.00 94.88 354 VAL A CA 1
ATOM 2714 C C . VAL A 1 354 ? -15.361 -30.613 0.125 1.00 94.88 354 VAL A C 1
ATOM 2716 O O . VAL A 1 354 ? -14.773 -30.033 -0.785 1.00 94.88 354 VAL A O 1
ATOM 2719 N N . ALA A 1 355 ? -15.454 -31.948 0.156 1.00 93.81 355 ALA A N 1
ATOM 2720 C CA . ALA A 1 355 ? -14.789 -32.812 -0.822 1.00 93.81 355 ALA A CA 1
ATOM 2721 C C . ALA A 1 355 ? -15.276 -32.574 -2.265 1.00 93.81 355 ALA A C 1
ATOM 2723 O O . ALA A 1 355 ? -14.492 -32.685 -3.215 1.00 93.81 355 ALA A O 1
ATOM 2724 N N . ALA A 1 356 ? -16.559 -32.247 -2.455 1.00 95.38 356 ALA A N 1
ATOM 2725 C CA . ALA A 1 356 ? -17.099 -31.856 -3.755 1.00 95.38 356 ALA A CA 1
ATOM 2726 C C . ALA A 1 356 ? -16.521 -30.509 -4.224 1.00 95.38 356 ALA A C 1
ATOM 2728 O O . ALA A 1 356 ? -16.128 -30.388 -5.386 1.00 95.38 356 ALA A O 1
ATOM 2729 N N . CYS A 1 357 ? -16.403 -29.525 -3.326 1.00 96.56 357 CYS A N 1
ATOM 2730 C CA . CYS A 1 357 ? -15.826 -28.212 -3.629 1.00 96.56 357 CYS A CA 1
ATOM 2731 C C . CYS A 1 357 ? -14.326 -28.292 -3.963 1.00 96.56 357 CYS A C 1
ATOM 2733 O O . CYS A 1 357 ? -13.888 -27.732 -4.968 1.00 96.56 357 CYS A O 1
ATOM 2735 N N . GLU A 1 358 ? -13.548 -29.060 -3.200 1.00 95.00 358 GLU A N 1
ATOM 2736 C CA . GLU A 1 358 ? -12.122 -29.297 -3.467 1.00 95.00 358 GLU A CA 1
ATOM 2737 C C . GLU A 1 358 ? -11.889 -30.062 -4.778 1.00 95.00 358 GLU A C 1
ATOM 2739 O O . GLU A 1 358 ? -10.921 -29.821 -5.507 1.00 95.00 358 GLU A O 1
ATOM 2744 N N . ARG A 1 359 ? -12.764 -31.024 -5.102 1.00 95.56 359 ARG A N 1
ATOM 2745 C CA . ARG A 1 3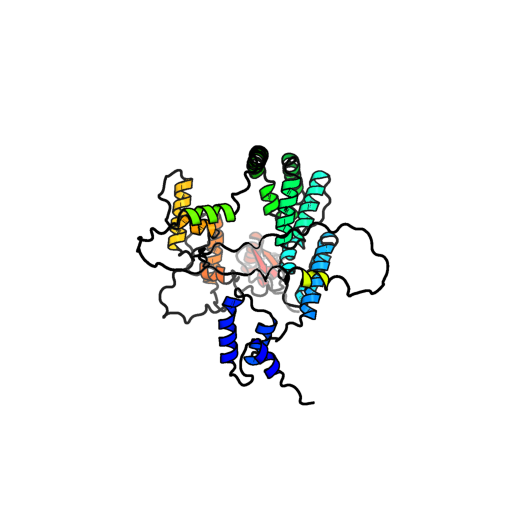59 ? -12.717 -31.733 -6.388 1.00 95.56 359 ARG A CA 1
ATOM 2746 C C . ARG A 1 359 ? -12.992 -30.779 -7.542 1.00 95.56 359 ARG A C 1
ATOM 2748 O O . ARG A 1 359 ? -12.244 -30.797 -8.516 1.00 95.56 359 ARG A O 1
ATOM 2755 N N . TYR A 1 360 ? -13.997 -29.919 -7.399 1.00 97.00 360 TYR A N 1
ATOM 2756 C CA . TYR A 1 360 ? -14.300 -28.896 -8.387 1.00 97.00 360 TYR A CA 1
ATOM 2757 C C . TYR A 1 360 ? -13.109 -27.962 -8.641 1.00 97.00 360 TYR A C 1
ATOM 2759 O O . TYR A 1 360 ? -12.764 -27.760 -9.801 1.00 97.00 360 TYR A O 1
ATOM 2767 N N . GLU A 1 361 ? -12.421 -27.447 -7.612 1.00 95.56 361 GLU A N 1
ATOM 2768 C CA . GLU A 1 361 ? -11.237 -26.594 -7.831 1.00 95.56 361 GLU A CA 1
ATOM 2769 C C . GLU A 1 361 ? -10.115 -27.334 -8.577 1.00 95.56 361 GLU A C 1
ATOM 2771 O O . GLU A 1 361 ? -9.548 -26.799 -9.536 1.00 95.56 361 GLU A O 1
ATOM 2776 N N . ARG A 1 362 ? -9.837 -28.593 -8.200 1.00 95.19 362 ARG A N 1
ATOM 2777 C CA . ARG A 1 362 ? -8.819 -29.428 -8.865 1.00 95.19 362 ARG A CA 1
ATOM 2778 C C . ARG A 1 362 ? -9.152 -29.720 -10.324 1.00 95.19 362 ARG A C 1
ATOM 2780 O O . ARG A 1 362 ? -8.256 -29.736 -11.167 1.00 95.19 362 ARG A O 1
ATOM 2787 N N . GLU A 1 363 ? -10.414 -29.998 -10.631 1.00 94.81 363 GLU A N 1
ATOM 2788 C CA . GLU A 1 363 ? -10.843 -30.314 -11.993 1.00 94.81 363 GLU A CA 1
ATOM 2789 C C . GLU A 1 363 ? -10.980 -29.055 -12.855 1.00 94.81 363 GLU A C 1
ATOM 2791 O O . GLU A 1 363 ? -10.562 -29.070 -14.016 1.00 94.81 363 GLU A O 1
ATOM 2796 N N . LYS A 1 364 ? -11.472 -27.946 -12.290 1.00 94.62 364 LYS A N 1
ATOM 2797 C CA . LYS A 1 364 ? -11.546 -26.638 -12.956 1.00 94.62 364 LYS A CA 1
ATOM 2798 C C . LYS A 1 364 ? -10.170 -26.173 -13.422 1.00 94.62 364 LYS A C 1
ATOM 2800 O O . LYS A 1 364 ? -10.045 -25.734 -14.563 1.00 94.62 364 LYS A O 1
ATOM 2805 N N . ALA A 1 365 ? -9.138 -26.352 -12.593 1.00 86.12 365 ALA A N 1
ATOM 2806 C CA . ALA A 1 365 ? -7.753 -26.045 -12.953 1.00 86.12 365 ALA A CA 1
ATOM 2807 C C . ALA A 1 365 ? -7.231 -26.870 -14.147 1.00 86.12 365 ALA A C 1
ATOM 2809 O O . ALA A 1 365 ? -6.329 -26.424 -14.851 1.00 86.12 365 ALA A O 1
ATOM 2810 N N . LYS A 1 366 ? -7.791 -28.063 -14.395 1.00 91.25 366 LYS A N 1
ATOM 2811 C CA . LYS A 1 366 ? -7.349 -28.975 -15.465 1.00 91.25 366 LYS A CA 1
ATOM 2812 C C . LYS A 1 366 ? -8.159 -28.860 -16.754 1.00 91.25 366 LYS A C 1
ATOM 2814 O O . LYS A 1 366 ? -7.592 -29.002 -17.830 1.00 91.25 366 LYS A O 1
ATOM 2819 N N . ARG A 1 367 ? -9.484 -28.713 -16.656 1.00 87.25 367 ARG A N 1
ATOM 2820 C CA . ARG A 1 367 ? -10.413 -28.900 -17.789 1.00 87.25 367 ARG A CA 1
ATOM 2821 C C . ARG A 1 367 ? -11.241 -27.664 -18.136 1.00 87.25 367 ARG A C 1
ATOM 2823 O O . ARG A 1 367 ? -11.937 -27.687 -19.145 1.00 87.25 367 ARG A O 1
ATOM 2830 N N . GLY A 1 368 ? -11.172 -26.594 -17.340 1.00 77.31 368 GLY A N 1
ATOM 2831 C CA . GLY A 1 368 ? -11.813 -25.298 -17.603 1.00 77.31 368 GLY A CA 1
ATOM 2832 C C . GLY A 1 368 ? -13.341 -25.274 -17.469 1.00 77.31 368 GLY A C 1
ATOM 2833 O O . GLY A 1 368 ? -13.875 -24.313 -16.923 1.00 77.31 368 GLY A O 1
ATOM 2834 N N . ASN A 1 369 ? -14.042 -26.328 -17.897 1.00 90.38 369 ASN A N 1
ATOM 2835 C CA . ASN A 1 369 ? -15.499 -26.415 -17.857 1.00 90.38 369 ASN A CA 1
ATOM 2836 C C . ASN A 1 369 ? -15.945 -27.644 -17.050 1.00 90.38 369 ASN A C 1
ATOM 2838 O O . ASN A 1 369 ? -16.046 -28.753 -17.571 1.00 90.38 369 ASN A O 1
ATOM 2842 N N . VAL A 1 370 ? -16.143 -27.439 -15.750 1.00 95.69 370 VAL A N 1
ATOM 2843 C CA . VAL A 1 370 ? -16.633 -28.441 -14.793 1.00 95.69 370 VAL A CA 1
ATOM 2844 C C . VAL A 1 370 ? -17.867 -27.848 -14.126 1.00 95.69 370 VAL A C 1
ATOM 2846 O O . VAL A 1 370 ? -17.907 -26.641 -13.882 1.00 95.69 370 VAL A O 1
ATOM 2849 N N . GLU A 1 371 ? -18.882 -28.665 -13.864 1.00 95.44 371 GLU A N 1
ATOM 2850 C CA . GLU A 1 371 ? -20.106 -28.218 -13.203 1.00 95.44 371 GLU A CA 1
ATOM 2851 C C . GLU A 1 371 ? -19.816 -27.844 -11.743 1.00 95.44 371 GLU A C 1
ATOM 2853 O O . GLU A 1 371 ? -19.134 -28.571 -11.020 1.00 95.44 371 GLU A O 1
ATOM 2858 N N . GLN A 1 372 ? -20.288 -26.672 -11.321 1.00 95.81 372 GLN A N 1
ATOM 2859 C CA . GLN A 1 372 ? -20.008 -26.130 -9.996 1.00 95.81 372 GLN A CA 1
ATOM 2860 C C . GLN A 1 372 ? -20.929 -26.763 -8.938 1.00 95.81 372 GLN A C 1
ATOM 2862 O O . GLN A 1 372 ? -22.148 -26.672 -9.082 1.00 95.81 372 GLN A O 1
ATOM 2867 N N . PRO A 1 373 ? -20.389 -27.337 -7.844 1.00 96.94 373 PRO A N 1
ATOM 2868 C CA . PRO A 1 373 ? -21.203 -27.842 -6.744 1.00 96.94 373 PRO A CA 1
ATOM 2869 C C . PRO A 1 373 ? -22.075 -26.740 -6.133 1.00 96.94 373 PRO A C 1
ATOM 2871 O O . PRO A 1 373 ? -21.613 -25.612 -5.938 1.00 96.94 373 PRO A O 1
ATOM 2874 N N . GLN A 1 374 ? -23.308 -27.079 -5.750 1.00 95.00 374 GLN A N 1
ATOM 2875 C CA . GLN A 1 374 ? -24.277 -26.129 -5.188 1.00 95.00 374 GLN A CA 1
ATOM 2876 C C . GLN A 1 374 ? -23.738 -25.381 -3.952 1.00 95.00 374 GLN A C 1
ATOM 2878 O O . GLN A 1 374 ? -23.998 -24.191 -3.788 1.00 95.00 374 GLN A O 1
ATOM 2883 N N . ALA A 1 375 ? -22.931 -26.047 -3.118 1.00 95.19 375 ALA A N 1
ATOM 2884 C CA . ALA A 1 375 ? -22.342 -25.471 -1.906 1.00 95.19 375 ALA A CA 1
ATOM 2885 C C . ALA A 1 375 ? -21.112 -24.568 -2.155 1.00 95.19 375 ALA A C 1
ATOM 2887 O O . ALA A 1 375 ? -20.652 -23.901 -1.228 1.00 95.19 375 ALA A O 1
ATOM 2888 N N . TYR A 1 376 ? -20.574 -24.503 -3.381 1.00 95.62 376 TYR A N 1
ATOM 2889 C CA . TYR A 1 376 ? -19.274 -23.872 -3.648 1.00 95.62 376 TYR A CA 1
ATOM 2890 C C . TYR A 1 376 ? -19.238 -22.374 -3.321 1.00 95.62 376 TYR A C 1
ATOM 2892 O O . TYR A 1 376 ? -18.266 -21.890 -2.748 1.00 95.62 376 TYR A O 1
ATOM 2900 N N . ALA A 1 377 ? -20.298 -21.627 -3.647 1.00 92.75 377 ALA A N 1
ATOM 2901 C CA . ALA A 1 377 ? -20.346 -20.192 -3.362 1.00 92.75 377 ALA A CA 1
ATOM 2902 C C . ALA A 1 377 ? -20.321 -19.912 -1.849 1.00 92.75 377 ALA A C 1
ATOM 2904 O O . ALA A 1 377 ? -19.559 -19.061 -1.390 1.00 92.75 377 ALA A O 1
ATOM 2905 N N . SER A 1 378 ? -21.099 -20.671 -1.071 1.00 91.44 378 SER A N 1
ATOM 2906 C CA . SER A 1 378 ? -21.107 -20.585 0.392 1.00 91.44 378 SER A CA 1
ATOM 2907 C C . SER A 1 378 ? -19.773 -21.023 0.998 1.00 91.44 378 SER A C 1
ATOM 2909 O O . SER A 1 378 ? -19.284 -20.361 1.908 1.00 91.44 378 SER A O 1
ATOM 2911 N N . TRP A 1 379 ? -19.149 -22.084 0.476 1.00 95.25 379 TRP A N 1
ATOM 2912 C CA . TRP A 1 379 ? -17.851 -22.579 0.951 1.00 95.25 379 TRP A CA 1
ATOM 2913 C C . TRP A 1 379 ? -16.720 -21.565 0.726 1.00 95.25 379 TRP A C 1
ATOM 2915 O O . TRP A 1 379 ? -15.919 -21.322 1.628 1.00 95.25 379 TRP A O 1
ATOM 2925 N N . VAL A 1 380 ? -16.695 -20.890 -0.431 1.00 92.44 380 VAL A N 1
ATOM 2926 C CA . VAL A 1 380 ? -15.738 -19.801 -0.704 1.00 92.44 380 VAL A CA 1
ATOM 2927 C C . VAL A 1 380 ? -15.971 -18.606 0.226 1.00 92.44 380 VAL A C 1
ATOM 2929 O O . VAL A 1 380 ? -15.009 -18.069 0.770 1.00 92.44 380 VAL A O 1
ATOM 2932 N N . LEU A 1 381 ? -17.230 -18.207 0.447 1.00 87.06 381 LEU A N 1
ATOM 2933 C CA . LEU A 1 381 ? -17.573 -17.108 1.360 1.00 87.06 381 LEU A CA 1
ATOM 2934 C C . LEU A 1 381 ? -17.230 -17.415 2.823 1.00 87.06 381 LEU A C 1
ATOM 2936 O O . LEU A 1 381 ? -16.892 -16.503 3.572 1.00 87.06 381 LEU A O 1
ATOM 2940 N N . ALA A 1 382 ? -17.278 -18.687 3.217 1.00 86.50 382 ALA A N 1
ATOM 2941 C CA . ALA A 1 382 ? -16.888 -19.149 4.545 1.00 86.50 382 ALA A CA 1
ATOM 2942 C C . ALA A 1 382 ? -15.362 -19.247 4.744 1.00 86.50 382 ALA A C 1
ATOM 2944 O O . ALA A 1 382 ? -14.916 -19.725 5.782 1.00 86.50 382 ALA A O 1
ATOM 2945 N N . GLY A 1 383 ? -14.556 -18.810 3.768 1.00 92.06 383 GLY A N 1
ATOM 2946 C CA . GLY A 1 383 ? -13.097 -18.846 3.861 1.00 92.06 383 GLY A CA 1
ATOM 2947 C C . GLY A 1 383 ? -12.488 -20.202 3.516 1.00 92.06 383 GLY A C 1
ATOM 2948 O O . GLY A 1 383 ? -11.374 -20.478 3.945 1.00 92.06 383 GLY A O 1
ATOM 2949 N N . ARG A 1 384 ? -13.195 -21.030 2.731 1.00 93.81 384 ARG A N 1
ATOM 2950 C CA . ARG A 1 384 ? -12.746 -22.367 2.308 1.00 93.81 384 ARG A CA 1
ATOM 2951 C C . ARG A 1 384 ? -12.370 -23.255 3.502 1.00 93.81 384 ARG A C 1
ATOM 2953 O O . ARG A 1 384 ? -11.246 -23.750 3.553 1.00 93.81 384 ARG A O 1
ATOM 2960 N N . PRO A 1 385 ? -13.273 -23.439 4.483 1.00 87.06 385 PRO A N 1
ATOM 2961 C CA . PRO A 1 385 ? -12.967 -24.245 5.652 1.00 87.06 385 PRO A CA 1
ATOM 2962 C C . PRO A 1 385 ? -12.576 -25.655 5.199 1.00 87.06 385 PRO A C 1
ATOM 296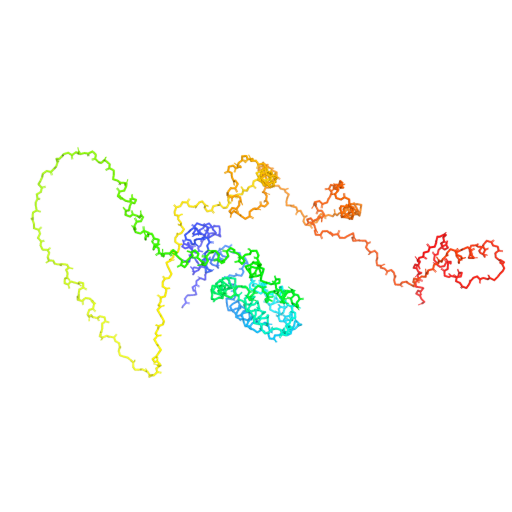4 O O . PRO A 1 385 ? -13.336 -26.320 4.485 1.00 87.06 385 PRO A O 1
ATOM 2967 N N . GLU A 1 386 ? -11.374 -26.080 5.584 1.00 83.19 386 GLU A N 1
ATOM 2968 C CA . GLU A 1 386 ? -10.938 -27.463 5.425 1.00 83.19 386 GLU A CA 1
ATOM 2969 C C . GLU A 1 386 ? -11.827 -28.356 6.293 1.00 83.19 386 GLU A C 1
ATOM 2971 O O . GLU A 1 386 ? -12.360 -27.926 7.324 1.00 83.19 386 GLU A O 1
ATOM 2976 N N . VAL A 1 387 ? -12.017 -29.612 5.885 1.00 74.44 387 VAL A N 1
ATOM 2977 C CA . VAL A 1 387 ? -12.737 -30.560 6.734 1.00 74.44 387 VAL A CA 1
ATOM 2978 C C . VAL A 1 387 ? -11.979 -30.650 8.058 1.00 74.44 387 VAL A C 1
ATOM 2980 O O . VAL A 1 387 ? -10.836 -31.101 8.093 1.00 74.44 387 VAL A O 1
ATOM 2983 N N . SER A 1 388 ? -12.626 -30.240 9.153 1.00 52.72 388 SER A N 1
ATOM 2984 C CA . SER A 1 388 ? -12.186 -30.457 10.539 1.00 52.72 388 SER A CA 1
ATOM 2985 C C . SER A 1 388 ? -12.251 -31.953 10.890 1.00 52.72 388 SER A C 1
ATOM 2987 O O . SER A 1 388 ? -12.949 -32.393 11.801 1.00 52.72 388 SER A O 1
ATOM 2989 N N . SER A 1 389 ? -11.543 -32.761 10.116 1.00 45.69 389 SER A N 1
ATOM 2990 C CA . SER A 1 389 ? -11.313 -34.178 10.321 1.00 45.69 389 SER A CA 1
ATOM 2991 C C . SER A 1 389 ? -9.911 -34.507 9.822 1.00 45.69 389 SER A C 1
ATOM 2993 O O . SER A 1 389 ? -9.719 -35.397 8.994 1.00 45.69 389 SER A O 1
ATOM 2995 N N . ARG A 1 390 ? -8.909 -33.784 10.330 1.00 39.62 390 ARG A N 1
ATOM 2996 C CA . ARG A 1 390 ? -7.619 -34.423 10.550 1.00 39.62 390 ARG A CA 1
ATOM 2997 C C . ARG A 1 390 ? -7.747 -35.098 11.917 1.00 39.62 390 ARG A C 1
ATOM 2999 O O . ARG A 1 390 ? -7.639 -34.392 12.918 1.00 39.62 390 ARG A O 1
ATOM 3006 N N . PRO A 1 391 ? -8.072 -36.405 12.003 1.00 42.94 391 PRO A N 1
ATOM 3007 C CA . PRO A 1 391 ? -7.774 -37.122 13.234 1.00 42.94 391 PRO A CA 1
ATOM 3008 C C . PRO A 1 391 ? -6.300 -36.849 13.533 1.00 42.94 391 PRO A C 1
ATOM 3010 O O . PRO A 1 391 ? -5.491 -36.840 12.597 1.00 42.94 391 PRO A O 1
ATOM 3013 N N . GLU A 1 392 ? -5.981 -36.528 14.789 1.00 38.75 392 GLU A N 1
ATOM 3014 C CA . GLU A 1 392 ? -4.600 -36.440 15.263 1.00 38.75 392 GLU A CA 1
ATOM 3015 C C . GLU A 1 392 ? -3.803 -37.545 14.584 1.00 38.75 392 GLU A C 1
ATOM 3017 O O . GLU A 1 392 ? -4.178 -38.714 14.669 1.00 38.75 392 GLU A O 1
ATOM 3022 N N . GLN A 1 393 ? -2.777 -37.164 13.819 1.00 46.25 393 GLN A N 1
ATOM 3023 C CA . GLN A 1 393 ? -1.885 -38.140 13.219 1.00 46.25 393 GLN A CA 1
ATOM 3024 C C . GLN A 1 393 ? -1.335 -38.944 14.399 1.00 46.25 393 GLN A C 1
ATOM 3026 O O . GLN A 1 393 ? -0.658 -38.349 15.241 1.00 46.25 393 GLN A O 1
ATOM 3031 N N . PRO A 1 394 ? -1.677 -40.238 14.538 1.00 50.50 394 PRO A N 1
ATOM 3032 C CA . PRO A 1 394 ? -1.169 -41.007 15.654 1.00 50.50 394 PRO A CA 1
ATOM 3033 C C . PRO A 1 394 ? 0.353 -40.971 15.539 1.00 50.50 394 PRO A C 1
ATOM 3035 O O . PRO A 1 394 ? 0.892 -41.225 14.460 1.00 50.50 394 PRO A O 1
ATOM 3038 N N . ASN A 1 395 ? 1.029 -40.595 16.628 1.00 59.00 395 ASN A N 1
ATOM 3039 C CA . ASN A 1 395 ? 2.483 -40.658 16.777 1.00 59.00 395 ASN A CA 1
ATOM 3040 C C . ASN A 1 395 ? 2.927 -42.128 16.699 1.00 59.00 395 ASN A C 1
ATOM 3042 O O . ASN A 1 395 ? 3.254 -42.740 17.714 1.00 59.00 395 ASN A O 1
ATOM 3046 N N . GLY A 1 396 ? 2.847 -42.711 15.507 1.00 74.38 396 GLY A N 1
ATOM 3047 C CA . GLY A 1 396 ? 3.075 -44.111 15.202 1.00 74.38 396 GLY A CA 1
ATOM 3048 C C . GLY A 1 396 ? 4.217 -44.264 14.213 1.00 74.38 396 GLY A C 1
ATOM 3049 O O . GLY A 1 396 ? 4.358 -43.481 13.270 1.00 74.38 396 GLY A O 1
ATOM 3050 N N . LEU A 1 397 ? 5.043 -45.285 14.427 1.00 88.12 397 LEU A N 1
ATOM 3051 C CA . LEU A 1 397 ? 6.081 -45.670 13.479 1.00 88.12 397 LEU A CA 1
ATOM 3052 C C . LEU A 1 397 ? 5.411 -46.046 12.147 1.00 88.12 397 LEU A C 1
ATOM 3054 O O . LEU A 1 397 ? 4.534 -46.909 12.113 1.00 88.12 397 LEU A O 1
ATOM 3058 N N . THR A 1 398 ? 5.796 -45.391 11.053 1.00 91.56 398 THR A N 1
ATOM 3059 C CA . THR A 1 398 ? 5.295 -45.738 9.715 1.00 91.56 398 THR A CA 1
ATOM 3060 C C . THR A 1 398 ? 6.200 -46.805 9.109 1.00 91.56 398 THR A C 1
ATOM 3062 O O . THR A 1 398 ? 7.413 -46.611 9.049 1.00 91.56 398 THR A O 1
ATOM 3065 N N . PHE A 1 399 ? 5.617 -47.924 8.681 1.00 94.75 399 PHE A N 1
ATOM 3066 C CA . PHE A 1 399 ? 6.323 -49.045 8.064 1.00 94.75 399 PHE A CA 1
ATOM 3067 C C . PHE A 1 399 ? 5.782 -49.290 6.652 1.00 94.75 399 PHE A C 1
ATOM 3069 O O . PHE A 1 399 ? 4.566 -49.341 6.456 1.00 94.75 399 PHE A O 1
ATOM 3076 N N . SER A 1 400 ? 6.671 -49.432 5.669 1.00 95.50 400 SER A N 1
ATOM 3077 C CA . SER A 1 400 ? 6.289 -49.672 4.274 1.00 95.50 400 SER A CA 1
ATOM 3078 C C . SER A 1 400 ? 6.326 -51.164 3.970 1.00 95.50 400 SER A C 1
ATOM 3080 O O . SER A 1 400 ? 7.345 -51.815 4.189 1.00 95.50 400 SER A O 1
ATOM 3082 N N . PHE A 1 401 ? 5.224 -51.713 3.460 1.00 96.69 401 PHE A N 1
ATOM 3083 C CA . PHE A 1 401 ? 5.157 -53.099 3.002 1.00 96.69 401 PHE A CA 1
ATOM 3084 C C . PHE A 1 401 ? 5.083 -53.127 1.480 1.00 96.69 401 PHE A C 1
ATOM 3086 O O . PHE A 1 401 ? 4.110 -52.652 0.888 1.00 96.69 401 PHE A O 1
ATOM 3093 N N . ASP A 1 402 ? 6.087 -53.714 0.833 1.00 97.19 402 ASP A N 1
ATOM 3094 C CA . ASP A 1 402 ? 6.022 -53.995 -0.596 1.00 97.19 402 ASP A CA 1
ATOM 3095 C C . ASP A 1 402 ? 5.241 -55.292 -0.887 1.00 97.19 402 ASP A C 1
ATOM 3097 O O . ASP A 1 402 ? 4.811 -56.031 0.004 1.00 97.19 402 ASP A O 1
ATOM 3101 N N . SER A 1 403 ? 5.020 -55.571 -2.173 1.00 97.00 403 SER A N 1
ATOM 3102 C CA . SER A 1 403 ? 4.251 -56.752 -2.584 1.00 97.00 403 SER A CA 1
ATOM 3103 C C . SER A 1 403 ? 4.962 -58.073 -2.263 1.00 97.00 403 SER A C 1
ATOM 3105 O O . SER A 1 403 ? 4.291 -59.076 -2.026 1.00 97.00 403 SER A O 1
ATOM 3107 N N . ALA A 1 404 ? 6.297 -58.094 -2.252 1.00 97.19 404 ALA A N 1
ATOM 3108 C CA . ALA A 1 404 ? 7.070 -59.306 -1.999 1.00 97.19 404 ALA A CA 1
ATOM 3109 C C . ALA A 1 404 ? 7.022 -59.684 -0.514 1.00 97.19 404 ALA A C 1
ATOM 3111 O O . ALA A 1 404 ? 6.771 -60.845 -0.184 1.00 97.19 404 ALA A O 1
ATOM 3112 N N . LEU A 1 405 ? 7.173 -58.697 0.371 1.00 96.94 405 LEU A N 1
ATOM 3113 C CA . LEU A 1 405 ? 7.077 -58.866 1.815 1.00 96.94 405 LEU A CA 1
ATOM 3114 C C . LEU A 1 405 ? 5.672 -59.316 2.236 1.00 96.94 405 LEU A C 1
ATOM 3116 O O . LEU A 1 405 ? 5.545 -60.256 3.019 1.00 96.94 405 LEU A O 1
ATOM 3120 N N . ILE A 1 406 ? 4.610 -58.732 1.663 1.00 97.69 406 ILE A N 1
ATOM 3121 C CA . ILE A 1 406 ? 3.225 -59.162 1.933 1.00 97.69 406 ILE A CA 1
ATOM 3122 C C . ILE A 1 406 ? 3.015 -60.627 1.543 1.00 97.69 406 ILE A C 1
ATOM 3124 O O . ILE A 1 406 ? 2.467 -61.396 2.333 1.00 97.69 406 ILE A O 1
ATOM 3128 N N . LEU A 1 407 ? 3.470 -61.037 0.354 1.00 96.94 407 LEU A N 1
ATOM 3129 C CA . LEU A 1 407 ? 3.345 -62.426 -0.096 1.00 96.94 407 LEU A CA 1
ATOM 3130 C C . LEU A 1 407 ? 4.147 -63.390 0.787 1.00 96.94 407 LEU A C 1
ATOM 3132 O O . LEU A 1 407 ? 3.664 -64.482 1.092 1.00 96.94 407 LEU A O 1
ATOM 3136 N N . ALA A 1 408 ? 5.343 -62.993 1.230 1.00 97.12 408 ALA A N 1
ATOM 3137 C CA . ALA A 1 408 ? 6.154 -63.787 2.148 1.00 97.12 408 ALA A CA 1
ATOM 3138 C C . ALA A 1 408 ? 5.458 -63.968 3.508 1.00 97.12 408 ALA A C 1
ATOM 3140 O O . ALA A 1 408 ? 5.356 -65.096 3.996 1.00 97.12 408 ALA A O 1
ATOM 3141 N N . CYS A 1 409 ? 4.912 -62.891 4.081 1.00 97.81 409 CYS A N 1
ATOM 3142 C CA . CYS A 1 409 ? 4.166 -62.929 5.339 1.00 97.81 409 CYS A CA 1
ATOM 3143 C C . CYS A 1 409 ? 2.883 -63.764 5.234 1.00 97.81 409 CYS A C 1
ATOM 3145 O O . CYS A 1 409 ? 2.628 -64.592 6.104 1.00 97.81 409 CYS A O 1
ATOM 3147 N N . GLN A 1 410 ? 2.111 -63.614 4.153 1.00 97.75 410 GLN A N 1
ATOM 3148 C CA . GLN A 1 410 ? 0.903 -64.412 3.911 1.00 97.75 410 GLN A CA 1
ATOM 3149 C C . GLN A 1 410 ? 1.218 -65.901 3.766 1.00 97.75 410 GLN A C 1
ATOM 3151 O O . GLN A 1 410 ? 0.522 -66.736 4.341 1.00 97.75 410 GLN A O 1
ATOM 3156 N N . LYS A 1 411 ? 2.276 -66.243 3.021 1.00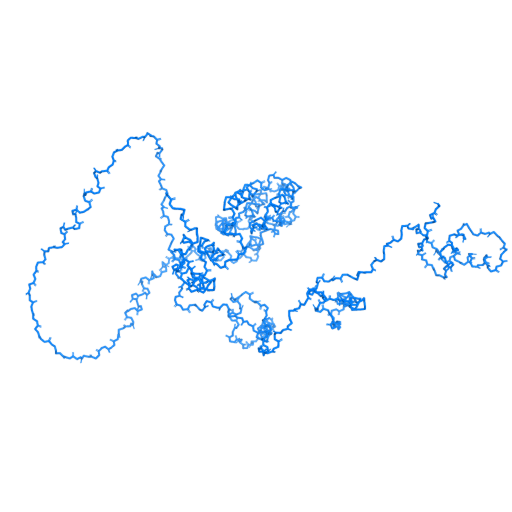 97.38 411 LYS A N 1
ATOM 3157 C CA . LYS A 1 411 ? 2.706 -67.634 2.855 1.00 97.38 411 LYS A CA 1
ATOM 3158 C C . LYS A 1 411 ? 3.117 -68.243 4.194 1.00 97.38 411 LYS A C 1
ATOM 3160 O O . LYS A 1 411 ? 2.688 -69.350 4.500 1.00 97.38 411 LYS A O 1
ATOM 3165 N N . TYR A 1 412 ? 3.893 -67.510 4.995 1.00 97.81 412 TYR A N 1
ATOM 3166 C CA . TYR A 1 412 ? 4.293 -67.956 6.327 1.00 97.81 412 TYR A CA 1
ATOM 3167 C C . TYR A 1 412 ? 3.089 -68.118 7.276 1.00 97.81 412 TYR A C 1
ATOM 3169 O O . TYR A 1 412 ? 2.991 -69.148 7.931 1.00 97.81 412 TYR A O 1
ATOM 3177 N N . ASP A 1 413 ? 2.138 -67.174 7.310 1.00 97.69 413 ASP A N 1
ATOM 3178 C CA . ASP A 1 413 ? 0.920 -67.256 8.148 1.00 97.69 413 ASP A CA 1
ATOM 3179 C C . ASP A 1 413 ? 0.023 -68.447 7.760 1.00 97.69 413 ASP A C 1
ATOM 3181 O O . ASP A 1 413 ? -0.579 -69.083 8.620 1.00 97.69 413 ASP A O 1
ATOM 3185 N N . GLN A 1 414 ? -0.041 -68.785 6.467 1.00 96.88 414 GLN A N 1
ATOM 3186 C CA . GLN A 1 414 ? -0.829 -69.918 5.973 1.00 96.88 414 GLN A CA 1
ATOM 3187 C C . GLN A 1 414 ? -0.204 -71.270 6.308 1.00 96.88 414 GLN A C 1
ATOM 3189 O O . GLN A 1 414 ? -0.922 -72.208 6.655 1.00 96.88 414 GLN A O 1
ATOM 3194 N N . THR A 1 415 ? 1.113 -71.406 6.146 1.00 95.94 415 THR A N 1
ATOM 3195 C CA . THR A 1 415 ? 1.769 -72.714 6.254 1.00 95.94 415 THR A CA 1
ATOM 3196 C C . THR A 1 415 ? 2.442 -72.947 7.597 1.00 95.94 415 THR A C 1
ATOM 3198 O O . THR A 1 415 ? 2.759 -74.097 7.893 1.00 95.94 415 THR A O 1
ATOM 3201 N N . MET A 1 416 ? 2.713 -71.890 8.374 1.00 94.56 416 MET A N 1
ATOM 3202 C CA . MET A 1 416 ? 3.509 -71.900 9.612 1.00 94.56 416 MET A CA 1
ATOM 3203 C C . MET A 1 416 ? 4.819 -72.700 9.483 1.00 94.56 416 MET A C 1
ATOM 3205 O O . MET A 1 416 ? 5.300 -73.310 10.435 1.00 94.56 416 MET A O 1
ATOM 3209 N N . THR A 1 417 ? 5.388 -72.736 8.275 1.00 90.50 417 THR A N 1
ATOM 3210 C CA . THR A 1 417 ? 6.577 -73.523 7.927 1.00 90.50 417 THR A CA 1
ATOM 3211 C C . THR A 1 417 ? 7.583 -72.667 7.165 1.00 90.50 417 THR A C 1
ATOM 3213 O O . THR A 1 417 ? 7.210 -71.816 6.358 1.00 90.50 417 THR A O 1
ATOM 3216 N N . GLY A 1 418 ? 8.873 -72.921 7.402 1.00 92.56 418 GLY A N 1
ATOM 3217 C CA . GLY A 1 418 ? 9.983 -72.138 6.852 1.00 92.56 418 GLY A CA 1
ATOM 3218 C C . GLY A 1 418 ? 10.465 -71.030 7.792 1.00 92.56 418 GLY A C 1
ATOM 3219 O O . GLY A 1 418 ? 10.034 -70.939 8.941 1.00 92.56 418 GLY A O 1
ATOM 3220 N N . SER A 1 419 ? 11.394 -70.205 7.309 1.00 94.75 419 SER A N 1
ATOM 3221 C CA . SER A 1 419 ? 11.899 -69.053 8.061 1.00 94.75 419 SER A CA 1
ATOM 3222 C C . SER A 1 419 ? 10.842 -67.950 8.116 1.00 94.75 419 SER A C 1
ATOM 3224 O O . SER A 1 419 ? 10.325 -67.533 7.078 1.00 94.75 419 SER A O 1
ATOM 3226 N N . LYS A 1 420 ? 10.537 -67.477 9.328 1.00 97.56 420 LYS A N 1
ATOM 3227 C CA . LYS A 1 420 ? 9.674 -66.315 9.573 1.00 97.56 420 LYS A CA 1
ATOM 3228 C C . LYS A 1 420 ? 10.284 -65.076 8.894 1.00 97.56 420 LYS A C 1
ATOM 3230 O O . LYS A 1 420 ? 11.458 -64.816 9.147 1.00 97.56 420 LYS A O 1
ATOM 3235 N N . PRO A 1 421 ? 9.538 -64.326 8.059 1.00 97.25 421 PRO A N 1
ATOM 3236 C CA . PRO A 1 421 ? 10.019 -63.056 7.514 1.00 97.25 421 PRO A CA 1
ATOM 3237 C C . PRO A 1 421 ? 10.390 -62.076 8.634 1.00 97.25 421 PRO A C 1
ATOM 3239 O O . PRO A 1 421 ? 9.662 -61.999 9.627 1.00 97.25 421 PRO A O 1
ATOM 3242 N N . ASP A 1 422 ? 11.477 -61.319 8.460 1.00 95.31 422 ASP A N 1
ATOM 3243 C CA . ASP A 1 422 ? 12.017 -60.420 9.496 1.00 95.31 422 ASP A CA 1
ATOM 3244 C C . ASP A 1 422 ? 10.963 -59.415 10.002 1.00 95.31 422 ASP A C 1
ATOM 3246 O O . ASP A 1 422 ? 10.830 -59.199 11.205 1.00 95.31 422 ASP A O 1
ATOM 3250 N N . ASP A 1 423 ? 10.110 -58.911 9.105 1.00 96.38 423 ASP A N 1
ATOM 3251 C CA . ASP A 1 423 ? 9.074 -57.921 9.429 1.00 96.38 423 ASP A CA 1
ATOM 3252 C C . ASP A 1 423 ? 7.679 -58.518 9.669 1.00 96.38 423 ASP A C 1
ATOM 3254 O O . ASP A 1 423 ? 6.667 -57.809 9.659 1.00 96.38 423 ASP A O 1
ATOM 3258 N N . TYR A 1 424 ? 7.582 -59.832 9.897 1.00 97.12 424 TYR A N 1
ATOM 3259 C CA . TYR A 1 424 ? 6.294 -60.497 10.108 1.00 97.12 424 TYR A CA 1
ATOM 3260 C C . TYR A 1 424 ? 5.519 -59.913 11.298 1.00 97.12 424 TYR A C 1
ATOM 3262 O O . TYR A 1 424 ? 4.300 -59.763 11.237 1.00 97.12 424 TYR A O 1
ATOM 3270 N N . GLU A 1 425 ? 6.208 -59.548 12.382 1.00 96.56 425 GLU A N 1
ATOM 3271 C CA . GLU A 1 425 ? 5.556 -58.960 13.560 1.00 96.56 425 GLU A CA 1
ATOM 3272 C C . GLU A 1 425 ? 4.985 -57.574 13.272 1.00 96.56 425 GLU A C 1
ATOM 3274 O O . GLU A 1 425 ? 3.873 -57.272 13.705 1.00 96.56 425 GLU A O 1
ATOM 3279 N N . PHE A 1 426 ? 5.687 -56.761 12.479 1.00 96.00 426 PHE A N 1
ATOM 3280 C CA . PHE A 1 426 ? 5.178 -55.472 12.022 1.00 96.00 426 PHE A CA 1
ATOM 3281 C C . PHE A 1 426 ? 3.978 -55.653 11.090 1.00 96.00 426 PHE A C 1
ATOM 3283 O O . PHE A 1 426 ? 2.995 -54.929 11.226 1.00 96.00 426 PHE A O 1
ATOM 3290 N N . TRP A 1 427 ? 3.999 -56.652 10.200 1.00 97.19 427 TRP A N 1
ATOM 3291 C CA . TRP A 1 427 ? 2.859 -56.973 9.332 1.00 97.19 427 TRP A CA 1
ATOM 3292 C C . TRP A 1 427 ? 1.621 -57.399 10.138 1.00 97.19 427 TRP A C 1
ATOM 3294 O O . TRP A 1 427 ? 0.504 -56.970 9.839 1.00 97.19 427 TRP A O 1
ATOM 3304 N N . VAL A 1 428 ? 1.806 -58.184 11.207 1.00 96.25 428 VAL A N 1
ATOM 3305 C CA . VAL A 1 428 ? 0.721 -58.545 12.135 1.00 96.25 428 VAL A CA 1
ATOM 3306 C C . VAL A 1 428 ? 0.214 -57.315 12.894 1.00 96.25 428 VAL A C 1
ATOM 3308 O O . VAL A 1 428 ? -0.998 -57.101 12.932 1.00 96.25 428 VAL A O 1
ATOM 3311 N N . LYS A 1 429 ? 1.106 -56.472 13.439 1.00 95.06 429 LYS A N 1
ATOM 3312 C CA . LYS A 1 429 ? 0.734 -55.219 14.128 1.00 95.06 429 LYS A CA 1
ATOM 3313 C C . LYS A 1 429 ? 0.022 -54.221 13.206 1.00 95.06 429 LYS A C 1
ATOM 3315 O O . LYS A 1 429 ? -0.853 -53.495 13.663 1.00 95.06 429 LYS A O 1
ATOM 3320 N N . ALA A 1 430 ? 0.335 -54.229 11.910 1.00 93.94 430 ALA A N 1
ATOM 3321 C CA . ALA A 1 430 ? -0.343 -53.439 10.881 1.00 93.94 430 ALA A CA 1
ATOM 3322 C C . ALA A 1 430 ? -1.729 -53.989 10.482 1.00 93.94 430 ALA A C 1
ATOM 3324 O O . ALA A 1 430 ? -2.366 -53.443 9.582 1.00 93.94 430 ALA A O 1
ATOM 3325 N N . GLY A 1 431 ? -2.206 -55.074 11.103 1.00 96.12 431 GLY A N 1
ATOM 3326 C CA . GLY A 1 431 ? -3.508 -55.670 10.794 1.00 96.12 431 GLY A CA 1
ATOM 3327 C C . GLY A 1 431 ? -3.501 -56.594 9.574 1.00 96.12 431 GLY A C 1
ATOM 3328 O O . GLY A 1 431 ? -4.535 -56.752 8.928 1.00 96.12 431 GLY A O 1
ATOM 3329 N N . LYS A 1 432 ? -2.355 -57.213 9.259 1.00 97.06 432 LYS A N 1
ATOM 3330 C CA . LYS A 1 432 ? -2.182 -58.169 8.151 1.00 97.06 432 LYS A CA 1
ATOM 3331 C C . LYS A 1 432 ? -2.607 -57.608 6.780 1.00 97.06 432 LYS A C 1
ATOM 3333 O O . LYS A 1 432 ? -3.465 -58.191 6.107 1.00 97.06 432 LYS A O 1
ATOM 3338 N N . PRO A 1 433 ? -2.035 -56.476 6.333 1.00 95.62 433 PRO A N 1
ATOM 3339 C CA . PRO A 1 433 ? -2.438 -55.848 5.082 1.00 95.62 433 PRO A CA 1
ATOM 3340 C C . PRO A 1 433 ? -2.230 -56.748 3.859 1.00 95.62 433 PRO A C 1
ATOM 3342 O O . PRO A 1 433 ? -1.251 -57.489 3.758 1.00 95.62 433 PRO A O 1
ATOM 3345 N N . SER A 1 434 ? -3.153 -56.649 2.898 1.00 96.31 434 SER A N 1
ATOM 3346 C CA . SER A 1 434 ? -3.144 -57.411 1.639 1.00 96.31 434 SER A CA 1
ATOM 3347 C C . SER A 1 434 ? -2.717 -56.593 0.417 1.00 96.31 434 SER A C 1
ATOM 3349 O O . SER A 1 434 ? -2.686 -57.123 -0.693 1.00 96.31 434 SER A O 1
ATOM 3351 N N . ARG A 1 435 ? -2.403 -55.304 0.595 1.00 95.81 435 ARG A N 1
ATOM 3352 C CA . ARG A 1 435 ? -1.985 -54.387 -0.474 1.00 95.81 435 ARG A CA 1
ATOM 3353 C C . ARG A 1 435 ? -0.687 -53.674 -0.095 1.00 95.81 435 ARG A C 1
ATOM 3355 O O . ARG A 1 435 ? -0.536 -53.333 1.077 1.00 95.81 435 ARG A O 1
ATOM 3362 N N . PRO A 1 436 ? 0.223 -53.418 -1.047 1.00 95.94 436 PRO A N 1
ATOM 3363 C CA . PRO A 1 436 ? 1.436 -52.665 -0.763 1.00 95.94 436 PRO A CA 1
ATOM 3364 C C . PRO A 1 436 ? 1.110 -51.221 -0.367 1.00 95.94 436 PRO A C 1
ATOM 3366 O O . PRO A 1 436 ? 0.140 -50.646 -0.868 1.00 95.94 436 PRO A O 1
ATOM 3369 N N . GLY A 1 437 ? 1.916 -50.644 0.521 1.00 94.88 437 GLY A N 1
ATOM 3370 C CA . GLY A 1 437 ? 1.750 -49.271 0.993 1.00 94.88 437 GLY A CA 1
ATOM 3371 C C . GLY A 1 437 ? 2.391 -49.017 2.353 1.00 94.88 437 GLY A C 1
ATOM 3372 O O . GLY A 1 437 ? 2.991 -49.912 2.948 1.00 94.88 437 GLY A O 1
ATOM 3373 N N . ASP A 1 438 ? 2.225 -47.790 2.835 1.00 95.25 438 ASP A N 1
ATOM 3374 C CA . ASP A 1 438 ? 2.703 -47.353 4.143 1.00 95.25 438 ASP A CA 1
ATOM 3375 C C . ASP A 1 438 ? 1.607 -47.534 5.195 1.00 95.25 438 ASP A C 1
ATOM 3377 O O . ASP A 1 438 ? 0.468 -47.099 5.008 1.00 95.25 438 ASP A O 1
ATOM 3381 N N . TYR A 1 439 ? 1.958 -48.171 6.308 1.00 94.88 439 TYR A N 1
ATOM 3382 C CA . TYR A 1 439 ? 1.044 -48.468 7.404 1.00 94.88 439 TYR A CA 1
ATOM 3383 C C . TYR A 1 439 ? 1.597 -47.889 8.702 1.00 94.88 439 TYR A C 1
ATOM 3385 O O . TYR A 1 439 ? 2.763 -48.086 9.046 1.00 94.88 439 TYR A O 1
ATOM 3393 N N . THR A 1 440 ? 0.756 -47.159 9.429 1.00 92.25 440 THR A N 1
ATOM 3394 C CA . THR A 1 440 ? 1.115 -46.601 10.733 1.00 92.25 440 THR A CA 1
ATOM 3395 C C . THR A 1 440 ? 0.855 -47.640 11.811 1.00 92.25 440 THR A C 1
ATOM 3397 O O . THR A 1 440 ? -0.277 -48.085 12.000 1.00 92.25 440 THR A O 1
ATOM 3400 N N . LEU A 1 441 ? 1.912 -48.033 12.511 1.00 91.44 441 LEU A N 1
ATOM 3401 C CA . LEU A 1 441 ? 1.834 -48.972 13.617 1.00 91.44 441 LEU A CA 1
ATOM 3402 C C . LEU A 1 441 ? 1.461 -48.224 14.904 1.00 91.44 441 LEU A C 1
ATOM 3404 O O . LEU A 1 441 ? 1.976 -47.122 15.128 1.00 91.44 441 LEU A O 1
ATOM 3408 N N . PRO A 1 442 ? 0.615 -48.800 15.775 1.00 83.44 442 PRO A N 1
ATOM 3409 C CA . PRO A 1 442 ? 0.435 -48.268 17.116 1.00 83.44 442 PRO A CA 1
ATOM 3410 C C . PRO A 1 442 ? 1.787 -48.304 17.836 1.00 83.44 442 PRO A C 1
ATOM 3412 O O . PRO A 1 442 ? 2.433 -49.352 17.892 1.00 83.44 442 PRO A O 1
ATOM 3415 N N . THR A 1 443 ? 2.236 -47.169 18.367 1.00 82.06 443 THR A N 1
ATOM 3416 C CA . THR A 1 443 ? 3.362 -47.165 19.304 1.00 82.06 443 THR A CA 1
ATOM 3417 C C . THR A 1 443 ? 2.838 -47.791 20.584 1.00 82.06 443 THR A C 1
ATOM 3419 O O . THR A 1 443 ? 2.036 -47.166 21.277 1.00 82.06 443 THR A O 1
ATOM 3422 N N . ASP A 1 444 ? 3.214 -49.042 20.849 1.00 73.69 444 ASP A N 1
ATOM 3423 C CA . ASP A 1 444 ? 2.887 -49.701 22.111 1.00 73.69 444 ASP A CA 1
ATOM 3424 C C . ASP A 1 444 ? 3.355 -48.774 23.249 1.00 73.69 444 ASP A C 1
ATOM 3426 O O . ASP A 1 444 ? 4.548 -48.489 23.382 1.00 73.69 444 ASP A O 1
ATOM 3430 N N . GLN A 1 445 ? 2.408 -48.229 24.021 1.00 53.88 445 GLN A N 1
ATOM 3431 C CA . GLN A 1 445 ? 2.715 -47.580 25.292 1.00 53.88 445 GLN A CA 1
ATOM 3432 C C . GLN A 1 445 ? 3.161 -48.697 26.238 1.00 53.88 445 GLN A C 1
ATOM 3434 O O . GLN A 1 445 ? 2.318 -49.393 26.800 1.00 53.88 445 GLN A O 1
ATOM 3439 N N . ASN A 1 446 ? 4.473 -48.924 26.321 1.00 46.97 446 ASN A N 1
ATOM 3440 C CA . ASN A 1 446 ? 5.070 -49.732 27.386 1.00 46.97 446 ASN A CA 1
ATOM 3441 C C . ASN A 1 446 ? 4.807 -49.103 28.753 1.00 46.97 446 ASN A C 1
ATOM 3443 O O . ASN A 1 446 ? 4.984 -47.865 28.864 1.00 46.97 446 ASN A O 1
#

pLDDT: mean 79.19, std 22.54, range [28.11, 98.5]

Radius of gyration: 37.42 Å; Cα contacts (8 Å, |Δi|>4): 291; chains: 1; bounding box: 69×140×78 Å

Secondary structure (DSSP, 8-state):
-----HHHHHHHHTT--TT--HHHHHHHHHHHGGGGTT---HHHHHHHHHHTT--S-SS--HHHHHHHHHHHHHHHHHGGGS-HHHHHHHHHHHHHTSSPPHHHHHTGGGTT---PPPSSHHHHHHHHHHHHHHTS-HHHHHHHHHHHHHHTGGGHHHHHHHHHHHHHH-HHHHHT-HHHHHHHSHHHHHHHHHHHHHHHHS----PPPHHHHHHHHHHT---------------------SSSHHHHTTSSTTS-----------PPPPP---PPP-PPPTT---S----BHHHHHHHHHHHHHHHTT--PPPPTTHHHHHHTT-PPPBPP---TT-------TT-PPPHHHHHHHHHHHHHHHHHS--PPPTTHHHHHHTT-PPPS---------EEEE-HHHHHHHHHHHHH--SPPPTTHHHHHHTT--SS-EEEEPP----